Protein AF-A0A9P6F398-F1 (afdb_monomer_lite)

InterPro domains:
  IPR011701 Major facilitator superfamily [PF07690] (10-363)
  IPR036259 MFS transporter superfamily [G3DSA:1.20.1250.20] (8-378)
  IPR036259 MFS transporter superfamily [SSF103473] (12-371)

Radius of gyration: 27.51 Å; chains: 1; bounding box: 80×78×75 Å

Structure (mmCIF, N/CA/C/O backbone):
data_AF-A0A9P6F398-F1
#
_entry.id   AF-A0A9P6F398-F1
#
loop_
_atom_site.group_PDB
_atom_site.id
_atom_site.type_symbol
_atom_site.label_atom_id
_atom_site.label_alt_id
_atom_site.label_comp_id
_atom_site.label_asym_id
_atom_site.label_entity_id
_atom_site.label_seq_id
_atom_site.pdbx_PDB_ins_code
_atom_site.Cartn_x
_atom_site.Cartn_y
_atom_site.Cartn_z
_atom_site.occupancy
_atom_site.B_iso_or_equiv
_atom_site.auth_seq_id
_atom_site.auth_comp_id
_atom_site.auth_asym_id
_atom_site.auth_atom_id
_atom_site.pdbx_PDB_model_num
ATOM 1 N N . MET A 1 1 ? 12.754 -4.203 1.668 1.00 42.59 1 MET A N 1
ATOM 2 C CA . MET A 1 1 ? 11.989 -5.275 1.005 1.00 42.59 1 MET A CA 1
ATOM 3 C C . MET A 1 1 ? 12.105 -5.268 -0.524 1.00 42.59 1 MET A C 1
ATOM 5 O O . MET A 1 1 ? 11.332 -5.987 -1.137 1.00 42.59 1 MET A O 1
ATOM 9 N N . THR A 1 2 ? 13.091 -4.627 -1.174 1.00 41.94 2 THR A N 1
ATOM 10 C CA . THR A 1 2 ? 13.247 -4.799 -2.637 1.00 41.94 2 THR A CA 1
ATOM 11 C C . THR A 1 2 ? 13.521 -6.243 -3.025 1.00 41.94 2 THR A C 1
ATOM 13 O O . THR A 1 2 ? 12.937 -6.697 -3.987 1.00 41.94 2 THR A O 1
ATOM 16 N N . GLY A 1 3 ? 14.260 -7.034 -2.242 1.00 49.25 3 GLY A N 1
ATOM 17 C CA . GLY A 1 3 ? 14.390 -8.478 -2.503 1.00 49.25 3 GLY A CA 1
ATOM 18 C C . GLY A 1 3 ? 13.070 -9.264 -2.421 1.00 49.25 3 GLY A C 1
ATOM 19 O O . GLY A 1 3 ? 12.841 -10.154 -3.228 1.00 49.25 3 GLY A O 1
ATOM 20 N N . ILE A 1 4 ? 12.176 -8.924 -1.485 1.00 53.38 4 ILE A N 1
ATOM 21 C CA . ILE A 1 4 ? 10.880 -9.610 -1.334 1.00 53.38 4 ILE A CA 1
ATOM 22 C C . ILE A 1 4 ? 9.900 -9.121 -2.406 1.00 53.38 4 ILE A C 1
ATOM 24 O O . ILE A 1 4 ? 9.307 -9.943 -3.090 1.00 53.38 4 ILE A O 1
ATOM 28 N N . GLY A 1 5 ? 9.782 -7.807 -2.610 1.00 58.91 5 GLY A N 1
ATOM 29 C CA . GLY A 1 5 ? 8.950 -7.202 -3.653 1.00 58.91 5 GLY A CA 1
ATOM 30 C C . GLY A 1 5 ? 9.379 -7.617 -5.059 1.00 58.91 5 GLY A C 1
ATOM 31 O O . GLY A 1 5 ? 8.545 -8.078 -5.821 1.00 58.91 5 GLY A O 1
ATOM 32 N N . THR A 1 6 ? 10.677 -7.577 -5.381 1.00 63.66 6 THR A N 1
ATOM 33 C CA . THR A 1 6 ? 11.196 -8.061 -6.677 1.00 63.66 6 THR A CA 1
ATOM 34 C C . THR A 1 6 ? 11.008 -9.561 -6.847 1.00 63.66 6 THR A C 1
ATOM 36 O O . THR A 1 6 ? 10.714 -10.001 -7.955 1.00 63.66 6 THR A O 1
ATOM 39 N N . LYS A 1 7 ? 11.113 -10.356 -5.773 1.00 68.31 7 LYS A N 1
ATOM 40 C CA . LYS A 1 7 ? 10.782 -11.783 -5.828 1.00 68.31 7 LYS A CA 1
ATOM 41 C C . LYS A 1 7 ? 9.289 -11.980 -6.063 1.00 68.31 7 LYS A C 1
ATOM 43 O O . LYS A 1 7 ? 8.956 -12.797 -6.898 1.00 68.31 7 LYS A O 1
ATOM 48 N N . TRP A 1 8 ? 8.394 -11.209 -5.442 1.00 71.38 8 TRP A N 1
ATOM 49 C CA . TRP A 1 8 ? 6.960 -11.246 -5.761 1.00 71.38 8 TRP A CA 1
ATOM 50 C C . TRP A 1 8 ? 6.662 -10.768 -7.186 1.00 71.38 8 TRP A C 1
ATOM 52 O O . TRP A 1 8 ? 5.859 -11.404 -7.861 1.00 71.38 8 TRP A O 1
ATOM 62 N N . CYS A 1 9 ? 7.340 -9.730 -7.686 1.00 72.00 9 CYS A N 1
ATOM 63 C CA . CYS A 1 9 ? 7.271 -9.314 -9.089 1.00 72.00 9 CYS A CA 1
ATOM 64 C C . CYS A 1 9 ? 7.688 -10.463 -10.011 1.00 72.00 9 CYS A C 1
ATOM 66 O O . CYS A 1 9 ? 6.901 -10.866 -10.854 1.00 72.00 9 CYS A O 1
ATOM 68 N N . SER A 1 10 ? 8.853 -11.066 -9.775 1.00 73.94 10 SER A N 1
ATOM 69 C CA . SER A 1 10 ? 9.357 -12.213 -10.540 1.00 73.94 10 SER A CA 1
ATOM 70 C C . SER A 1 10 ? 8.418 -13.424 -10.456 1.00 73.94 10 SER A C 1
ATOM 72 O O . SER A 1 10 ? 8.043 -14.007 -11.467 1.00 73.94 10 SER A O 1
ATOM 74 N N . THR A 1 11 ? 7.932 -13.759 -9.260 1.00 73.94 11 THR A N 1
ATOM 75 C CA . THR A 1 11 ? 6.932 -14.812 -9.037 1.00 73.94 11 THR A CA 1
ATOM 76 C C . THR A 1 11 ? 5.647 -14.510 -9.802 1.00 73.94 11 THR A C 1
ATOM 78 O O . THR A 1 11 ? 5.075 -15.400 -10.420 1.00 73.94 11 THR A O 1
ATOM 81 N N . SER A 1 12 ? 5.194 -13.260 -9.818 1.00 81.31 12 SER A N 1
ATOM 82 C CA . SER A 1 12 ? 4.009 -12.877 -10.586 1.00 81.31 12 SER A CA 1
ATOM 83 C C . SER A 1 12 ? 4.247 -12.791 -12.093 1.00 81.31 12 SER A C 1
ATOM 85 O O . SER A 1 12 ? 3.281 -12.949 -12.827 1.00 81.31 12 SER A O 1
ATOM 87 N N . ASP A 1 13 ? 5.492 -12.651 -12.567 1.00 80.31 13 ASP A N 1
ATOM 88 C CA . ASP A 1 13 ? 5.827 -12.854 -13.985 1.00 80.31 13 ASP A CA 1
ATOM 89 C C . ASP A 1 13 ? 5.611 -14.323 -14.395 1.00 80.31 13 ASP A C 1
ATOM 91 O O . ASP A 1 13 ? 5.229 -14.597 -15.530 1.00 80.31 13 ASP A O 1
ATOM 95 N N . VAL A 1 14 ? 5.824 -15.271 -13.471 1.00 81.44 14 VAL A N 1
ATOM 96 C CA . VAL A 1 14 ? 5.658 -16.717 -13.712 1.00 81.44 14 VAL A CA 1
ATOM 97 C C . VAL A 1 14 ? 4.204 -17.168 -13.548 1.00 81.44 14 VAL A C 1
ATOM 99 O O . VAL A 1 14 ? 3.672 -17.871 -14.407 1.00 81.44 14 VAL A O 1
ATOM 102 N N . TYR A 1 15 ? 3.566 -16.786 -12.439 1.00 79.19 15 TYR A N 1
ATOM 103 C CA . TYR A 1 15 ? 2.255 -17.306 -12.029 1.00 79.19 15 TYR A CA 1
ATOM 104 C C . TYR A 1 15 ? 1.067 -16.397 -12.373 1.00 79.19 15 TYR A C 1
ATOM 106 O O . TYR A 1 15 ? -0.079 -16.779 -12.133 1.00 79.19 15 TYR A O 1
ATOM 114 N N . GLY A 1 16 ? 1.315 -15.204 -12.911 1.00 86.25 16 GLY A N 1
ATOM 115 C CA . GLY A 1 16 ? 0.285 -14.205 -13.186 1.00 86.25 16 GLY A CA 1
ATOM 116 C C . GLY A 1 16 ? 0.181 -13.131 -12.101 1.00 86.25 16 GLY A C 1
ATOM 117 O O . GLY A 1 16 ? 0.308 -13.393 -10.898 1.00 86.25 16 GLY A O 1
ATOM 118 N N . ARG A 1 17 ? -0.108 -11.895 -12.522 1.00 89.94 17 ARG A N 1
ATOM 119 C CA . ARG A 1 17 ? -0.392 -10.759 -11.632 1.00 89.94 17 ARG A CA 1
ATOM 120 C C . ARG A 1 17 ? -1.728 -10.946 -10.927 1.00 89.94 17 ARG A C 1
ATOM 122 O O . ARG A 1 17 ? -1.854 -10.597 -9.754 1.00 89.94 17 ARG A O 1
ATOM 129 N N . LYS A 1 18 ? -2.716 -11.539 -11.607 1.00 91.62 18 LYS A N 1
ATOM 130 C CA . LYS A 1 18 ? -4.046 -11.784 -11.034 1.00 91.62 18 LYS A CA 1
ATOM 131 C C . LYS A 1 18 ? -3.984 -12.700 -9.821 1.00 91.62 18 LYS A C 1
ATOM 133 O O . LYS A 1 18 ? -4.623 -12.404 -8.812 1.00 91.62 18 LYS A O 1
ATOM 138 N N . LEU A 1 19 ? -3.206 -13.782 -9.885 1.00 88.62 19 LEU A N 1
ATOM 139 C CA . LEU A 1 19 ? -3.024 -14.679 -8.742 1.00 88.62 19 LEU A CA 1
ATOM 140 C C . LEU A 1 19 ? -2.428 -13.920 -7.553 1.00 88.62 19 LEU A C 1
ATOM 142 O O . LEU A 1 19 ? -2.931 -14.034 -6.436 1.00 88.62 19 LEU A O 1
ATOM 146 N N . LEU A 1 20 ? -1.404 -13.101 -7.804 1.00 89.56 20 LEU A N 1
ATOM 147 C CA . LEU A 1 20 ? -0.744 -12.317 -6.766 1.00 89.56 20 LEU A CA 1
ATOM 148 C C . LEU A 1 20 ? -1.710 -11.326 -6.091 1.00 89.56 20 LEU A C 1
ATOM 150 O O . LEU A 1 20 ? -1.705 -11.206 -4.865 1.00 89.56 20 LEU A O 1
ATOM 154 N N . LEU A 1 21 ? -2.594 -10.687 -6.866 1.00 91.94 21 LEU A N 1
ATOM 155 C CA . LEU A 1 21 ? -3.657 -9.827 -6.339 1.00 91.94 21 LEU A CA 1
ATOM 156 C C . LEU A 1 21 ? -4.617 -10.593 -5.416 1.00 91.94 21 LEU A C 1
ATOM 158 O O . LEU A 1 21 ? -4.936 -10.103 -4.335 1.00 91.94 21 LEU A O 1
ATOM 162 N N . HIS A 1 22 ? -5.039 -11.804 -5.796 1.00 92.25 22 HIS A N 1
ATOM 163 C CA . HIS A 1 22 ? -5.925 -12.629 -4.963 1.00 92.25 22 HIS A CA 1
ATOM 164 C C . HIS A 1 22 ? -5.239 -13.094 -3.675 1.00 92.25 22 HIS A C 1
ATOM 166 O O . HIS A 1 22 ? -5.850 -13.044 -2.610 1.00 92.25 22 HIS A O 1
ATOM 172 N N . VAL A 1 23 ? -3.970 -13.507 -3.748 1.00 89.50 23 VAL A N 1
ATOM 173 C CA . VAL A 1 23 ? -3.185 -13.913 -2.571 1.00 89.50 23 VAL A CA 1
ATOM 174 C C . VAL A 1 23 ? -3.011 -12.741 -1.609 1.00 89.50 23 VAL A C 1
ATOM 176 O O . VAL A 1 23 ? -3.245 -12.884 -0.408 1.00 89.50 23 VAL A O 1
ATOM 179 N N . GLY A 1 24 ? -2.657 -11.566 -2.130 1.00 90.00 24 GLY A N 1
ATOM 180 C CA . GLY A 1 24 ? -2.555 -10.355 -1.329 1.00 90.00 24 GLY A CA 1
ATOM 181 C C . GLY A 1 24 ? -3.888 -9.997 -0.662 1.00 90.00 24 GLY A C 1
ATOM 182 O O . GLY A 1 24 ? -3.930 -9.735 0.543 1.00 90.00 24 GLY A O 1
ATOM 183 N N . LEU A 1 25 ? -4.991 -10.062 -1.417 1.00 92.81 25 LEU A N 1
ATOM 184 C CA . LEU A 1 25 ? -6.337 -9.768 -0.923 1.00 92.81 25 LEU A CA 1
ATOM 185 C C . LEU A 1 25 ? -6.805 -10.767 0.143 1.00 92.81 25 LEU A C 1
ATOM 187 O O . LEU A 1 25 ? -7.398 -10.358 1.139 1.00 92.81 25 LEU A O 1
ATOM 191 N N . ALA A 1 26 ? -6.478 -12.052 -0.011 1.00 91.19 26 ALA A N 1
ATOM 192 C CA . ALA A 1 26 ? -6.717 -13.074 1.005 1.00 91.19 26 ALA A CA 1
ATOM 193 C C . ALA A 1 26 ? -5.929 -12.793 2.296 1.00 91.19 26 ALA A C 1
ATOM 195 O O . ALA A 1 26 ? -6.458 -12.964 3.397 1.00 91.19 26 ALA A O 1
ATOM 196 N N . GLY A 1 27 ? -4.695 -12.295 2.179 1.00 89.69 27 GLY A N 1
ATOM 197 C CA . GLY A 1 27 ? -3.918 -11.821 3.323 1.00 89.69 27 GLY A CA 1
ATOM 198 C C . GLY A 1 27 ? -4.605 -10.660 4.051 1.00 89.69 27 GLY A C 1
ATOM 199 O O . GLY A 1 27 ? -4.729 -10.691 5.276 1.00 89.69 27 GLY A O 1
ATOM 200 N N . VAL A 1 28 ? -5.120 -9.665 3.314 1.00 90.94 28 VAL A N 1
ATOM 201 C CA . VAL A 1 28 ? -5.835 -8.519 3.911 1.00 90.94 28 VAL A CA 1
ATOM 202 C C . VAL A 1 28 ? -7.126 -8.991 4.575 1.00 90.94 28 VAL A C 1
ATOM 204 O O . VAL A 1 28 ? -7.393 -8.620 5.716 1.00 90.94 28 VAL A O 1
ATOM 207 N N . ALA A 1 29 ? -7.888 -9.864 3.910 1.00 94.19 29 ALA A N 1
ATOM 208 C CA . ALA A 1 29 ? -9.088 -10.474 4.475 1.00 94.19 29 ALA A CA 1
ATOM 209 C C . ALA A 1 29 ? -8.780 -11.198 5.792 1.00 94.19 29 ALA A C 1
ATOM 211 O O . ALA A 1 29 ? -9.502 -11.027 6.769 1.00 94.19 29 ALA A O 1
ATOM 212 N N . THR A 1 30 ? -7.680 -11.953 5.843 1.00 91.75 30 THR A N 1
ATOM 213 C CA . THR A 1 30 ? -7.240 -12.669 7.048 1.00 91.75 30 THR A CA 1
ATOM 214 C C . THR A 1 30 ? -6.924 -11.700 8.188 1.00 91.75 30 THR A C 1
ATOM 216 O O . THR A 1 30 ? -7.384 -11.914 9.308 1.00 91.75 30 THR A O 1
ATOM 219 N N . CYS A 1 31 ? -6.221 -10.597 7.914 1.00 90.69 31 CYS A N 1
ATOM 220 C CA . CYS A 1 31 ? -5.931 -9.573 8.924 1.00 90.69 31 CYS A CA 1
ATOM 221 C C . CYS A 1 31 ? -7.220 -8.936 9.468 1.00 90.69 31 CYS A C 1
ATOM 223 O O . CYS A 1 31 ? -7.405 -8.845 10.681 1.00 90.69 31 CYS A O 1
ATOM 225 N N . VAL A 1 32 ? -8.160 -8.577 8.586 1.00 92.38 32 VAL A N 1
ATOM 226 C CA . VAL A 1 32 ? -9.454 -7.999 8.989 1.00 92.38 32 VAL A CA 1
ATOM 227 C C . VAL A 1 32 ? -10.302 -9.012 9.767 1.00 92.38 32 VAL A C 1
ATOM 229 O O . VAL A 1 32 ? -10.940 -8.644 10.751 1.00 92.38 32 VAL A O 1
ATOM 232 N N . MET A 1 33 ? -10.277 -10.294 9.390 1.00 94.62 33 MET A N 1
ATOM 233 C CA . MET A 1 33 ? -10.939 -11.375 10.130 1.00 94.62 33 MET A CA 1
ATOM 234 C C . MET A 1 33 ? -10.366 -11.535 11.542 1.00 94.62 33 MET A C 1
ATOM 236 O O . MET A 1 33 ? -11.137 -11.677 12.490 1.00 94.62 33 MET A O 1
ATOM 240 N N . ILE A 1 34 ? -9.037 -11.481 11.705 1.00 91.44 34 ILE A N 1
ATOM 241 C CA . ILE A 1 34 ? -8.384 -11.524 13.023 1.00 91.44 34 ILE A CA 1
ATOM 242 C C . ILE A 1 34 ? -8.790 -10.303 13.850 1.00 91.44 34 ILE A C 1
ATOM 244 O O . ILE A 1 34 ? -9.181 -10.465 15.004 1.00 91.44 34 ILE A O 1
ATOM 248 N N . GLY A 1 35 ? -8.777 -9.104 13.260 1.00 90.56 35 GLY A N 1
ATOM 249 C CA . GLY A 1 35 ? -9.223 -7.879 13.927 1.00 90.56 35 GLY A CA 1
ATOM 250 C C . GLY A 1 35 ? -10.691 -7.945 14.357 1.00 90.56 35 GLY A C 1
ATOM 251 O O . GLY A 1 35 ? -11.035 -7.581 15.481 1.00 90.56 35 GLY A O 1
ATOM 252 N N . TRP A 1 36 ? -11.565 -8.489 13.507 1.00 93.81 36 TRP A N 1
ATOM 253 C CA . TRP A 1 36 ? -12.975 -8.697 13.837 1.00 93.81 36 TRP A CA 1
ATOM 254 C C . TRP A 1 36 ? -13.160 -9.729 14.956 1.00 93.81 36 TRP A C 1
ATOM 256 O O . TRP A 1 36 ? -13.941 -9.511 15.890 1.00 93.81 36 TRP A O 1
ATOM 266 N N . PHE A 1 37 ? -12.418 -10.835 14.911 1.00 93.12 37 PHE A N 1
ATOM 267 C CA . PHE A 1 37 ? -12.419 -11.841 15.969 1.00 93.12 37 PHE A CA 1
ATOM 268 C C . PHE A 1 37 ? -11.925 -11.255 17.300 1.00 93.12 37 PHE A C 1
ATOM 270 O O . PHE A 1 37 ? -12.581 -11.429 18.329 1.00 93.12 37 PHE A O 1
ATOM 277 N N . ALA A 1 38 ? -10.832 -10.487 17.276 1.00 90.44 38 ALA A N 1
ATOM 278 C CA . ALA A 1 38 ? -10.288 -9.797 18.442 1.00 90.44 38 ALA A CA 1
ATOM 279 C C . ALA A 1 38 ? -11.310 -8.825 19.048 1.00 90.44 38 ALA A C 1
ATOM 281 O O . ALA A 1 38 ? -11.552 -8.864 20.253 1.00 90.44 38 ALA A O 1
ATOM 282 N N . ALA A 1 39 ? -11.964 -8.012 18.214 1.00 88.56 39 ALA A N 1
ATOM 283 C CA . ALA A 1 39 ? -12.970 -7.053 18.660 1.00 88.56 39 ALA A CA 1
ATOM 284 C C . ALA A 1 39 ? -14.222 -7.738 19.238 1.00 88.56 39 ALA A C 1
ATOM 286 O O . ALA A 1 39 ? -14.750 -7.309 20.261 1.00 88.56 39 ALA A O 1
ATOM 287 N N . SER A 1 40 ? -14.686 -8.833 18.627 1.00 90.94 40 SER A N 1
ATOM 288 C CA . SER A 1 40 ? -15.895 -9.544 19.072 1.00 90.94 40 SER A CA 1
ATOM 289 C C . SER A 1 40 ? -15.691 -10.408 20.322 1.00 90.94 40 SER A C 1
ATOM 291 O O . SER A 1 40 ? -16.641 -10.635 21.073 1.00 90.94 40 SER A O 1
ATOM 293 N N . ARG A 1 41 ? -14.471 -10.905 20.566 1.00 90.88 41 ARG A N 1
ATOM 294 C CA . ARG A 1 41 ? -14.146 -11.819 21.678 1.00 90.88 41 ARG A CA 1
ATOM 295 C C . ARG A 1 41 ? -13.092 -11.266 22.634 1.00 90.88 41 ARG A C 1
ATOM 297 O O . ARG A 1 41 ? -12.457 -12.038 23.357 1.00 90.88 41 ARG A O 1
ATOM 304 N N . TYR A 1 42 ? -12.955 -9.943 22.700 1.00 86.81 42 TYR A N 1
ATOM 305 C CA . TYR A 1 42 ? -11.956 -9.273 23.535 1.00 86.81 42 TYR A CA 1
ATOM 306 C C . TYR A 1 42 ? -11.997 -9.734 25.003 1.00 86.81 42 TYR A C 1
ATOM 308 O O . TYR A 1 42 ? -10.959 -10.026 25.589 1.00 86.81 42 TYR A O 1
ATOM 316 N N . ASN A 1 43 ? -13.194 -9.915 25.575 1.00 89.75 43 ASN A N 1
ATOM 317 C CA . ASN A 1 43 ? -13.362 -10.357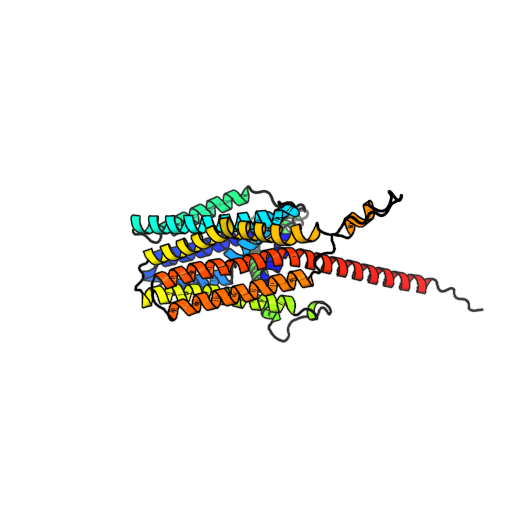 26.967 1.00 89.75 43 ASN A CA 1
ATOM 318 C C . ASN A 1 43 ? -12.848 -11.783 27.246 1.00 89.75 43 ASN A C 1
ATOM 320 O O . ASN A 1 43 ? -12.585 -12.110 28.397 1.00 89.75 43 ASN A O 1
ATOM 324 N N . GLN A 1 44 ? -12.733 -12.640 26.225 1.00 92.50 44 GLN A N 1
ATOM 325 C CA . GLN A 1 44 ? -12.342 -14.047 26.391 1.00 92.50 44 GLN A CA 1
ATOM 326 C C . GLN A 1 44 ? -10.842 -14.261 26.187 1.00 92.50 44 GLN A C 1
ATOM 328 O O . GLN A 1 44 ? -10.214 -14.980 26.957 1.00 92.50 44 GLN A O 1
ATOM 333 N N . PHE A 1 45 ? -10.266 -13.640 25.156 1.00 88.38 45 PHE A N 1
ATOM 334 C CA . PHE A 1 45 ? -8.869 -13.868 24.769 1.00 88.38 45 PHE A CA 1
ATOM 335 C C . PHE A 1 45 ? -7.937 -12.705 25.131 1.00 88.38 45 PHE A C 1
ATOM 337 O O . PHE A 1 45 ? -6.712 -12.831 25.040 1.00 88.38 45 PHE A O 1
ATOM 344 N N . GLY A 1 46 ? -8.503 -11.572 25.553 1.00 87.69 46 GLY A N 1
ATOM 345 C CA . GLY A 1 46 ? -7.759 -10.369 25.888 1.00 87.69 46 GLY A CA 1
ATOM 346 C C . GLY A 1 46 ? -6.928 -9.850 24.716 1.00 87.69 46 GLY A C 1
ATOM 347 O O . GLY A 1 46 ? -7.269 -10.004 23.544 1.00 87.69 46 GLY A O 1
ATOM 348 N N . ARG A 1 47 ? -5.788 -9.238 25.046 1.00 83.88 47 ARG A N 1
ATOM 349 C CA . ARG A 1 47 ? -4.884 -8.605 24.073 1.00 83.88 47 ARG A CA 1
ATOM 350 C C . ARG A 1 47 ? -4.063 -9.606 23.253 1.00 83.88 47 ARG A C 1
ATOM 352 O O . ARG A 1 47 ? -3.458 -9.216 22.262 1.00 83.88 47 ARG A O 1
ATOM 359 N N . ASN A 1 48 ? -4.053 -10.886 23.630 1.00 84.75 48 ASN A N 1
ATOM 360 C CA . ASN A 1 48 ? -3.175 -11.883 23.015 1.00 84.75 48 ASN A CA 1
ATOM 361 C C . ASN A 1 48 ? -3.525 -12.175 21.548 1.00 84.75 48 ASN A C 1
ATOM 363 O O . ASN A 1 48 ? -2.652 -12.566 20.779 1.00 84.75 48 ASN A O 1
ATOM 367 N N . VAL A 1 49 ? -4.779 -11.949 21.141 1.00 85.31 49 VAL A N 1
ATOM 368 C CA . VAL A 1 49 ? -5.225 -12.147 19.751 1.00 85.31 49 VAL A CA 1
ATOM 369 C C . VAL A 1 49 ? -4.472 -11.233 18.782 1.00 85.31 49 VAL A C 1
ATOM 371 O O . VAL A 1 49 ? -4.179 -11.646 17.665 1.00 85.31 49 VAL A O 1
ATOM 374 N N . TYR A 1 50 ? -4.069 -10.035 19.215 1.00 80.25 50 TYR A N 1
ATOM 375 C CA . TYR A 1 50 ? -3.308 -9.110 18.372 1.00 80.25 50 TYR A CA 1
ATOM 376 C C . TYR A 1 50 ? -1.898 -9.627 18.035 1.00 80.25 50 TYR A C 1
ATOM 378 O O . TYR A 1 50 ? -1.337 -9.251 17.011 1.00 80.25 50 TYR A O 1
ATOM 386 N N . TYR A 1 51 ? -1.330 -10.559 18.814 1.00 81.75 51 TYR A N 1
ATOM 387 C CA . TYR A 1 51 ? -0.082 -11.220 18.411 1.00 81.75 51 TYR A CA 1
ATOM 388 C C . TYR A 1 51 ? -0.275 -12.118 17.184 1.00 81.75 51 TYR A C 1
ATOM 390 O O . TYR A 1 51 ? 0.638 -12.226 16.366 1.00 81.75 51 TYR A O 1
ATOM 398 N N . LEU A 1 52 ? -1.461 -12.718 17.009 1.00 81.50 52 LEU A N 1
ATOM 399 C CA . LEU A 1 52 ? -1.779 -13.483 15.800 1.00 81.50 52 LEU A CA 1
ATOM 400 C C . LEU A 1 52 ? -1.859 -12.582 14.571 1.00 81.50 52 LEU A C 1
ATOM 402 O O . LEU A 1 52 ? -1.482 -13.019 13.491 1.00 81.50 52 LEU A O 1
ATOM 406 N N . GLU A 1 53 ? -2.300 -11.333 14.727 1.00 80.12 53 GLU A N 1
ATOM 407 C CA . GLU A 1 53 ? -2.303 -10.352 13.639 1.00 80.12 53 GLU A CA 1
ATOM 408 C C . GLU A 1 53 ? -0.878 -10.047 13.166 1.00 80.12 53 GLU A C 1
ATOM 410 O O . GLU A 1 53 ? -0.605 -10.097 11.971 1.00 80.12 53 GLU A O 1
ATOM 415 N N . VAL A 1 54 ? 0.061 -9.826 14.093 1.00 77.50 54 VAL A N 1
ATOM 416 C CA . VAL A 1 54 ? 1.480 -9.608 13.756 1.00 77.50 54 VAL A CA 1
ATOM 417 C C . VAL A 1 54 ? 2.073 -10.835 13.053 1.00 77.50 54 VAL A C 1
ATOM 419 O O . VAL A 1 54 ? 2.764 -10.709 12.040 1.00 77.50 54 VAL A O 1
ATOM 422 N N . VAL A 1 55 ? 1.775 -12.042 13.543 1.00 77.50 55 VAL A N 1
ATOM 423 C CA . VAL A 1 55 ? 2.213 -13.291 12.897 1.00 77.50 55 VAL A CA 1
ATOM 424 C C . VAL A 1 55 ? 1.590 -13.444 11.503 1.00 77.50 55 VAL A C 1
ATOM 426 O O . VAL A 1 55 ? 2.287 -13.784 10.553 1.00 77.50 55 VAL A O 1
ATOM 429 N N . ALA A 1 56 ? 0.305 -13.133 11.335 1.00 79.50 56 ALA A N 1
ATOM 430 C CA . ALA A 1 56 ? -0.356 -13.176 10.035 1.00 79.50 56 ALA A CA 1
ATOM 431 C C . ALA A 1 56 ? 0.239 -12.153 9.054 1.00 79.50 56 ALA A C 1
ATOM 433 O O . ALA A 1 56 ? 0.535 -12.516 7.922 1.00 79.50 56 ALA A O 1
ATOM 434 N N . LEU A 1 57 ? 0.496 -10.916 9.491 1.00 70.94 57 LEU A N 1
ATOM 435 C CA . LEU A 1 57 ? 1.113 -9.864 8.673 1.00 70.94 57 LEU A CA 1
ATOM 436 C C . LEU A 1 57 ? 2.554 -10.192 8.259 1.00 70.94 57 LEU A C 1
ATOM 438 O O . LEU A 1 57 ? 2.999 -9.789 7.185 1.00 70.94 57 LEU A O 1
ATOM 442 N N . THR A 1 58 ? 3.291 -10.918 9.104 1.00 69.12 58 THR A N 1
ATOM 443 C CA . THR A 1 58 ? 4.661 -11.363 8.794 1.00 69.12 58 THR A CA 1
ATOM 444 C C . THR A 1 58 ? 4.692 -12.565 7.855 1.00 69.12 58 THR A C 1
ATOM 446 O O . THR A 1 58 ? 5.563 -12.630 6.988 1.00 69.12 58 THR A O 1
ATOM 449 N N . LEU A 1 59 ? 3.744 -13.496 7.985 1.00 70.06 59 LEU A N 1
ATOM 450 C CA . LEU A 1 59 ? 3.636 -14.672 7.114 1.00 70.06 59 LEU A CA 1
ATOM 451 C C . LEU A 1 59 ? 2.987 -14.353 5.762 1.00 70.06 59 LEU A C 1
ATOM 453 O O . LEU A 1 59 ? 3.348 -14.945 4.747 1.00 70.06 59 LEU A O 1
ATOM 457 N N . MET A 1 60 ? 2.037 -13.422 5.741 1.00 75.94 60 MET A N 1
ATOM 458 C CA . MET A 1 60 ? 1.319 -12.978 4.554 1.00 75.94 60 MET A CA 1
ATOM 459 C C . MET A 1 60 ? 1.544 -11.475 4.387 1.00 75.94 60 MET A C 1
ATOM 461 O O . MET A 1 60 ? 0.851 -10.692 5.039 1.00 75.94 60 MET A O 1
ATOM 465 N N . PRO A 1 61 ? 2.477 -11.043 3.516 1.00 66.75 61 PRO A N 1
ATOM 466 C CA . PRO A 1 61 ? 2.738 -9.627 3.257 1.00 66.75 61 PRO A CA 1
ATOM 467 C C . PRO A 1 61 ? 1.586 -8.984 2.465 1.00 66.75 61 PRO A C 1
ATOM 469 O O . PRO A 1 61 ? 1.736 -8.576 1.321 1.00 66.75 61 PRO A O 1
ATOM 472 N N . ALA A 1 62 ? 0.412 -8.905 3.085 1.00 74.88 62 ALA A N 1
ATOM 473 C CA . ALA A 1 62 ? -0.877 -8.654 2.466 1.00 74.88 62 ALA A CA 1
ATOM 474 C C . ALA A 1 62 ? -0.918 -7.331 1.688 1.00 74.88 62 ALA A C 1
ATOM 476 O O . ALA A 1 62 ? -1.004 -7.327 0.462 1.00 74.88 62 ALA A O 1
ATOM 477 N N . GLY A 1 63 ? -0.786 -6.200 2.389 1.00 74.44 63 GLY A N 1
ATOM 478 C CA . GLY A 1 63 ? -0.869 -4.875 1.765 1.00 74.44 63 GLY A CA 1
ATOM 479 C C . GLY A 1 63 ? 0.273 -4.592 0.786 1.00 74.44 63 GLY A C 1
ATOM 480 O O . GLY A 1 63 ? 0.054 -3.992 -0.263 1.00 74.44 63 GLY A O 1
ATOM 481 N N . GLN A 1 64 ? 1.481 -5.070 1.096 1.00 76.56 64 GLN A N 1
ATOM 482 C CA . GLN A 1 64 ? 2.660 -4.841 0.258 1.00 76.56 64 GLN A CA 1
ATOM 483 C C . GLN A 1 64 ? 2.576 -5.627 -1.054 1.00 76.56 64 GLN A C 1
ATOM 485 O O . GLN A 1 64 ? 2.786 -5.057 -2.119 1.00 76.56 64 GLN A O 1
ATOM 490 N N . VAL A 1 65 ? 2.184 -6.905 -0.995 1.00 82.88 65 VAL A N 1
ATOM 491 C CA . VAL A 1 65 ? 2.005 -7.744 -2.188 1.00 82.88 65 VAL A CA 1
ATOM 492 C C . VAL A 1 65 ? 0.919 -7.187 -3.098 1.00 82.88 65 VAL A C 1
ATOM 494 O O . VAL A 1 65 ? 1.141 -7.109 -4.304 1.00 82.88 65 VAL A O 1
ATOM 497 N N . ILE A 1 66 ? -0.221 -6.757 -2.541 1.00 87.62 66 ILE A N 1
ATOM 498 C CA . ILE A 1 66 ? -1.279 -6.112 -3.333 1.00 87.62 66 ILE A CA 1
ATOM 499 C C . ILE A 1 66 ? -0.731 -4.869 -4.028 1.00 87.62 66 ILE A C 1
ATOM 501 O O . ILE A 1 66 ? -0.906 -4.734 -5.233 1.00 87.62 66 ILE A O 1
ATOM 505 N N . SER A 1 67 ? -0.069 -3.975 -3.289 1.00 84.50 67 SER A N 1
ATOM 506 C CA . SER A 1 67 ? 0.453 -2.721 -3.837 1.00 84.50 67 SER A CA 1
ATOM 507 C C . SER A 1 67 ? 1.402 -2.984 -5.010 1.00 84.50 67 SER A C 1
ATOM 509 O O . SER A 1 67 ? 1.176 -2.499 -6.119 1.00 84.50 67 SER A O 1
ATOM 511 N N . THR A 1 68 ? 2.394 -3.856 -4.813 1.00 84.19 68 THR A N 1
ATOM 512 C CA . THR A 1 68 ? 3.343 -4.250 -5.861 1.00 84.19 68 THR A CA 1
ATOM 513 C C . THR A 1 68 ? 2.645 -4.891 -7.064 1.00 84.19 68 T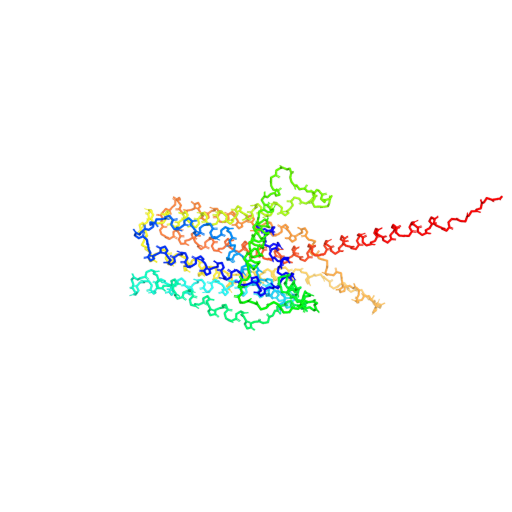HR A C 1
ATOM 515 O O . THR A 1 68 ? 2.942 -4.539 -8.205 1.00 84.19 68 THR A O 1
ATOM 518 N N . ALA A 1 69 ? 1.682 -5.790 -6.833 1.00 88.69 69 ALA A N 1
ATOM 519 C CA . ALA A 1 69 ? 0.925 -6.439 -7.901 1.00 88.69 69 ALA A CA 1
ATOM 520 C C . ALA A 1 69 ? 0.083 -5.438 -8.706 1.00 88.69 69 ALA A C 1
ATOM 522 O O . ALA A 1 69 ? 0.037 -5.526 -9.931 1.00 88.69 69 ALA A O 1
ATOM 523 N N . ILE A 1 70 ? -0.545 -4.469 -8.036 1.00 91.00 70 ILE A N 1
ATOM 524 C CA . ILE A 1 70 ? -1.336 -3.408 -8.664 1.00 91.00 70 ILE A CA 1
ATOM 525 C C . ILE A 1 70 ? -0.442 -2.513 -9.534 1.00 91.00 70 ILE A C 1
ATOM 527 O O . ILE A 1 70 ? -0.806 -2.217 -10.675 1.00 91.00 70 ILE A O 1
ATOM 531 N N . PHE A 1 71 ? 0.728 -2.096 -9.040 1.00 88.81 71 PHE A N 1
ATOM 532 C CA . PHE A 1 71 ? 1.661 -1.282 -9.826 1.00 88.81 71 PHE A CA 1
ATOM 533 C C . PHE A 1 71 ? 2.192 -2.038 -11.042 1.00 88.81 71 PHE A C 1
ATOM 535 O O . PHE A 1 71 ? 2.205 -1.488 -12.144 1.00 88.81 71 PHE A O 1
ATOM 542 N N . ALA A 1 72 ? 2.569 -3.305 -10.867 1.00 88.50 72 ALA A N 1
ATOM 543 C CA . ALA A 1 72 ? 3.029 -4.145 -11.964 1.00 88.50 72 ALA A CA 1
ATOM 544 C C . ALA A 1 72 ? 1.926 -4.341 -13.018 1.00 88.50 72 ALA A C 1
ATOM 546 O O . ALA A 1 72 ? 2.153 -4.088 -14.199 1.00 88.50 72 ALA A O 1
ATOM 547 N N . TYR A 1 73 ? 0.704 -4.668 -12.584 1.00 91.88 73 TYR A N 1
ATOM 548 C CA . TYR A 1 73 ? -0.462 -4.781 -13.460 1.00 91.88 73 TYR A CA 1
ATOM 549 C C . TYR A 1 73 ? -0.716 -3.478 -14.232 1.00 91.88 73 TYR A C 1
ATOM 551 O O . TYR A 1 73 ? -0.894 -3.492 -15.449 1.00 91.88 73 TYR A O 1
ATOM 559 N N . THR A 1 74 ? -0.682 -2.334 -13.544 1.00 91.62 74 THR A N 1
ATOM 560 C CA . THR A 1 74 ? -0.905 -1.011 -14.150 1.00 91.62 74 THR A CA 1
ATOM 561 C C . THR A 1 74 ? 0.153 -0.695 -15.201 1.00 91.62 74 THR A C 1
ATOM 563 O O . THR A 1 74 ? -0.169 -0.180 -16.270 1.00 91.62 74 THR A O 1
ATOM 566 N N . ALA A 1 75 ? 1.414 -1.034 -14.947 1.00 90.19 75 ALA A N 1
ATOM 567 C CA . ALA A 1 75 ? 2.484 -0.830 -15.912 1.00 90.19 75 ALA A CA 1
ATOM 568 C C . ALA A 1 75 ? 2.409 -1.765 -17.121 1.00 90.19 75 ALA A C 1
ATOM 570 O O . ALA A 1 75 ? 2.798 -1.359 -18.219 1.00 90.19 75 ALA A O 1
ATOM 571 N N . ASP A 1 76 ? 1.906 -2.984 -16.937 1.00 90.44 76 ASP A N 1
ATOM 572 C CA . ASP A 1 76 ? 1.698 -3.943 -18.022 1.00 90.44 76 ASP A CA 1
ATOM 573 C C . ASP A 1 76 ? 0.607 -3.455 -18.994 1.00 90.44 76 ASP A C 1
ATOM 575 O O . ASP A 1 76 ? 0.767 -3.571 -20.212 1.00 90.44 76 ASP A O 1
ATOM 579 N N . VAL A 1 77 ? -0.469 -2.845 -18.474 1.00 91.88 77 VAL A N 1
ATOM 580 C CA . VAL A 1 77 ? -1.590 -2.332 -19.289 1.00 91.88 77 VAL A CA 1
ATOM 581 C C . VAL A 1 77 ? -1.399 -0.895 -19.789 1.00 91.88 77 VAL A C 1
ATOM 583 O O . VAL A 1 77 ? -2.103 -0.472 -20.703 1.00 91.88 77 VAL A O 1
ATOM 586 N N . THR A 1 78 ? -0.450 -0.140 -19.226 1.00 90.81 78 THR A N 1
ATOM 587 C CA . THR A 1 78 ? -0.203 1.267 -19.583 1.00 90.81 78 THR A CA 1
ATOM 588 C C . THR A 1 78 ? 1.014 1.417 -20.496 1.00 90.81 78 THR A C 1
ATOM 590 O O . THR A 1 78 ? 2.093 0.871 -20.243 1.00 90.81 78 THR A O 1
ATOM 593 N N . GLU A 1 79 ? 0.876 2.237 -21.539 1.00 88.25 79 GLU A N 1
ATOM 594 C CA . GLU A 1 79 ? 1.983 2.632 -22.414 1.00 88.25 79 GLU A CA 1
ATOM 595 C C . GLU A 1 79 ? 3.133 3.286 -21.640 1.00 88.25 79 GLU A C 1
ATOM 597 O O . GLU A 1 79 ? 2.905 4.083 -20.729 1.00 88.25 79 GLU A O 1
ATOM 602 N N . LYS A 1 80 ? 4.384 3.018 -22.047 1.00 83.38 80 LYS A N 1
ATOM 603 C CA . LYS A 1 80 ? 5.600 3.478 -21.346 1.00 83.38 80 LYS A CA 1
ATOM 604 C C . LYS A 1 80 ? 5.582 4.974 -21.000 1.00 83.38 80 LYS A C 1
ATOM 606 O O . LYS A 1 80 ? 5.920 5.328 -19.876 1.00 83.38 80 LYS A O 1
ATOM 611 N N . ARG A 1 81 ? 5.120 5.826 -21.925 1.00 79.44 81 ARG A N 1
ATOM 612 C CA . ARG A 1 81 ? 5.028 7.287 -21.751 1.00 79.44 81 ARG A CA 1
ATOM 613 C C . ARG A 1 81 ? 4.089 7.707 -20.612 1.00 79.44 81 ARG A C 1
ATOM 615 O O . ARG A 1 81 ? 4.337 8.714 -19.959 1.00 79.44 81 ARG A O 1
ATOM 622 N N . ASN A 1 82 ? 3.036 6.931 -20.359 1.00 81.88 82 ASN A N 1
ATOM 623 C CA . ASN A 1 82 ? 1.962 7.286 -19.430 1.00 81.88 82 ASN A CA 1
ATOM 624 C C . ASN A 1 82 ? 2.054 6.552 -18.082 1.00 81.88 82 ASN A C 1
ATOM 626 O O . ASN A 1 82 ? 1.250 6.817 -17.191 1.00 81.88 82 ASN A O 1
ATOM 630 N N . ARG A 1 83 ? 3.033 5.652 -17.898 1.00 82.56 83 ARG A N 1
ATOM 631 C CA . ARG A 1 83 ? 3.169 4.832 -16.678 1.00 82.56 83 ARG A CA 1
ATOM 632 C C . ARG A 1 83 ? 3.324 5.661 -15.410 1.00 82.56 83 ARG A C 1
ATOM 634 O O . ARG A 1 83 ? 2.623 5.406 -14.440 1.00 82.56 83 ARG A O 1
ATOM 641 N N . SER A 1 84 ? 4.202 6.665 -15.425 1.00 78.12 84 SER A N 1
ATOM 642 C CA . SER A 1 84 ? 4.425 7.537 -14.260 1.00 78.12 84 SER A CA 1
ATOM 643 C C . SER A 1 84 ? 3.137 8.260 -13.845 1.00 78.12 84 SER A C 1
ATOM 645 O O . SER A 1 84 ? 2.778 8.278 -12.669 1.00 78.12 84 SER A O 1
ATOM 647 N N . LEU A 1 85 ? 2.389 8.768 -14.827 1.00 80.31 85 LEU A N 1
ATOM 648 C CA . LEU A 1 85 ? 1.125 9.464 -14.605 1.00 80.31 85 LEU A CA 1
ATOM 649 C C . LEU A 1 85 ? 0.031 8.519 -14.080 1.00 80.31 85 LEU A C 1
ATOM 651 O O . LEU A 1 85 ? -0.654 8.865 -13.119 1.00 80.31 85 LEU A O 1
ATOM 655 N N . MET A 1 86 ? -0.086 7.304 -14.629 1.00 86.81 86 MET A N 1
ATOM 656 C CA . MET A 1 86 ? -1.039 6.307 -14.121 1.00 86.81 86 MET A CA 1
ATOM 657 C C . MET A 1 86 ? -0.703 5.835 -12.708 1.00 86.81 86 MET A C 1
ATOM 659 O O . MET A 1 86 ? -1.606 5.735 -11.880 1.00 86.81 86 MET A O 1
ATOM 663 N N . SER A 1 87 ? 0.576 5.625 -12.387 1.00 84.38 87 SER A N 1
ATOM 664 C CA . SER A 1 87 ? 1.005 5.338 -11.013 1.00 84.38 87 SER A CA 1
ATOM 665 C C . SER A 1 87 ? 0.643 6.479 -10.055 1.00 84.38 87 SER A C 1
ATOM 667 O O . SER A 1 87 ? 0.194 6.219 -8.941 1.00 84.38 87 SER A O 1
ATOM 669 N N . GLY A 1 88 ? 0.761 7.738 -10.490 1.00 82.75 88 GLY A N 1
ATOM 670 C CA . GLY A 1 88 ? 0.333 8.902 -9.709 1.00 82.75 88 GLY A CA 1
ATOM 671 C C . GLY A 1 88 ? -1.174 8.915 -9.422 1.00 82.75 88 GLY A C 1
ATOM 672 O O . GLY A 1 88 ? -1.585 9.095 -8.272 1.00 82.75 88 GLY A O 1
ATOM 673 N N . TYR A 1 89 ? -2.012 8.658 -10.433 1.00 86.75 89 TYR A N 1
ATOM 674 C CA . TYR A 1 89 ? -3.462 8.533 -10.232 1.00 86.75 89 TYR A CA 1
ATOM 675 C C . TYR A 1 89 ? -3.828 7.367 -9.326 1.00 86.75 89 TYR A C 1
ATOM 677 O O . TYR A 1 89 ? -4.735 7.487 -8.504 1.00 86.75 89 TYR A O 1
ATOM 685 N N . LEU A 1 90 ? -3.096 6.265 -9.428 1.00 90.56 90 LEU A N 1
ATOM 686 C CA . LEU A 1 90 ? -3.307 5.095 -8.598 1.00 90.56 90 LEU A CA 1
ATOM 687 C C . LEU A 1 90 ? -3.048 5.400 -7.121 1.00 90.56 90 LEU A C 1
ATOM 689 O O . LEU A 1 90 ? -3.927 5.166 -6.292 1.00 90.56 90 LEU A O 1
ATOM 693 N N . VAL A 1 91 ? -1.906 6.010 -6.795 1.00 85.50 91 VAL A N 1
ATOM 694 C CA . VAL A 1 91 ? -1.592 6.445 -5.422 1.00 85.50 91 VAL A CA 1
ATOM 695 C C . VAL A 1 91 ? -2.627 7.454 -4.921 1.00 85.50 91 VAL A C 1
ATOM 697 O O . VAL A 1 91 ? -3.118 7.336 -3.799 1.00 85.50 91 VAL A O 1
ATOM 700 N N . THR A 1 92 ? -3.033 8.399 -5.771 1.00 88.00 92 THR A N 1
ATOM 701 C CA . THR A 1 92 ? -4.076 9.380 -5.434 1.00 88.00 92 THR A CA 1
ATOM 702 C C . THR A 1 92 ? -5.414 8.701 -5.126 1.00 88.00 92 THR A C 1
ATOM 704 O O . THR A 1 92 ? -6.089 9.064 -4.164 1.00 88.00 92 THR A O 1
ATOM 707 N N . SER A 1 93 ? -5.789 7.679 -5.902 1.00 92.25 93 SER A N 1
ATOM 708 C CA . SER A 1 93 ? -7.016 6.907 -5.686 1.00 92.25 93 SER A CA 1
ATOM 709 C C . SER A 1 93 ? -6.967 6.085 -4.396 1.00 92.25 93 SER A C 1
ATOM 711 O O . SER A 1 93 ? -7.966 6.017 -3.683 1.00 92.25 93 SER A O 1
ATOM 713 N N . MET A 1 94 ? -5.800 5.534 -4.042 1.00 89.38 94 MET A N 1
ATOM 714 C CA . MET A 1 94 ? -5.591 4.850 -2.764 1.00 89.38 94 MET A CA 1
ATOM 715 C C . MET A 1 94 ? -5.716 5.824 -1.590 1.00 89.38 94 MET A C 1
ATOM 717 O O . MET A 1 94 ? -6.393 5.502 -0.615 1.00 89.38 94 MET A O 1
ATOM 721 N N . ALA A 1 95 ? -5.135 7.023 -1.698 1.00 88.19 95 ALA A N 1
ATOM 722 C CA . ALA A 1 95 ? -5.248 8.057 -0.671 1.00 88.19 95 ALA A CA 1
ATOM 723 C C . ALA A 1 95 ? -6.702 8.519 -0.488 1.00 88.19 95 ALA A C 1
ATOM 725 O O . ALA A 1 95 ? -7.206 8.603 0.632 1.00 88.19 95 ALA A O 1
ATOM 726 N N . LEU A 1 96 ? -7.420 8.733 -1.595 1.00 92.94 96 LEU A N 1
ATOM 727 C CA . LEU A 1 96 ? -8.844 9.061 -1.572 1.00 92.94 96 LEU A CA 1
ATOM 728 C C . LEU A 1 96 ? -9.679 7.931 -0.950 1.00 92.94 96 LEU A C 1
ATOM 730 O O . LEU A 1 96 ? -10.552 8.189 -0.124 1.00 92.94 96 LEU A O 1
ATOM 734 N N . GLY A 1 97 ? -9.389 6.676 -1.301 1.00 92.56 97 GLY A N 1
ATOM 735 C CA . GLY A 1 97 ? -10.021 5.505 -0.696 1.00 92.56 97 GLY A CA 1
ATOM 736 C C . GLY A 1 97 ? -9.758 5.415 0.808 1.00 92.56 97 GLY A C 1
ATOM 737 O O . GLY A 1 97 ? -10.680 5.139 1.569 1.00 92.56 97 GLY A O 1
ATOM 738 N N . GLY A 1 98 ? -8.537 5.720 1.253 1.00 90.06 98 GLY A N 1
ATOM 739 C CA . GLY A 1 98 ? -8.176 5.801 2.668 1.00 90.06 98 GLY A CA 1
ATOM 740 C C . GLY A 1 98 ? -8.924 6.912 3.410 1.00 90.06 98 GLY A C 1
ATOM 741 O O . GLY A 1 98 ? -9.419 6.691 4.517 1.00 90.06 98 GLY A O 1
ATOM 742 N N . LEU A 1 99 ? -9.073 8.086 2.792 1.00 92.69 99 LEU A N 1
ATOM 743 C CA . LEU A 1 99 ? -9.852 9.206 3.324 1.00 92.69 99 LEU A CA 1
ATOM 744 C C . LEU A 1 99 ? -11.341 8.847 3.463 1.00 92.69 99 LEU A C 1
ATOM 746 O O . LEU A 1 99 ? -11.932 9.015 4.530 1.00 92.69 99 LEU A O 1
ATOM 750 N N . ILE A 1 100 ? -11.951 8.317 2.403 1.00 94.44 100 ILE A N 1
ATOM 751 C CA . ILE A 1 100 ? -13.368 7.926 2.405 1.00 94.44 100 ILE A CA 1
ATOM 752 C C . ILE A 1 100 ? -13.595 6.762 3.379 1.00 94.44 100 ILE A C 1
ATOM 754 O O . ILE A 1 100 ? -14.528 6.783 4.175 1.00 94.44 100 ILE A O 1
ATOM 758 N N . GLY A 1 101 ? -12.717 5.759 3.365 1.00 92.31 101 GLY A N 1
ATOM 759 C CA . GLY A 1 101 ? -12.817 4.589 4.231 1.00 92.31 101 GLY A CA 1
ATOM 760 C C . GLY A 1 101 ? -12.716 4.942 5.713 1.00 92.31 101 GLY A C 1
ATOM 761 O O . GLY A 1 101 ? -13.551 4.502 6.500 1.00 92.31 101 GLY A O 1
ATOM 762 N N . SER A 1 102 ? -11.745 5.775 6.098 1.00 91.69 102 SER A N 1
ATOM 763 C CA . SER A 1 102 ? -11.597 6.228 7.489 1.00 91.69 102 SER A CA 1
ATOM 764 C C . SER A 1 102 ? -12.790 7.068 7.949 1.00 91.69 102 SER A C 1
ATOM 766 O O . SER A 1 102 ? -13.370 6.770 8.990 1.00 91.69 102 SER A O 1
ATOM 768 N N . THR A 1 103 ? -13.231 8.045 7.150 1.00 92.69 103 THR A N 1
ATOM 769 C CA . THR A 1 103 ? -14.390 8.893 7.489 1.00 92.69 103 THR A CA 1
ATOM 770 C C . THR A 1 103 ? -15.690 8.097 7.623 1.00 92.69 103 THR A C 1
ATOM 772 O O . THR A 1 103 ? -16.397 8.254 8.621 1.00 92.69 103 THR A O 1
ATOM 775 N N . ILE A 1 104 ? -15.983 7.194 6.679 1.00 94.19 104 ILE A N 1
ATOM 776 C CA . ILE A 1 104 ? -17.151 6.305 6.748 1.00 94.19 104 ILE A CA 1
ATOM 777 C C . ILE A 1 104 ? -17.039 5.360 7.949 1.00 94.19 104 ILE A C 1
ATOM 779 O O . ILE A 1 104 ? -18.008 5.197 8.686 1.00 94.19 104 ILE A O 1
ATOM 783 N N . SER A 1 105 ? -15.870 4.759 8.187 1.00 91.88 105 SER A N 1
ATOM 784 C CA . SER A 1 105 ? -15.660 3.841 9.313 1.00 91.88 105 SER A CA 1
ATOM 785 C C . SER A 1 105 ? -15.882 4.527 10.662 1.00 91.88 105 SER A C 1
ATOM 787 O O . SER A 1 105 ? -16.571 3.980 11.529 1.00 91.88 105 SER A O 1
ATOM 789 N N . THR A 1 106 ? -15.352 5.741 10.842 1.00 90.94 106 THR A N 1
ATOM 790 C CA . THR A 1 106 ? -15.571 6.542 12.052 1.00 90.94 106 THR A CA 1
ATOM 791 C C . THR A 1 106 ? -17.044 6.898 12.211 1.00 90.94 106 THR A C 1
ATOM 793 O O . THR A 1 106 ? -17.589 6.703 13.293 1.00 90.94 106 THR A O 1
ATOM 796 N N . TYR A 1 107 ? -17.712 7.338 11.141 1.00 94.00 107 TYR A N 1
ATOM 797 C CA . TYR A 1 107 ? -19.138 7.669 11.169 1.00 94.00 107 TYR A CA 1
ATOM 798 C C . TYR A 1 107 ? -20.027 6.462 11.511 1.00 94.00 107 TYR A C 1
ATOM 800 O O . TYR A 1 107 ? -20.946 6.560 12.318 1.00 94.00 107 TYR A O 1
ATOM 808 N N . ILE A 1 108 ? -19.747 5.288 10.946 1.00 94.62 108 ILE A N 1
ATOM 809 C CA . ILE A 1 108 ? -20.500 4.070 11.267 1.00 94.62 108 ILE A CA 1
ATOM 810 C C . ILE A 1 108 ? -20.278 3.682 12.728 1.00 94.62 108 ILE A C 1
ATOM 812 O O . ILE A 1 108 ? -21.232 3.327 13.420 1.00 94.62 108 ILE A O 1
ATOM 816 N N . SER A 1 109 ? -19.041 3.786 13.215 1.00 92.19 109 SER A N 1
ATOM 817 C CA . SER A 1 109 ? -18.705 3.459 14.603 1.00 92.19 109 SER A CA 1
ATOM 818 C C . SER A 1 109 ? -19.385 4.403 15.600 1.00 92.19 109 SER A C 1
ATOM 820 O O . SER A 1 109 ? -19.874 3.936 16.625 1.00 92.19 109 SER A O 1
ATOM 822 N N . THR A 1 110 ? -19.473 5.707 15.301 1.00 92.12 110 THR A N 1
ATOM 823 C CA . THR A 1 110 ? -20.168 6.686 16.162 1.00 92.12 110 THR A CA 1
ATOM 824 C C . THR A 1 110 ? -21.673 6.449 16.202 1.00 92.12 110 THR A C 1
ATOM 826 O O . THR A 1 110 ? -22.271 6.529 17.271 1.00 92.12 110 THR A O 1
ATOM 829 N N . VAL A 1 111 ? -22.293 6.149 15.056 1.00 95.69 111 VAL A N 1
ATOM 830 C CA . VAL A 1 111 ? -23.749 5.970 14.956 1.00 95.69 111 VAL A CA 1
ATOM 831 C C . VAL A 1 111 ? -24.202 4.638 15.552 1.00 95.69 111 VAL A C 1
ATOM 833 O O . VAL A 1 111 ? -25.232 4.584 16.219 1.00 95.69 111 VAL A O 1
ATOM 836 N N . THR A 1 112 ? -23.457 3.557 15.315 1.00 94.94 112 THR A N 1
ATOM 837 C CA . THR A 1 112 ? -23.845 2.214 15.782 1.00 94.94 112 THR A CA 1
ATOM 838 C C . THR A 1 112 ? -23.398 1.918 17.211 1.00 94.94 112 THR A C 1
ATOM 840 O O . THR A 1 112 ? -24.002 1.072 17.867 1.00 94.94 112 THR A O 1
ATOM 843 N N . GLY A 1 113 ? -22.333 2.570 17.689 1.00 92.56 113 GLY A N 1
ATOM 844 C CA . GLY A 1 113 ? -21.665 2.204 18.939 1.00 92.56 113 GLY A CA 1
ATOM 845 C C . GLY A 1 113 ? -20.967 0.836 18.891 1.00 92.56 113 GLY A C 1
ATOM 846 O O . GLY A 1 113 ? -20.527 0.348 19.930 1.00 92.56 113 GLY A O 1
ATOM 847 N N . ASP A 1 114 ? -20.859 0.209 17.712 1.00 91.25 114 ASP A N 1
ATOM 848 C CA . ASP A 1 114 ? -20.241 -1.105 17.511 1.00 91.25 114 ASP A CA 1
ATOM 849 C C . ASP A 1 114 ? -18.988 -0.985 16.631 1.00 91.25 114 ASP A C 1
ATOM 851 O O . ASP A 1 114 ? -19.060 -0.772 15.419 1.00 91.25 114 ASP A O 1
ATOM 855 N N . LEU A 1 115 ? -17.818 -1.198 17.239 1.00 88.00 115 LEU A N 1
ATOM 856 C CA . LEU A 1 115 ? -16.519 -1.181 16.552 1.00 88.00 115 LEU A CA 1
ATOM 857 C C . LEU A 1 115 ? -16.354 -2.334 15.548 1.00 88.00 115 LEU A C 1
ATOM 859 O O . LEU A 1 115 ? -15.469 -2.295 14.696 1.00 88.00 115 LEU A O 1
ATOM 863 N N . THR A 1 116 ? -17.188 -3.375 15.624 1.00 93.62 116 THR A N 1
ATOM 864 C CA . THR A 1 116 ? -17.115 -4.524 14.714 1.00 93.62 116 THR A CA 1
ATOM 865 C C . THR A 1 116 ? -17.875 -4.303 13.407 1.00 93.62 116 THR A C 1
ATOM 867 O O . THR A 1 116 ? -17.565 -4.959 12.411 1.00 93.62 116 THR A O 1
ATOM 870 N N . ALA A 1 117 ? -18.840 -3.379 13.375 1.00 95.19 117 ALA A N 1
ATOM 871 C CA . ALA A 1 117 ? -19.616 -3.051 12.181 1.00 95.19 117 ALA A CA 1
ATOM 872 C C . ALA A 1 117 ? -18.745 -2.643 10.968 1.00 95.19 117 ALA A C 1
ATOM 874 O O . ALA A 1 117 ? -18.894 -3.267 9.911 1.00 95.19 117 ALA A O 1
ATOM 875 N N . PRO A 1 118 ? -17.791 -1.690 11.076 1.00 94.38 118 PRO A N 1
ATOM 876 C CA . PRO A 1 118 ? -16.933 -1.315 9.946 1.00 94.38 118 PRO A CA 1
ATOM 877 C C . PRO A 1 118 ? -16.030 -2.456 9.456 1.00 94.38 118 PRO A C 1
ATOM 879 O O . PRO A 1 118 ? -15.771 -2.561 8.255 1.00 94.38 118 PRO A O 1
ATOM 882 N N . LEU A 1 119 ? -15.600 -3.360 10.345 1.00 94.38 119 LEU A N 1
ATOM 883 C CA . LEU A 1 119 ? -14.783 -4.521 9.971 1.00 94.38 119 LEU A CA 1
ATOM 884 C C . LEU A 1 119 ? -15.582 -5.510 9.110 1.00 94.38 119 LEU A C 1
ATOM 886 O O . LEU A 1 119 ? -15.080 -5.991 8.096 1.00 94.38 119 LEU A O 1
ATOM 890 N N . ARG A 1 120 ? -16.853 -5.760 9.454 1.00 96.06 120 ARG A N 1
ATOM 891 C CA . ARG A 1 120 ? -17.745 -6.617 8.651 1.00 96.06 120 ARG A CA 1
ATOM 892 C C . ARG A 1 120 ? -18.015 -6.020 7.273 1.00 96.06 120 ARG A C 1
ATOM 894 O O . ARG A 1 120 ? -17.957 -6.736 6.278 1.00 96.06 120 ARG A O 1
ATOM 901 N N . ILE A 1 121 ? -18.267 -4.712 7.206 1.00 96.06 121 ILE A N 1
ATOM 902 C CA . ILE A 1 121 ? -18.462 -4.004 5.932 1.00 96.06 121 ILE A CA 1
ATOM 903 C C . ILE A 1 121 ? -17.196 -4.102 5.078 1.00 96.06 121 ILE A C 1
ATOM 905 O O . ILE A 1 121 ? -17.278 -4.421 3.895 1.00 96.06 121 ILE A O 1
ATOM 909 N N . THR A 1 122 ? -16.023 -3.921 5.685 1.00 95.44 122 THR A N 1
ATOM 910 C CA . THR A 1 122 ? -14.736 -4.070 4.995 1.00 95.44 122 THR A CA 1
ATOM 911 C C . THR A 1 122 ? -14.553 -5.475 4.418 1.00 95.44 122 THR A C 1
ATOM 913 O O . THR A 1 122 ? -14.140 -5.602 3.270 1.00 95.44 122 THR A O 1
ATOM 916 N N . LEU A 1 123 ? -14.923 -6.535 5.146 1.00 96.31 123 LEU A N 1
ATOM 917 C CA . LEU A 1 123 ? -14.874 -7.910 4.624 1.00 96.31 123 LEU A CA 1
ATOM 918 C C . LEU A 1 123 ? -15.797 -8.121 3.419 1.00 96.31 123 LEU A C 1
ATOM 920 O O . LEU A 1 123 ? -15.404 -8.782 2.460 1.00 96.31 123 LEU A O 1
ATOM 924 N N . ILE A 1 124 ? -16.997 -7.533 3.438 1.00 97.06 124 ILE A N 1
ATOM 925 C CA . ILE A 1 124 ? -17.924 -7.581 2.298 1.00 97.06 124 ILE A CA 1
ATOM 926 C C . ILE A 1 124 ? -17.312 -6.860 1.091 1.00 97.06 124 ILE A C 1
ATOM 928 O O . ILE A 1 124 ? -17.315 -7.403 -0.012 1.00 97.06 124 ILE A O 1
ATOM 932 N N . LEU A 1 125 ? -16.734 -5.671 1.290 1.00 96.44 125 LEU A N 1
ATOM 933 C CA . LEU A 1 125 ? -16.064 -4.919 0.224 1.00 96.44 125 LEU A CA 1
ATOM 934 C C . LEU A 1 125 ? -14.853 -5.672 -0.340 1.00 96.44 125 LEU A C 1
ATOM 936 O O . LEU A 1 125 ? -14.661 -5.691 -1.552 1.00 96.44 125 LEU A O 1
ATOM 940 N N . ILE A 1 126 ? -14.076 -6.343 0.514 1.00 95.69 126 ILE A N 1
ATOM 941 C CA . ILE A 1 126 ? -12.966 -7.205 0.096 1.00 95.69 126 ILE A CA 1
ATOM 942 C C . ILE A 1 126 ? -13.476 -8.375 -0.754 1.00 95.69 126 ILE A C 1
ATOM 944 O O . ILE A 1 126 ? -12.897 -8.662 -1.798 1.00 95.69 126 ILE A O 1
ATOM 948 N N . ALA A 1 127 ? -14.575 -9.025 -0.361 1.00 96.69 127 ALA A N 1
ATOM 949 C CA . ALA A 1 127 ? -15.168 -10.109 -1.142 1.00 96.69 127 ALA A CA 1
ATOM 950 C C . ALA A 1 127 ? -15.687 -9.626 -2.510 1.00 96.69 127 ALA A C 1
ATOM 952 O O . ALA A 1 127 ? -15.460 -10.286 -3.525 1.00 96.69 127 ALA A O 1
ATOM 953 N N . LEU A 1 128 ? -16.325 -8.452 -2.561 1.00 97.19 128 LEU A N 1
ATOM 954 C CA . LEU A 1 128 ? -16.761 -7.827 -3.814 1.00 97.19 128 LEU A CA 1
ATOM 955 C C . LEU A 1 128 ? -15.572 -7.462 -4.711 1.00 97.19 128 LEU A C 1
ATOM 957 O O . LEU A 1 128 ? -15.612 -7.710 -5.915 1.00 97.19 128 LEU A O 1
ATOM 961 N N . LEU A 1 129 ? -14.491 -6.934 -4.130 1.00 95.25 129 LEU A N 1
ATOM 962 C CA . LEU A 1 129 ? -13.258 -6.650 -4.857 1.00 95.25 129 LEU A CA 1
ATOM 963 C C . LEU A 1 129 ? -12.617 -7.937 -5.394 1.00 95.25 129 LEU A C 1
ATOM 965 O O . LEU A 1 129 ? -12.174 -7.955 -6.538 1.00 95.25 129 LEU A O 1
ATOM 969 N N . ALA A 1 130 ? -12.615 -9.028 -4.624 1.00 95.56 130 ALA A N 1
ATOM 970 C CA . ALA A 1 130 ? -12.118 -10.328 -5.078 1.00 95.56 130 ALA A CA 1
ATOM 971 C C . ALA A 1 130 ? -12.917 -10.848 -6.284 1.00 95.56 130 ALA A C 1
ATOM 973 O O . ALA A 1 130 ? -12.337 -11.310 -7.268 1.00 95.56 130 ALA A O 1
ATOM 974 N N . ALA A 1 131 ? -14.247 -10.720 -6.237 1.00 96.81 131 ALA A N 1
ATOM 975 C CA . ALA A 1 131 ? -15.121 -11.082 -7.348 1.00 96.81 131 ALA A CA 1
ATOM 976 C C . ALA A 1 131 ? -14.855 -10.209 -8.586 1.00 96.81 131 ALA A C 1
ATOM 978 O O . ALA A 1 131 ? -14.747 -10.729 -9.695 1.00 96.81 131 ALA A O 1
ATOM 979 N N . TYR A 1 132 ? -14.667 -8.900 -8.404 1.00 96.12 132 TYR A N 1
ATOM 980 C CA . TYR A 1 132 ? -14.291 -7.991 -9.488 1.00 96.12 132 TYR A CA 1
ATOM 981 C C . TYR A 1 132 ? -12.937 -8.367 -10.113 1.00 96.12 132 TYR A C 1
ATOM 983 O O . TYR A 1 132 ? -12.826 -8.495 -11.332 1.00 96.12 132 TYR A O 1
ATOM 991 N N . LEU A 1 133 ? -11.917 -8.636 -9.291 1.00 94.38 133 LEU A N 1
ATOM 992 C CA . LEU A 1 133 ? -10.597 -9.073 -9.755 1.00 94.38 133 LEU A CA 1
ATOM 993 C C . LEU A 1 133 ? -10.643 -10.430 -10.464 1.00 94.38 133 LEU A C 1
ATOM 995 O O . LEU A 1 133 ? -9.842 -10.676 -11.363 1.00 94.38 133 LEU A O 1
ATOM 999 N N . SER A 1 134 ? -11.594 -11.297 -10.112 1.00 93.69 134 SER A N 1
ATOM 1000 C CA . SER A 1 134 ? -11.823 -12.569 -10.804 1.00 93.69 134 SER A CA 1
ATOM 1001 C C . SER A 1 134 ? -12.343 -12.380 -12.233 1.00 93.69 134 SER A C 1
ATOM 1003 O O . SER A 1 134 ? -12.081 -13.230 -13.083 1.00 93.69 134 SER A O 1
ATOM 1005 N N . ILE A 1 135 ? -13.018 -11.266 -12.527 1.00 96.19 135 ILE A N 1
ATOM 1006 C CA . ILE A 1 135 ? -13.514 -10.926 -13.872 1.00 96.19 135 ILE A CA 1
ATOM 1007 C C . ILE A 1 135 ? -12.432 -10.211 -14.696 1.00 96.19 135 ILE A C 1
ATOM 1009 O O . ILE A 1 135 ? -12.415 -10.313 -15.921 1.00 96.19 135 ILE A O 1
ATOM 1013 N N . LEU A 1 136 ? -11.500 -9.525 -14.031 1.00 93.19 136 LEU A N 1
ATOM 1014 C CA . LEU A 1 136 ? -10.414 -8.794 -14.679 1.00 93.19 136 LEU A CA 1
ATOM 1015 C C . LEU A 1 136 ? -9.533 -9.737 -15.535 1.00 93.19 136 LEU A C 1
ATOM 1017 O O . LEU A 1 136 ? -9.197 -10.840 -15.069 1.00 93.19 136 LEU A O 1
ATOM 1021 N N . PRO A 1 137 ? -9.158 -9.345 -16.771 1.00 93.06 137 PRO A N 1
ATOM 1022 C CA . PRO A 1 137 ? -8.228 -10.121 -17.585 1.00 93.06 137 PRO A CA 1
ATOM 1023 C C . PRO A 1 137 ? -6.828 -10.160 -16.958 1.00 93.06 137 PRO A C 1
ATOM 1025 O O . PRO A 1 137 ? -6.460 -9.305 -16.156 1.00 93.06 137 PRO A O 1
ATOM 1028 N N . GLU A 1 138 ? -6.040 -11.166 -17.329 1.00 90.81 138 GLU A N 1
ATOM 1029 C CA . GLU A 1 138 ? -4.621 -11.220 -16.969 1.00 90.81 138 GLU A CA 1
ATOM 1030 C C . GLU A 1 138 ? -3.851 -10.130 -17.737 1.00 90.81 138 GLU A C 1
ATOM 1032 O O . GLU A 1 138 ? -4.082 -9.948 -18.933 1.00 90.81 138 GLU A O 1
ATOM 1037 N N . SER A 1 139 ? -2.948 -9.396 -17.074 1.00 87.56 139 SER A N 1
ATOM 1038 C CA . SER A 1 139 ? -2.177 -8.323 -17.733 1.00 87.56 139 SER A CA 1
ATOM 1039 C C . SER A 1 139 ? -1.006 -8.841 -18.564 1.00 87.56 139 SER A C 1
ATOM 1041 O O . SER A 1 139 ? -0.545 -8.160 -19.484 1.00 87.56 139 SER A O 1
ATOM 1043 N N . LEU A 1 140 ? -0.496 -10.030 -18.237 1.00 78.25 140 LEU A N 1
ATOM 1044 C CA . LEU A 1 140 ? 0.631 -10.631 -18.937 1.00 78.25 140 LEU A CA 1
ATOM 1045 C C . LEU A 1 140 ? 0.222 -11.031 -20.356 1.00 78.25 140 LEU A C 1
ATOM 1047 O O . LEU A 1 140 ? -0.710 -11.800 -20.573 1.00 78.25 140 LEU A O 1
ATOM 1051 N N . ARG A 1 141 ? 0.979 -10.526 -21.337 1.00 71.56 141 ARG A N 1
ATOM 1052 C CA . ARG A 1 141 ? 0.822 -10.887 -22.757 1.00 71.56 141 ARG A CA 1
ATOM 1053 C C . ARG A 1 141 ? 1.229 -12.332 -23.051 1.00 71.56 141 ARG A C 1
ATOM 1055 O O . ARG A 1 141 ? 0.866 -12.862 -24.096 1.00 71.56 141 ARG A O 1
ATOM 1062 N N . TYR A 1 142 ? 2.007 -12.939 -22.159 1.00 68.00 142 TYR A N 1
ATOM 1063 C CA . TYR A 1 142 ? 2.428 -14.330 -22.255 1.00 68.00 142 TYR A CA 1
ATOM 1064 C C . TYR A 1 142 ? 1.481 -15.214 -21.456 1.00 68.00 142 TYR A C 1
ATOM 1066 O O . TYR A 1 142 ? 1.102 -14.868 -20.338 1.00 68.00 142 TYR A O 1
ATOM 1074 N N . THR A 1 143 ? 1.128 -16.364 -22.026 1.00 69.06 143 THR A N 1
ATOM 1075 C CA . THR A 1 143 ? 0.352 -17.386 -21.327 1.00 69.06 143 THR A CA 1
ATOM 1076 C C . THR A 1 143 ? 1.129 -17.809 -20.074 1.00 69.06 143 THR A C 1
ATOM 1078 O O . THR A 1 143 ? 2.274 -18.251 -20.216 1.00 69.06 143 THR A O 1
ATOM 1081 N N . PRO A 1 144 ? 0.569 -17.648 -18.860 1.00 65.06 144 PRO A N 1
ATOM 1082 C CA . PRO A 1 144 ? 1.266 -18.006 -17.631 1.00 65.06 144 PRO A CA 1
ATOM 1083 C C . PRO A 1 144 ? 1.612 -19.496 -17.636 1.00 65.06 144 PRO A C 1
ATOM 1085 O O . PRO A 1 144 ? 0.889 -20.309 -18.223 1.00 65.06 144 PRO A O 1
ATOM 1088 N N . ALA A 1 145 ? 2.718 -19.858 -16.984 1.00 67.56 145 ALA A N 1
ATOM 1089 C CA . ALA A 1 145 ? 3.087 -21.260 -16.854 1.00 67.56 145 ALA A CA 1
ATOM 1090 C C . ALA A 1 145 ? 1.950 -22.009 -16.130 1.00 67.56 145 ALA A C 1
ATOM 1092 O O . ALA A 1 145 ? 1.452 -21.510 -15.113 1.00 67.56 145 ALA A O 1
ATOM 1093 N N . PRO A 1 146 ? 1.505 -23.179 -16.630 1.00 66.50 146 PRO A N 1
ATOM 1094 C CA . PRO A 1 146 ? 0.486 -23.956 -15.942 1.00 66.50 146 PRO A CA 1
ATOM 1095 C C . PRO A 1 146 ? 0.979 -24.270 -14.530 1.00 66.50 146 PRO A C 1
ATOM 1097 O O . PRO A 1 146 ? 2.121 -24.687 -14.329 1.00 66.50 146 PRO A O 1
ATOM 1100 N N . LEU A 1 147 ? 0.120 -24.025 -13.541 1.00 68.75 147 LEU A N 1
ATOM 1101 C CA . LEU A 1 147 ? 0.458 -24.251 -12.144 1.00 68.75 147 LEU A CA 1
ATOM 1102 C C . LEU A 1 147 ? 0.885 -25.722 -11.948 1.00 68.75 147 LEU A C 1
ATOM 1104 O O . LEU A 1 147 ? 0.142 -26.610 -12.375 1.00 68.75 147 LEU A O 1
ATOM 1108 N N . PRO A 1 148 ? 2.016 -26.005 -11.266 1.00 60.06 148 PRO A N 1
ATOM 1109 C CA . PRO A 1 148 ? 2.578 -27.359 -11.164 1.00 60.06 148 PRO A CA 1
ATOM 1110 C C . PRO A 1 148 ? 1.603 -28.412 -10.618 1.00 60.06 148 PRO A C 1
ATOM 1112 O O . PRO A 1 148 ? 1.701 -29.594 -10.931 1.00 60.06 148 PRO A O 1
ATOM 1115 N N . TRP A 1 149 ? 0.641 -27.987 -9.794 1.00 62.25 149 TRP A N 1
ATOM 1116 C CA . TRP A 1 149 ? -0.356 -28.861 -9.175 1.00 62.25 149 TRP A CA 1
ATOM 1117 C C . TRP A 1 149 ? -1.540 -29.204 -10.090 1.00 62.25 149 TRP A C 1
ATOM 1119 O O . TRP A 1 149 ? -2.244 -30.171 -9.812 1.00 62.25 149 TRP A O 1
ATOM 1129 N N . ILE A 1 150 ? -1.758 -28.443 -11.169 1.00 60.50 150 ILE A N 1
ATOM 1130 C CA . ILE A 1 150 ? -2.771 -28.752 -12.190 1.00 60.50 150 ILE A CA 1
ATOM 1131 C C . ILE A 1 150 ? -2.166 -29.653 -13.271 1.00 60.50 150 ILE A C 1
ATOM 1133 O O . ILE A 1 150 ? -2.835 -30.565 -13.739 1.00 60.50 150 ILE A O 1
ATOM 1137 N N . SER A 1 151 ? -0.899 -29.453 -13.647 1.00 57.78 151 SER A N 1
ATOM 1138 C CA . SER A 1 151 ? -0.248 -30.299 -14.658 1.00 57.78 151 SER A CA 1
ATOM 1139 C C . SER A 1 151 ? 0.062 -31.706 -14.143 1.00 57.78 151 SER A C 1
ATOM 1141 O O . SER A 1 151 ? -0.122 -32.674 -14.877 1.00 57.78 151 SER A O 1
ATOM 1143 N N . ALA A 1 152 ? 0.435 -31.848 -12.865 1.00 57.62 152 ALA A N 1
ATOM 1144 C CA . ALA A 1 152 ? 0.745 -33.151 -12.272 1.00 57.62 152 ALA A CA 1
ATOM 1145 C C . ALA A 1 152 ? -0.447 -34.129 -12.236 1.00 57.62 152 ALA A C 1
ATOM 1147 O O . ALA A 1 152 ? -0.237 -35.328 -12.087 1.00 57.62 152 ALA A O 1
ATOM 1148 N N . SER A 1 153 ? -1.691 -33.651 -12.366 1.00 56.34 153 SER A N 1
ATOM 1149 C CA . SER A 1 153 ? -2.876 -34.519 -12.410 1.00 56.34 153 SER A CA 1
ATOM 1150 C C . SER A 1 153 ? -3.321 -34.895 -13.825 1.00 56.34 153 SER A C 1
ATOM 1152 O O . SER A 1 153 ? -4.126 -35.812 -13.971 1.00 56.34 153 SER A O 1
ATOM 1154 N N . ILE A 1 154 ? -2.817 -34.212 -14.858 1.00 59.38 154 ILE A N 1
ATOM 1155 C CA . ILE A 1 154 ? -3.281 -34.393 -16.240 1.00 59.38 154 ILE A CA 1
ATOM 1156 C C . ILE A 1 154 ? -2.410 -35.407 -16.992 1.00 59.38 154 ILE A C 1
ATOM 1158 O O . ILE A 1 154 ? -2.955 -36.225 -17.732 1.00 59.38 154 ILE A O 1
ATOM 1162 N N . ASP A 1 155 ? -1.097 -35.438 -16.752 1.00 57.31 155 ASP A N 1
ATOM 1163 C CA . ASP A 1 155 ? -0.208 -36.346 -17.495 1.00 57.31 155 ASP A CA 1
ATOM 1164 C C . ASP A 1 155 ? -0.287 -37.811 -17.022 1.00 57.31 155 ASP A C 1
ATOM 1166 O O . ASP A 1 155 ? -0.079 -38.727 -17.817 1.00 57.31 155 ASP A O 1
ATOM 1170 N N . ASP A 1 156 ? -0.698 -38.065 -15.774 1.00 56.62 156 ASP A N 1
ATOM 1171 C CA . ASP A 1 156 ? -0.819 -39.428 -15.221 1.00 56.62 156 ASP A CA 1
ATOM 1172 C C . ASP A 1 156 ? -2.191 -40.088 -15.497 1.00 56.62 156 ASP A C 1
ATOM 1174 O O . ASP A 1 156 ? -2.407 -41.265 -15.193 1.00 56.62 156 ASP A O 1
ATOM 1178 N N . ALA A 1 157 ? -3.134 -39.349 -16.094 1.00 56.00 157 ALA A N 1
ATOM 1179 C CA . ALA A 1 157 ? -4.485 -39.834 -16.389 1.00 56.00 157 ALA A CA 1
ATOM 1180 C C . ALA A 1 157 ? -4.593 -40.604 -17.720 1.00 56.00 157 ALA A C 1
ATOM 1182 O O . ALA A 1 157 ? -5.637 -41.198 -17.993 1.00 56.00 157 ALA A O 1
ATOM 1183 N N . SER A 1 158 ? -3.539 -40.625 -18.544 1.00 56.66 158 SER A N 1
ATOM 1184 C CA . SER A 1 158 ? -3.570 -41.317 -19.841 1.00 56.66 158 SER A CA 1
ATOM 1185 C C . SER A 1 158 ? -3.283 -42.823 -19.766 1.00 56.66 158 SER A C 1
ATOM 1187 O O . SER A 1 158 ? -3.577 -43.518 -20.734 1.00 56.66 158 SER A O 1
ATOM 1189 N N . ASP A 1 159 ? -2.814 -43.354 -18.624 1.00 58.78 159 ASP A N 1
ATOM 1190 C CA . ASP A 1 159 ? -2.328 -44.747 -18.569 1.00 58.78 159 ASP A CA 1
ATOM 1191 C C . ASP A 1 159 ? -2.792 -45.607 -17.373 1.00 58.78 159 ASP A C 1
ATOM 1193 O O . ASP A 1 159 ? -2.341 -46.746 -17.213 1.00 58.78 159 ASP A O 1
ATOM 1197 N N . ARG A 1 160 ? -3.725 -45.149 -16.517 1.00 51.16 160 ARG A N 1
ATOM 1198 C CA . ARG A 1 160 ? -4.162 -45.948 -15.349 1.00 51.16 160 ARG A CA 1
ATOM 1199 C C . ARG A 1 160 ? -5.673 -46.098 -15.182 1.00 51.16 160 ARG A C 1
ATOM 1201 O O . ARG A 1 160 ? -6.405 -45.163 -14.884 1.00 51.16 160 ARG A O 1
ATOM 1208 N N . ARG A 1 161 ? -6.084 -47.366 -15.323 1.00 54.84 161 ARG A N 1
ATOM 1209 C CA . ARG A 1 161 ? -7.356 -47.997 -14.934 1.00 54.84 161 ARG A CA 1
ATOM 1210 C C . ARG A 1 161 ? -8.009 -47.332 -13.719 1.00 54.84 161 ARG A C 1
ATOM 1212 O O . ARG A 1 161 ? -7.354 -47.204 -12.688 1.00 54.84 161 ARG A O 1
ATOM 1219 N N . LEU A 1 162 ? -9.307 -47.036 -13.851 1.00 55.94 162 LEU A N 1
ATOM 1220 C CA . LEU A 1 162 ? -10.223 -46.609 -12.788 1.00 55.94 162 LEU A CA 1
ATOM 1221 C C . LEU A 1 162 ? -9.974 -47.373 -11.475 1.00 55.94 162 LEU A C 1
ATOM 1223 O O . LEU A 1 162 ? -10.247 -48.575 -11.414 1.00 55.94 162 LEU A O 1
ATOM 1227 N N . PRO A 1 163 ? -9.559 -46.690 -10.400 1.00 52.19 163 PRO A N 1
ATOM 1228 C CA . PRO A 1 163 ? -9.887 -47.093 -9.053 1.00 52.19 163 PRO A CA 1
ATOM 1229 C C . PRO A 1 163 ? -11.108 -46.284 -8.607 1.00 52.19 163 PRO A C 1
ATOM 1231 O O . PRO A 1 163 ? -11.033 -45.073 -8.390 1.00 52.19 163 PRO A O 1
ATOM 1234 N N . ASP A 1 164 ? -12.238 -46.966 -8.448 1.00 59.25 164 ASP A N 1
ATOM 1235 C CA . ASP A 1 164 ? -13.361 -46.452 -7.674 1.00 59.25 164 ASP A CA 1
ATOM 1236 C C . ASP A 1 164 ? -12.884 -46.174 -6.241 1.00 59.25 164 ASP A C 1
ATOM 1238 O O . ASP A 1 164 ? -12.560 -47.098 -5.500 1.00 59.25 164 ASP A O 1
ATOM 1242 N N . SER A 1 165 ? -12.816 -44.909 -5.829 1.00 55.28 165 SER A N 1
ATOM 1243 C CA . SER A 1 165 ? -13.253 -44.502 -4.486 1.00 55.28 165 SER A CA 1
ATOM 1244 C C . SER A 1 165 ? -13.145 -42.995 -4.281 1.00 55.28 165 SER A C 1
ATOM 1246 O O . SER A 1 165 ? -12.145 -42.342 -4.565 1.00 55.28 165 SER A O 1
ATOM 1248 N N . THR A 1 166 ? -14.206 -42.464 -3.691 1.00 54.47 166 THR A N 1
ATOM 1249 C CA . THR A 1 166 ? -14.444 -41.108 -3.187 1.00 54.47 166 THR A CA 1
ATOM 1250 C C . THR A 1 166 ? -13.541 -40.707 -2.007 1.00 54.47 166 THR A C 1
ATOM 1252 O O . THR A 1 166 ? -13.972 -39.995 -1.102 1.00 54.47 166 THR A O 1
ATOM 1255 N N . ALA A 1 167 ? -12.290 -41.165 -1.974 1.00 56.94 167 ALA A N 1
ATOM 1256 C CA . ALA A 1 167 ? -11.333 -40.779 -0.948 1.00 56.94 167 ALA A CA 1
ATOM 1257 C C . ALA A 1 167 ? -10.675 -39.452 -1.348 1.00 56.94 167 ALA A C 1
ATOM 1259 O O . ALA A 1 167 ? -9.821 -39.406 -2.232 1.00 56.94 167 ALA A O 1
ATOM 1260 N N . THR A 1 168 ? -11.066 -38.359 -0.690 1.00 54.00 168 THR A N 1
ATOM 1261 C CA . THR A 1 168 ? -10.337 -37.083 -0.725 1.00 54.00 168 THR A CA 1
ATOM 1262 C C . THR A 1 168 ? -8.869 -37.356 -0.412 1.00 54.00 168 THR A C 1
ATOM 1264 O O . THR A 1 168 ? -8.529 -37.696 0.724 1.00 54.00 168 THR A O 1
ATOM 1267 N N . SER A 1 169 ? -8.014 -37.309 -1.437 1.00 55.25 169 SER A N 1
ATOM 1268 C CA . SER A 1 169 ? -6.670 -37.859 -1.313 1.00 55.25 169 SER A CA 1
ATOM 1269 C C . SER A 1 169 ? -5.830 -37.021 -0.332 1.00 55.25 169 SER A C 1
ATOM 1271 O O . SER A 1 169 ? -5.775 -35.792 -0.450 1.00 55.25 169 SER A O 1
ATOM 1273 N N . PRO A 1 170 ? -5.129 -37.657 0.625 1.00 65.19 170 PRO A N 1
ATOM 1274 C CA . PRO A 1 170 ? -4.215 -36.970 1.545 1.00 65.19 170 PRO A CA 1
ATOM 1275 C C . PRO A 1 170 ? -3.064 -36.238 0.825 1.00 65.19 170 PRO A C 1
ATOM 1277 O O . PRO A 1 170 ? -2.397 -35.387 1.414 1.00 65.19 170 PRO A O 1
ATOM 1280 N N . TRP A 1 171 ? -2.870 -36.510 -0.468 1.00 64.88 171 TRP A N 1
ATOM 1281 C CA . TRP A 1 171 ? -1.893 -35.856 -1.333 1.00 64.88 171 TRP A CA 1
ATOM 1282 C C . TRP A 1 171 ? -2.173 -34.371 -1.575 1.00 64.88 171 TRP A C 1
ATOM 1284 O O . TRP A 1 171 ? -1.228 -33.589 -1.640 1.00 64.88 171 TRP A O 1
ATOM 1294 N N . ALA A 1 172 ? -3.439 -33.943 -1.635 1.00 62.91 172 ALA A N 1
ATOM 1295 C CA . ALA A 1 172 ? -3.766 -32.523 -1.813 1.00 62.91 172 ALA A CA 1
ATOM 1296 C C . ALA A 1 172 ? -3.301 -31.675 -0.614 1.00 62.91 172 ALA A C 1
ATOM 1298 O O . ALA A 1 172 ? -2.765 -30.578 -0.779 1.00 62.91 172 ALA A O 1
ATOM 1299 N N . ILE A 1 173 ? -3.445 -32.221 0.597 1.00 66.12 173 ILE A N 1
ATOM 1300 C CA . ILE A 1 173 ? -3.022 -31.571 1.841 1.00 66.12 173 ILE A CA 1
ATOM 1301 C C . ILE A 1 173 ? -1.489 -31.544 1.927 1.00 66.12 173 ILE A C 1
ATOM 1303 O O . ILE A 1 173 ? -0.910 -30.501 2.223 1.00 66.12 173 ILE A O 1
ATOM 1307 N N . LEU A 1 174 ? -0.817 -32.656 1.609 1.00 69.19 174 LEU A N 1
ATOM 1308 C CA . LEU A 1 174 ? 0.650 -32.726 1.561 1.00 69.19 174 LEU A CA 1
ATOM 1309 C C . LEU A 1 174 ? 1.251 -31.743 0.546 1.00 69.19 174 LEU A C 1
ATOM 1311 O O . LEU A 1 174 ? 2.226 -31.066 0.869 1.00 69.19 174 LEU A O 1
ATOM 1315 N N . ASN A 1 175 ? 0.641 -31.598 -0.633 1.00 66.88 175 ASN A N 1
ATOM 1316 C CA . ASN A 1 175 ? 1.074 -30.625 -1.636 1.00 66.88 175 ASN A CA 1
ATOM 1317 C C . ASN A 1 175 ? 0.874 -29.182 -1.164 1.00 66.88 175 ASN A C 1
ATOM 1319 O O . ASN A 1 175 ? 1.767 -28.360 -1.357 1.00 66.88 175 ASN A O 1
ATOM 1323 N N . PHE A 1 176 ? -0.234 -28.872 -0.483 1.00 64.31 176 PHE A N 1
ATOM 1324 C CA . PHE A 1 176 ? -0.418 -27.556 0.134 1.00 64.31 176 PHE A CA 1
ATOM 1325 C C . PHE A 1 176 ? 0.675 -27.260 1.169 1.00 64.31 176 PHE A C 1
ATOM 1327 O O . PHE A 1 176 ? 1.257 -26.179 1.146 1.00 64.31 176 PHE A O 1
ATOM 1334 N N . PHE A 1 177 ? 1.017 -28.223 2.034 1.00 63.00 177 PHE A N 1
ATOM 1335 C CA . PHE A 1 177 ? 2.115 -28.058 2.991 1.00 63.00 177 PHE A CA 1
ATOM 1336 C C . PHE A 1 177 ? 3.479 -27.938 2.313 1.00 63.00 177 PHE A C 1
ATOM 1338 O O . PHE A 1 177 ? 4.313 -27.176 2.795 1.00 63.00 177 PHE A O 1
ATOM 1345 N N . HIS A 1 178 ? 3.718 -28.634 1.199 1.00 66.75 178 HIS A N 1
ATOM 1346 C CA . HIS A 1 178 ? 4.953 -28.479 0.434 1.00 66.75 178 HIS A CA 1
ATOM 1347 C C . HIS A 1 178 ? 5.056 -27.081 -0.183 1.00 66.75 178 HIS A C 1
ATOM 1349 O O . HIS A 1 178 ? 6.090 -26.440 -0.046 1.00 66.75 178 HIS A O 1
ATOM 1355 N N . VAL A 1 179 ? 3.975 -26.565 -0.773 1.00 59.31 179 VAL A N 1
ATOM 1356 C CA . VAL A 1 179 ? 3.922 -25.203 -1.328 1.00 59.31 179 VAL A CA 1
ATOM 1357 C C . VAL A 1 179 ? 4.029 -24.153 -0.228 1.00 59.31 179 VAL A C 1
ATOM 1359 O O . VAL A 1 179 ? 4.768 -23.189 -0.378 1.00 59.31 179 VAL A O 1
ATOM 1362 N N . ALA A 1 180 ? 3.353 -24.338 0.907 1.00 57.12 180 ALA A N 1
ATOM 1363 C CA . ALA A 1 180 ? 3.474 -23.444 2.054 1.00 57.12 180 ALA A CA 1
ATOM 1364 C C . ALA A 1 180 ? 4.896 -23.474 2.634 1.00 57.12 180 ALA A C 1
ATOM 1366 O O . ALA A 1 180 ? 5.439 -22.430 2.991 1.00 57.12 180 ALA A O 1
ATOM 1367 N N . LYS A 1 181 ? 5.536 -24.649 2.684 1.00 66.81 181 LYS A N 1
ATOM 1368 C CA . LYS A 1 181 ? 6.942 -24.807 3.071 1.00 66.81 181 LYS A CA 1
ATOM 1369 C C . LYS A 1 181 ? 7.866 -24.111 2.076 1.00 66.81 181 LYS A C 1
ATOM 1371 O O . LYS A 1 181 ? 8.765 -23.401 2.491 1.00 66.81 181 LYS A O 1
ATOM 1376 N N . GLU A 1 182 ? 7.647 -24.278 0.781 1.00 62.28 182 GLU A N 1
ATOM 1377 C CA . GLU A 1 182 ? 8.460 -23.652 -0.256 1.00 62.28 182 GLU A CA 1
ATOM 1378 C C . GLU A 1 182 ? 8.276 -22.129 -0.261 1.00 62.28 182 GLU A C 1
ATOM 1380 O O . GLU A 1 182 ? 9.259 -21.397 -0.246 1.00 62.28 182 GLU A O 1
ATOM 1385 N N . ALA A 1 183 ? 7.042 -21.636 -0.133 1.00 51.25 183 ALA A N 1
ATOM 1386 C CA . ALA A 1 183 ? 6.725 -20.218 0.011 1.00 51.25 183 ALA A CA 1
ATOM 1387 C C . ALA A 1 183 ? 7.306 -19.617 1.302 1.00 51.25 183 ALA A C 1
ATOM 1389 O O . ALA A 1 183 ? 7.880 -18.531 1.268 1.00 51.25 183 ALA A O 1
ATOM 1390 N N . THR A 1 184 ? 7.231 -20.322 2.436 1.00 50.03 184 THR A N 1
ATOM 1391 C CA . THR A 1 184 ? 7.868 -19.872 3.688 1.00 50.03 184 THR A CA 1
ATOM 1392 C C . THR A 1 184 ? 9.389 -19.902 3.582 1.00 50.03 184 THR A C 1
ATOM 1394 O O . THR A 1 184 ? 10.030 -18.916 3.934 1.00 50.03 184 THR A O 1
ATOM 1397 N N . CYS A 1 185 ? 9.989 -20.947 3.007 1.00 52.09 185 CYS A N 1
ATOM 1398 C CA . CYS A 1 185 ? 11.415 -20.968 2.678 1.00 52.09 185 CYS A CA 1
ATOM 1399 C C . CYS A 1 185 ? 11.796 -19.800 1.758 1.00 52.09 185 CYS A C 1
ATOM 1401 O O . CYS A 1 185 ? 12.810 -19.157 2.000 1.00 52.09 185 CYS A O 1
ATOM 1403 N N . MET A 1 186 ? 10.956 -19.438 0.785 1.00 48.03 186 MET A N 1
ATOM 1404 C CA . MET A 1 186 ? 11.179 -18.282 -0.084 1.00 48.03 186 MET A CA 1
ATOM 1405 C C . MET A 1 186 ? 11.091 -16.935 0.647 1.00 48.03 186 MET A C 1
ATOM 1407 O O . MET A 1 186 ? 11.804 -16.012 0.243 1.00 48.03 186 MET A O 1
ATOM 1411 N N . ILE A 1 187 ? 10.247 -16.820 1.680 1.00 48.12 187 ILE A N 1
ATOM 1412 C CA . ILE A 1 187 ? 10.153 -15.652 2.575 1.00 48.12 187 ILE A CA 1
ATOM 1413 C C . ILE A 1 187 ? 11.407 -15.553 3.452 1.00 48.12 187 ILE A C 1
ATOM 1415 O O . ILE A 1 187 ? 11.923 -14.455 3.670 1.00 48.12 187 ILE A O 1
ATOM 1419 N N . PHE A 1 188 ? 11.929 -16.691 3.918 1.00 51.50 188 PHE A N 1
ATOM 1420 C CA . PHE A 1 188 ? 13.126 -16.740 4.753 1.00 51.50 188 PHE A CA 1
ATOM 1421 C C . PHE A 1 188 ? 14.435 -16.687 3.961 1.00 51.50 188 PHE A C 1
ATOM 1423 O O . PHE A 1 188 ? 15.419 -16.236 4.525 1.00 51.50 188 PHE A O 1
ATOM 1430 N N . ASP A 1 189 ? 14.484 -17.050 2.679 1.00 52.12 189 ASP A N 1
ATOM 1431 C CA . ASP A 1 189 ? 15.676 -16.948 1.816 1.00 52.12 189 ASP A CA 1
ATOM 1432 C C . ASP A 1 189 ? 16.428 -15.607 1.918 1.00 52.12 189 ASP A C 1
ATOM 1434 O O . ASP A 1 189 ? 17.640 -15.624 2.132 1.00 52.12 189 ASP A O 1
ATOM 1438 N N . PRO A 1 190 ? 15.776 -14.430 1.807 1.00 48.91 190 PRO A N 1
ATOM 1439 C CA . PRO A 1 190 ? 16.469 -13.151 1.969 1.00 48.91 190 PRO A CA 1
ATOM 1440 C C . PRO A 1 190 ? 16.997 -12.926 3.396 1.00 48.91 190 PRO A C 1
ATOM 1442 O O . PRO A 1 190 ? 17.998 -12.236 3.566 1.00 48.91 190 PRO A O 1
ATOM 1445 N N . VAL A 1 191 ? 16.373 -13.529 4.414 1.00 50.09 191 VAL A N 1
ATOM 1446 C CA . VAL A 1 191 ? 16.865 -13.520 5.806 1.00 50.09 191 VAL A CA 1
ATOM 1447 C C . VAL A 1 191 ? 18.038 -14.495 5.972 1.00 50.09 191 VAL A C 1
ATOM 1449 O O . VAL A 1 191 ? 19.022 -14.186 6.637 1.00 50.09 191 VAL A O 1
ATOM 1452 N N . LEU A 1 192 ? 17.979 -15.651 5.309 1.00 52.88 192 LEU A N 1
ATOM 1453 C CA . LEU A 1 192 ? 19.043 -16.653 5.249 1.00 52.88 192 LEU A CA 1
ATOM 1454 C C . LEU A 1 192 ? 20.270 -16.144 4.475 1.00 52.88 192 LEU A C 1
ATOM 1456 O O . LEU A 1 192 ? 21.379 -16.588 4.747 1.00 52.88 192 LEU A O 1
ATOM 1460 N N . LEU A 1 193 ? 20.089 -15.174 3.575 1.00 49.72 193 LEU A N 1
ATOM 1461 C CA . LEU A 1 193 ? 21.156 -14.431 2.893 1.00 49.72 193 LEU A CA 1
ATOM 1462 C C . LEU A 1 193 ? 21.987 -13.562 3.854 1.00 49.72 193 LEU A C 1
ATOM 1464 O O . LEU A 1 193 ? 23.143 -13.266 3.564 1.00 49.72 193 LEU A O 1
ATOM 1468 N N . ILE A 1 194 ? 21.411 -13.178 4.998 1.00 48.50 194 ILE A N 1
ATOM 1469 C CA . ILE A 1 194 ? 22.081 -12.421 6.067 1.00 48.50 194 ILE A CA 1
ATOM 1470 C C . ILE A 1 194 ? 22.777 -13.376 7.057 1.00 48.50 194 ILE A C 1
ATOM 1472 O O . ILE A 1 194 ? 23.703 -12.976 7.762 1.00 48.50 194 ILE A O 1
ATOM 1476 N N . LEU A 1 195 ? 22.381 -14.655 7.095 1.00 47.81 195 LEU A N 1
ATOM 1477 C CA . LEU A 1 195 ? 23.008 -15.665 7.945 1.00 47.81 195 LEU A CA 1
ATOM 1478 C C . LEU A 1 195 ? 24.355 -16.121 7.348 1.00 47.81 195 LEU A C 1
ATOM 1480 O O . LEU A 1 195 ? 24.391 -16.669 6.240 1.00 47.81 195 LEU A O 1
ATOM 1484 N N . PRO A 1 196 ? 25.478 -15.940 8.070 1.00 43.31 196 PRO A N 1
ATOM 1485 C CA . PRO A 1 196 ? 26.783 -16.363 7.583 1.00 43.31 196 PRO A CA 1
ATOM 1486 C C . PRO A 1 196 ? 26.803 -17.888 7.388 1.00 43.31 196 PRO A C 1
ATOM 1488 O O . PRO A 1 196 ? 26.576 -18.643 8.329 1.00 43.31 196 PRO A O 1
ATOM 1491 N N . GLY A 1 197 ? 27.086 -18.343 6.159 1.00 53.38 197 GLY A N 1
ATOM 1492 C CA . GLY A 1 197 ? 27.420 -19.747 5.874 1.00 53.38 197 GLY A CA 1
ATOM 1493 C C . GLY A 1 197 ? 26.533 -20.523 4.890 1.00 53.38 197 GLY A C 1
ATOM 1494 O O . GLY A 1 197 ? 26.804 -21.706 4.698 1.00 53.38 197 GLY A O 1
ATOM 1495 N N . ARG A 1 198 ? 25.509 -19.929 4.248 1.00 47.84 198 ARG A N 1
ATOM 1496 C CA . ARG A 1 198 ? 24.582 -20.695 3.373 1.00 47.84 198 ARG A CA 1
ATOM 1497 C C . ARG A 1 198 ? 24.395 -20.254 1.918 1.00 47.84 198 ARG A C 1
ATOM 1499 O O . ARG A 1 198 ? 23.614 -20.890 1.219 1.00 47.84 198 ARG A O 1
ATOM 1506 N N . VAL A 1 199 ? 25.114 -19.255 1.409 1.00 45.25 199 VAL A N 1
ATOM 1507 C CA . VAL A 1 199 ? 24.937 -18.831 0.005 1.00 45.25 199 VAL A CA 1
ATOM 1508 C C . VAL A 1 199 ? 25.912 -19.577 -0.922 1.00 45.25 199 VAL A C 1
ATOM 1510 O O . VAL A 1 199 ? 27.120 -19.332 -0.830 1.00 45.25 199 VAL A O 1
ATOM 1513 N N . PRO A 1 200 ? 25.451 -20.455 -1.841 1.00 44.91 200 PRO A N 1
ATOM 1514 C CA . PRO A 1 200 ? 26.279 -20.892 -2.957 1.00 44.91 200 PRO A CA 1
ATOM 1515 C C . PRO A 1 200 ? 26.588 -19.672 -3.830 1.00 44.91 200 PRO A C 1
ATOM 1517 O O . PRO A 1 200 ? 25.701 -19.033 -4.396 1.00 44.91 200 PRO A O 1
ATOM 1520 N N . LYS A 1 201 ? 27.872 -19.312 -3.872 1.00 41.47 201 LYS A N 1
ATOM 1521 C CA . LYS A 1 201 ? 28.406 -18.153 -4.587 1.00 41.47 201 LYS A CA 1
ATOM 1522 C C . LYS A 1 201 ? 28.177 -18.318 -6.090 1.00 41.47 201 LYS A C 1
ATOM 1524 O O . LYS A 1 201 ? 28.978 -18.960 -6.763 1.00 41.47 201 LYS A O 1
ATOM 1529 N N . SER A 1 202 ? 27.134 -17.700 -6.642 1.00 46.06 202 SER A N 1
ATOM 1530 C CA . SER A 1 202 ? 27.225 -17.288 -8.041 1.00 46.06 202 SER A CA 1
ATOM 1531 C C . SER A 1 202 ? 28.198 -16.103 -8.072 1.00 46.06 202 SER A C 1
ATOM 1533 O O . SER A 1 202 ? 28.004 -15.108 -7.372 1.00 46.06 202 SER A O 1
ATOM 1535 N N . VAL A 1 203 ? 29.296 -16.249 -8.818 1.00 50.75 203 VAL A N 1
ATOM 1536 C CA . VAL A 1 203 ? 30.431 -15.302 -8.855 1.00 50.75 203 VAL A CA 1
ATOM 1537 C C . VAL A 1 203 ? 29.985 -13.870 -9.204 1.00 50.75 203 VAL A C 1
ATOM 1539 O O . VAL A 1 203 ? 30.630 -12.903 -8.807 1.00 50.75 203 VAL A O 1
ATOM 1542 N N . TYR A 1 204 ? 28.827 -13.726 -9.857 1.00 50.12 204 TYR A N 1
ATOM 1543 C CA . TYR A 1 204 ? 28.273 -12.446 -10.293 1.00 50.12 204 TYR A CA 1
ATOM 1544 C C . TYR A 1 204 ? 27.266 -11.807 -9.317 1.00 50.12 204 TYR A C 1
ATOM 1546 O O . TYR A 1 204 ? 27.146 -10.585 -9.313 1.00 50.12 204 TYR A O 1
ATOM 1554 N N . MET A 1 205 ? 26.582 -12.561 -8.439 1.00 44.25 205 MET A N 1
ATOM 1555 C CA . MET A 1 205 ? 25.695 -11.949 -7.425 1.00 44.25 205 MET A CA 1
ATOM 1556 C C . MET A 1 205 ? 26.471 -11.335 -6.257 1.00 44.25 205 MET A C 1
ATOM 1558 O O . MET A 1 205 ? 26.009 -10.370 -5.654 1.00 44.25 205 MET A O 1
ATOM 1562 N N . THR A 1 206 ? 27.666 -11.847 -5.947 1.00 42.25 206 THR A N 1
ATOM 1563 C CA . THR A 1 206 ? 28.488 -11.359 -4.828 1.00 42.25 206 THR A CA 1
ATOM 1564 C C . THR A 1 206 ? 29.072 -9.957 -5.024 1.00 42.25 206 THR A C 1
ATOM 1566 O O . THR A 1 206 ? 29.543 -9.377 -4.051 1.00 42.25 206 THR A O 1
ATOM 1569 N N . MET A 1 207 ? 29.043 -9.388 -6.236 1.00 47.19 207 MET A N 1
ATOM 1570 C CA . MET A 1 207 ? 29.617 -8.057 -6.490 1.00 47.19 207 MET A CA 1
ATOM 1571 C C . MET A 1 207 ? 28.655 -6.882 -6.279 1.00 47.19 207 MET A C 1
ATOM 1573 O O . MET A 1 207 ? 29.111 -5.745 -6.219 1.00 47.19 207 MET A O 1
ATOM 1577 N N . SER A 1 208 ? 27.353 -7.114 -6.101 1.00 53.69 208 SER A N 1
ATOM 1578 C CA . SER A 1 208 ? 26.408 -6.029 -5.830 1.00 53.69 208 SER A CA 1
ATOM 1579 C C . SER A 1 208 ? 25.780 -6.211 -4.456 1.00 53.69 208 SER A C 1
ATOM 1581 O O . SER A 1 208 ? 24.798 -6.926 -4.293 1.00 53.69 208 SER A O 1
ATOM 1583 N N . ALA A 1 209 ? 26.328 -5.533 -3.445 1.00 59.62 209 ALA A N 1
ATOM 1584 C CA . ALA A 1 209 ? 25.687 -5.403 -2.133 1.00 59.62 209 ALA A CA 1
ATOM 1585 C C . ALA A 1 209 ? 24.368 -4.599 -2.198 1.00 59.62 209 ALA A C 1
ATOM 1587 O O . ALA A 1 209 ? 23.628 -4.534 -1.215 1.00 59.62 209 ALA A O 1
ATOM 1588 N N . ALA A 1 210 ? 24.050 -3.996 -3.350 1.00 55.31 210 ALA A N 1
ATOM 1589 C CA . ALA A 1 210 ? 22.923 -3.089 -3.514 1.00 55.31 210 ALA A CA 1
ATOM 1590 C C . ALA A 1 210 ? 21.560 -3.716 -3.162 1.00 55.31 210 ALA A C 1
ATOM 1592 O O . ALA A 1 210 ? 20.840 -3.099 -2.381 1.00 55.31 210 ALA A O 1
ATOM 1593 N N . PRO A 1 211 ? 21.184 -4.936 -3.605 1.00 56.09 211 PRO A N 1
ATOM 1594 C CA . PRO A 1 211 ? 19.877 -5.505 -3.266 1.00 56.09 211 PRO A CA 1
ATOM 1595 C C . PRO A 1 211 ? 19.709 -5.749 -1.763 1.00 56.09 211 PRO A C 1
ATOM 1597 O O . PRO A 1 211 ? 18.624 -5.539 -1.225 1.00 56.09 211 PRO A O 1
ATOM 1600 N N . ALA A 1 212 ? 20.784 -6.144 -1.070 1.00 56.78 212 ALA A N 1
ATOM 1601 C CA . ALA A 1 212 ? 20.771 -6.349 0.376 1.00 56.78 212 ALA A CA 1
ATOM 1602 C C . ALA A 1 212 ? 20.667 -5.017 1.135 1.00 56.78 212 ALA A C 1
ATOM 1604 O O . ALA A 1 212 ? 19.870 -4.904 2.065 1.00 56.78 212 ALA A O 1
ATOM 1605 N N . ILE A 1 213 ? 21.405 -3.989 0.699 1.00 59.41 213 ILE A N 1
ATOM 1606 C CA . ILE A 1 213 ? 21.334 -2.637 1.272 1.00 59.41 213 ILE A CA 1
ATOM 1607 C C . ILE A 1 213 ? 19.938 -2.043 1.071 1.00 59.41 213 ILE A C 1
ATOM 1609 O O . ILE A 1 213 ? 19.344 -1.556 2.027 1.00 59.41 213 ILE A O 1
ATOM 1613 N N . ILE A 1 214 ? 19.365 -2.138 -0.131 1.00 56.88 214 ILE A N 1
ATOM 1614 C CA . ILE A 1 214 ? 18.017 -1.620 -0.394 1.00 56.88 214 ILE A CA 1
ATOM 1615 C C . ILE A 1 214 ? 16.965 -2.430 0.387 1.00 56.88 214 ILE A C 1
ATOM 1617 O O . ILE A 1 214 ? 16.008 -1.865 0.924 1.00 56.88 214 ILE A O 1
ATOM 1621 N N . LEU A 1 215 ? 17.142 -3.755 0.520 1.00 58.84 215 LEU A N 1
ATOM 1622 C CA . LEU A 1 215 ? 16.281 -4.576 1.371 1.00 58.84 215 LEU A CA 1
ATOM 1623 C C . LEU A 1 215 ? 16.302 -4.053 2.812 1.00 58.84 215 LEU A C 1
ATOM 1625 O O . LEU A 1 215 ? 15.222 -3.836 3.365 1.00 58.84 215 LEU A O 1
ATOM 1629 N N . PHE A 1 216 ? 17.499 -3.846 3.363 1.00 61.84 216 PHE A N 1
ATOM 1630 C CA . PHE A 1 216 ? 17.740 -3.388 4.726 1.00 61.84 216 PHE A CA 1
ATOM 1631 C C . PHE A 1 216 ? 17.183 -1.987 4.979 1.00 61.84 216 PHE A C 1
ATOM 1633 O O . PHE A 1 216 ? 16.373 -1.833 5.890 1.00 61.84 216 PHE A O 1
ATOM 1640 N N . VAL A 1 217 ? 17.528 -1.000 4.141 1.00 61.09 217 VAL A N 1
ATOM 1641 C CA . VAL A 1 217 ? 17.019 0.381 4.240 1.00 61.09 217 VAL A CA 1
ATOM 1642 C C . VAL A 1 217 ? 15.501 0.375 4.277 1.00 61.09 217 VAL A C 1
ATOM 1644 O O . VAL A 1 217 ? 14.907 0.946 5.177 1.00 61.09 217 VAL A O 1
ATOM 1647 N N . HIS A 1 218 ? 14.856 -0.363 3.381 1.00 62.12 218 HIS A N 1
ATOM 1648 C CA . HIS A 1 218 ? 13.402 -0.395 3.357 1.00 62.12 218 HIS A CA 1
ATOM 1649 C C . HIS A 1 218 ? 12.791 -1.174 4.535 1.00 62.12 218 HIS A C 1
ATOM 1651 O O . HIS A 1 218 ? 11.720 -0.805 4.999 1.00 62.12 218 HIS A O 1
ATOM 1657 N N . VAL A 1 219 ? 13.426 -2.240 5.046 1.00 62.62 219 VAL A N 1
ATOM 1658 C CA . VAL A 1 219 ? 12.963 -2.881 6.297 1.00 62.62 219 VAL A CA 1
ATOM 1659 C C . VAL A 1 219 ? 13.031 -1.882 7.448 1.00 62.62 219 VAL A C 1
ATOM 1661 O O . VAL A 1 219 ? 12.076 -1.798 8.217 1.00 62.62 219 VAL A O 1
ATOM 1664 N N . LEU A 1 220 ? 14.106 -1.095 7.538 1.00 61.94 220 LEU A N 1
ATOM 1665 C CA . LEU A 1 220 ? 14.208 -0.015 8.512 1.00 61.94 220 LEU A CA 1
ATOM 1666 C C . LEU A 1 220 ? 13.132 1.047 8.286 1.00 61.94 220 LEU A C 1
ATOM 1668 O O . LEU A 1 220 ? 12.463 1.391 9.249 1.00 61.94 220 LEU A O 1
ATOM 1672 N N . THR A 1 221 ? 12.893 1.506 7.054 1.00 64.38 221 THR A N 1
ATOM 1673 C CA . THR A 1 221 ? 11.858 2.509 6.747 1.00 64.38 221 THR A CA 1
ATOM 1674 C C . THR A 1 221 ? 10.460 2.004 7.094 1.00 64.38 221 THR A C 1
ATOM 1676 O O . THR A 1 221 ? 9.703 2.711 7.747 1.00 64.38 221 THR A O 1
ATOM 1679 N N . VAL A 1 222 ? 10.107 0.768 6.725 1.00 66.31 222 VAL A N 1
ATOM 1680 C CA . VAL A 1 222 ? 8.800 0.172 7.050 1.00 66.31 222 VAL A CA 1
ATOM 1681 C C . VAL A 1 222 ? 8.658 -0.018 8.556 1.00 66.31 222 VAL A C 1
ATOM 1683 O O . VAL A 1 222 ? 7.644 0.378 9.120 1.00 66.31 222 VAL A O 1
ATOM 1686 N N . THR A 1 223 ? 9.674 -0.568 9.224 1.00 64.69 223 THR A N 1
ATOM 1687 C CA . THR A 1 223 ? 9.651 -0.766 10.682 1.00 64.69 223 THR A CA 1
ATOM 1688 C C . THR A 1 223 ? 9.579 0.570 11.414 1.00 64.69 223 THR A C 1
ATOM 1690 O O . THR A 1 223 ? 8.818 0.698 12.368 1.00 64.69 223 THR A O 1
ATOM 1693 N N . ALA A 1 224 ? 10.314 1.580 10.947 1.00 66.06 224 ALA A N 1
ATOM 1694 C CA . ALA A 1 224 ? 10.266 2.932 11.478 1.00 66.06 224 ALA A CA 1
ATOM 1695 C C . ALA A 1 224 ? 8.889 3.553 11.251 1.00 66.06 224 ALA A C 1
ATOM 1697 O O . ALA A 1 224 ? 8.326 4.077 12.196 1.00 66.06 224 ALA A O 1
ATOM 1698 N N . ASN A 1 225 ? 8.300 3.438 10.060 1.00 69.38 225 ASN A N 1
ATOM 1699 C CA . ASN A 1 225 ? 6.994 4.022 9.760 1.00 69.38 225 ASN A CA 1
ATOM 1700 C C . ASN A 1 225 ? 5.867 3.340 10.559 1.00 69.38 225 ASN A C 1
ATOM 1702 O O . ASN A 1 225 ? 5.087 4.010 11.230 1.00 69.38 225 ASN A O 1
ATOM 1706 N N . TYR A 1 226 ? 5.806 2.004 10.574 1.00 70.62 226 TYR A N 1
ATOM 1707 C CA . TYR A 1 226 ? 4.828 1.271 11.391 1.00 70.62 226 TYR A CA 1
ATOM 1708 C C . TYR A 1 226 ? 5.044 1.497 12.887 1.00 70.62 226 TYR A C 1
ATOM 1710 O O . TYR A 1 226 ? 4.089 1.769 13.615 1.00 70.62 226 TYR A O 1
ATOM 1718 N N . GLY A 1 227 ? 6.293 1.409 13.345 1.00 68.62 227 GLY A N 1
ATOM 1719 C CA . GLY A 1 227 ? 6.659 1.635 14.737 1.00 68.62 227 GLY A CA 1
ATOM 1720 C C . GLY A 1 227 ? 6.321 3.052 15.182 1.00 68.62 227 GLY A C 1
ATOM 1721 O O . GLY A 1 227 ? 5.736 3.233 16.244 1.00 68.62 227 GLY A O 1
ATOM 1722 N N . ALA A 1 228 ? 6.606 4.049 14.349 1.00 68.69 228 ALA A N 1
ATOM 1723 C CA . ALA A 1 228 ? 6.342 5.443 14.651 1.00 68.69 228 ALA A CA 1
ATOM 1724 C C . ALA A 1 228 ? 4.846 5.771 14.600 1.00 68.69 228 ALA A C 1
ATOM 1726 O O . ALA A 1 228 ? 4.370 6.434 15.511 1.00 68.69 228 ALA A O 1
ATOM 1727 N N . ASN A 1 229 ? 4.070 5.237 13.650 1.00 72.56 229 ASN A N 1
ATOM 1728 C CA . ASN A 1 229 ? 2.607 5.383 13.657 1.00 72.56 229 ASN A CA 1
ATOM 1729 C C . ASN A 1 229 ? 1.971 4.719 14.889 1.00 72.56 229 ASN A C 1
ATOM 1731 O O . ASN A 1 229 ? 1.106 5.307 15.540 1.00 72.56 229 ASN A O 1
ATOM 1735 N N . SER A 1 230 ? 2.431 3.519 15.260 1.00 71.69 230 SER A N 1
ATOM 1736 C CA . SER A 1 230 ? 1.962 2.824 16.465 1.00 71.69 230 SER A CA 1
ATOM 1737 C C . SER A 1 230 ? 2.334 3.583 17.740 1.00 71.69 230 SER A C 1
ATOM 1739 O O . SER A 1 230 ? 1.518 3.699 18.658 1.00 71.69 230 SER A O 1
ATOM 1741 N N . LEU A 1 231 ? 3.561 4.103 17.816 1.00 71.56 231 LEU A N 1
ATOM 1742 C CA . LEU A 1 231 ? 4.041 4.881 18.953 1.00 71.56 231 LEU A CA 1
ATOM 1743 C C . LEU A 1 231 ? 3.295 6.209 19.047 1.00 71.56 231 LEU A C 1
ATOM 1745 O O . LEU A 1 231 ? 2.864 6.568 20.133 1.00 71.56 231 LEU A O 1
ATOM 1749 N N . LEU A 1 232 ? 3.073 6.894 17.927 1.00 72.44 232 LEU A N 1
ATOM 1750 C CA . LEU A 1 232 ? 2.370 8.171 17.873 1.00 72.44 232 LEU A CA 1
ATOM 1751 C C . LEU A 1 232 ? 0.896 8.011 18.260 1.00 72.44 232 LEU A C 1
ATOM 1753 O O . LEU A 1 232 ? 0.433 8.779 19.092 1.00 72.44 232 LEU A O 1
ATOM 1757 N N . SER A 1 233 ? 0.191 6.970 17.793 1.00 75.75 233 SER A N 1
ATOM 1758 C CA . SER A 1 233 ? -1.168 6.657 18.283 1.00 75.75 233 SER A CA 1
ATOM 1759 C C . SER A 1 233 ? -1.169 6.344 19.788 1.00 75.75 233 SER A C 1
ATOM 1761 O O . SER A 1 233 ? -2.028 6.820 20.529 1.00 75.75 233 SER A O 1
ATOM 1763 N N . THR A 1 234 ? -0.173 5.600 20.284 1.00 75.12 234 THR A N 1
ATOM 1764 C CA . THR A 1 234 ? -0.068 5.265 21.717 1.00 75.12 234 THR A CA 1
ATOM 1765 C C . THR A 1 234 ? 0.214 6.498 22.577 1.00 75.12 234 THR A C 1
ATOM 1767 O O . THR A 1 234 ? -0.451 6.707 23.591 1.00 75.12 234 THR A O 1
ATOM 1770 N N . VAL A 1 235 ? 1.168 7.338 22.169 1.00 72.44 235 VAL A N 1
ATOM 1771 C CA . VAL A 1 235 ? 1.481 8.616 22.819 1.00 72.44 235 VAL A CA 1
ATOM 1772 C C . VAL A 1 235 ? 0.272 9.531 22.757 1.00 72.44 235 VAL A C 1
ATOM 1774 O O . VAL A 1 235 ? -0.042 10.169 23.755 1.00 72.44 235 VAL A O 1
ATOM 1777 N N . ALA A 1 236 ? -0.451 9.553 21.637 1.00 75.25 236 ALA A N 1
ATOM 1778 C CA . ALA A 1 236 ? -1.617 10.400 21.503 1.00 75.25 236 ALA A CA 1
ATOM 1779 C C . ALA A 1 236 ? -2.727 10.008 22.498 1.00 75.25 236 ALA A C 1
ATOM 1781 O O . ALA A 1 236 ? -3.274 10.856 23.204 1.00 75.25 236 ALA A O 1
ATOM 1782 N N . LYS A 1 237 ? -2.968 8.701 22.655 1.00 81.12 237 LYS A N 1
ATOM 1783 C CA . LYS A 1 237 ? -3.881 8.143 23.667 1.00 81.12 237 LYS A CA 1
ATOM 1784 C C . LYS A 1 237 ? -3.435 8.440 25.097 1.00 81.12 237 LYS A C 1
ATOM 1786 O O . LYS A 1 237 ? -4.271 8.759 25.936 1.00 81.12 237 LYS A O 1
ATOM 1791 N N . LEU A 1 238 ? -2.138 8.335 25.384 1.00 75.69 238 LEU A N 1
ATOM 1792 C CA . LEU A 1 238 ? -1.613 8.521 26.738 1.00 75.69 238 LEU A CA 1
ATOM 1793 C C . LEU A 1 238 ? -1.552 10.001 27.149 1.00 75.69 238 LEU A C 1
ATOM 1795 O O . LEU A 1 238 ? -1.937 10.334 28.263 1.00 75.69 238 LEU A O 1
ATOM 1799 N N . ALA A 1 239 ? -1.059 10.872 26.264 1.00 76.56 239 ALA A N 1
ATOM 1800 C CA . ALA A 1 239 ? -0.769 12.274 26.561 1.00 76.56 239 ALA A CA 1
ATOM 1801 C C . ALA A 1 239 ? -1.971 13.204 26.347 1.00 76.56 239 ALA A C 1
ATOM 1803 O O . ALA A 1 239 ? -2.122 14.172 27.087 1.00 76.56 239 ALA A O 1
ATOM 1804 N N . PHE A 1 240 ? -2.830 12.918 25.362 1.00 79.94 240 PHE A N 1
ATOM 1805 C CA . PHE A 1 240 ? -3.993 13.756 25.036 1.00 79.94 240 PHE A CA 1
ATOM 1806 C C . PHE A 1 240 ? -5.326 13.110 25.409 1.00 79.94 240 PHE A C 1
ATOM 1808 O O . PHE A 1 240 ? -6.372 13.688 25.132 1.00 79.94 240 PHE A O 1
ATOM 1815 N N . HIS A 1 241 ? -5.296 11.925 26.029 1.00 83.06 241 HIS A N 1
ATOM 1816 C CA . HIS A 1 241 ? -6.493 11.157 26.378 1.00 83.06 241 HIS A CA 1
ATOM 1817 C C . HIS A 1 241 ? -7.424 10.926 25.186 1.00 83.06 241 HIS A C 1
ATOM 1819 O O . HIS A 1 241 ? -8.646 10.977 25.329 1.00 83.06 241 HIS A O 1
ATOM 1825 N N . TRP A 1 242 ? -6.833 10.672 24.014 1.00 84.00 242 TRP A N 1
ATOM 1826 C CA . TRP A 1 242 ? -7.599 10.528 22.789 1.00 84.00 242 TRP A CA 1
ATOM 1827 C C . TRP A 1 242 ? -8.677 9.467 22.886 1.00 84.00 242 TRP A C 1
ATOM 1829 O O . TRP A 1 242 ? -8.429 8.322 23.279 1.00 84.00 242 TRP A O 1
ATOM 1839 N N . ASN A 1 243 ? -9.874 9.853 22.464 1.00 81.81 243 ASN A N 1
ATOM 1840 C CA . ASN A 1 243 ? -10.976 8.923 22.354 1.00 81.81 243 ASN A CA 1
ATOM 1841 C C . ASN A 1 243 ? -10.861 8.114 21.052 1.00 81.81 243 ASN A C 1
ATOM 1843 O O . ASN A 1 243 ? -10.200 8.520 20.095 1.00 81.81 243 ASN A O 1
ATOM 1847 N N . VAL A 1 244 ? -11.555 6.977 20.980 1.00 73.88 244 VAL A N 1
ATOM 1848 C CA . VAL A 1 244 ? -11.532 6.086 19.801 1.00 73.88 244 VAL A CA 1
ATOM 1849 C C . VAL A 1 244 ? -11.932 6.822 18.513 1.00 73.88 244 VAL A C 1
ATOM 1851 O O . VAL A 1 244 ? -11.451 6.505 17.430 1.00 73.88 244 VAL A O 1
ATOM 1854 N N . TYR A 1 245 ? -12.775 7.849 18.628 1.00 75.06 245 TYR A N 1
ATOM 1855 C CA . TYR A 1 245 ? -13.202 8.679 17.503 1.00 75.06 245 TYR A CA 1
ATOM 1856 C C . TYR A 1 245 ? -12.088 9.573 16.946 1.00 75.06 245 TYR A C 1
ATOM 1858 O O . TYR A 1 245 ? -11.960 9.716 15.731 1.00 75.06 245 TYR A O 1
ATOM 1866 N N . GLU A 1 246 ? -11.250 10.136 17.816 1.00 80.50 246 GLU A N 1
ATOM 1867 C CA . GLU A 1 246 ? -10.124 10.992 17.421 1.00 80.50 246 GLU A CA 1
ATOM 1868 C C . GLU A 1 246 ? -9.033 10.177 16.715 1.00 80.50 246 GLU A C 1
ATOM 1870 O O . GLU A 1 246 ? -8.449 10.643 15.736 1.00 80.50 246 GLU A O 1
ATOM 1875 N N . ASP A 1 247 ? -8.867 8.912 17.119 1.00 79.75 247 ASP A N 1
ATOM 1876 C CA . ASP A 1 247 ? -7.991 7.931 16.463 1.00 79.75 247 ASP A CA 1
ATOM 1877 C C . ASP A 1 247 ? -8.427 7.641 15.012 1.00 79.75 247 ASP A C 1
ATOM 1879 O O . ASP A 1 247 ? -7.616 7.202 14.205 1.00 79.75 247 ASP A O 1
ATOM 1883 N N . GLY A 1 248 ? -9.689 7.915 14.651 1.00 81.44 248 GLY A N 1
ATOM 1884 C CA . GLY A 1 248 ? -10.190 7.830 13.275 1.00 81.44 248 GLY A CA 1
ATOM 1885 C C . GLY A 1 248 ? -10.023 9.120 12.461 1.00 81.44 248 GLY A C 1
ATOM 1886 O O . GLY A 1 248 ? -9.765 9.069 11.257 1.00 81.44 248 GLY A O 1
ATOM 1887 N N . HIS A 1 249 ? -10.103 10.287 13.105 1.00 86.12 249 HIS A N 1
ATOM 1888 C CA . HIS A 1 249 ? -9.899 11.578 12.438 1.00 86.12 249 HIS A CA 1
ATOM 1889 C C . HIS A 1 249 ? -8.445 11.813 12.030 1.00 86.12 249 HIS A C 1
ATOM 1891 O O . HIS A 1 249 ? -8.191 12.378 10.966 1.00 86.12 249 HIS A O 1
ATOM 1897 N N . TYR A 1 250 ? -7.493 11.351 12.839 1.00 85.75 250 TYR A N 1
ATOM 1898 C CA . TYR A 1 250 ? -6.070 11.459 12.534 1.00 85.75 250 TYR A CA 1
ATOM 1899 C C . TYR A 1 250 ? -5.662 10.782 11.208 1.00 85.75 250 TYR A C 1
ATOM 1901 O O . TYR A 1 250 ? -5.119 11.471 10.339 1.00 85.75 250 TYR A O 1
ATOM 1909 N N . PRO A 1 251 ? -5.947 9.483 10.972 1.00 84.31 251 PRO A N 1
ATOM 1910 C CA . PRO A 1 251 ? -5.641 8.845 9.699 1.00 84.31 251 PRO A CA 1
ATOM 1911 C C . PRO A 1 251 ? -6.445 9.460 8.551 1.00 84.31 251 PRO A C 1
ATOM 1913 O O . PRO A 1 251 ? -5.888 9.618 7.470 1.00 84.31 251 PRO A O 1
ATOM 1916 N N . ALA A 1 252 ? -7.697 9.882 8.764 1.00 88.44 252 ALA A N 1
ATOM 1917 C CA . ALA A 1 252 ? -8.457 10.600 7.738 1.00 88.44 252 ALA A CA 1
ATOM 1918 C C . ALA A 1 252 ? -7.743 11.890 7.304 1.00 88.44 252 ALA A C 1
ATOM 1920 O O . ALA A 1 252 ? -7.571 12.136 6.112 1.00 88.44 252 ALA A O 1
ATOM 1921 N N . PHE A 1 253 ? -7.258 12.683 8.259 1.00 89.19 253 PHE A N 1
ATOM 1922 C CA . PHE A 1 253 ? -6.489 13.888 7.971 1.00 89.19 253 PHE A CA 1
ATOM 1923 C C . PHE A 1 253 ? -5.167 13.577 7.258 1.00 89.19 253 PHE A C 1
ATOM 1925 O O . PHE A 1 253 ? -4.836 14.229 6.271 1.00 89.19 253 PHE A O 1
ATOM 1932 N N . MET A 1 254 ? -4.432 12.552 7.695 1.00 86.62 254 MET A N 1
ATOM 1933 C CA . MET A 1 254 ? -3.198 12.128 7.025 1.00 86.62 254 MET A CA 1
ATOM 1934 C C . MET A 1 254 ? -3.458 11.739 5.559 1.00 86.62 254 MET A C 1
ATOM 1936 O O . MET A 1 254 ? -2.713 12.143 4.665 1.00 86.62 254 MET A O 1
ATOM 1940 N N . GLN A 1 255 ? -4.544 11.006 5.296 1.00 87.56 255 GLN A N 1
ATOM 1941 C CA . GLN A 1 255 ? -4.970 10.623 3.946 1.00 87.56 255 GLN A CA 1
ATOM 1942 C C . GLN A 1 255 ? -5.423 11.832 3.116 1.00 87.56 255 GLN A C 1
ATOM 1944 O O . GLN A 1 255 ? -5.111 11.904 1.929 1.00 87.56 255 GLN A O 1
ATOM 1949 N N . LEU A 1 256 ? -6.083 12.818 3.734 1.00 91.62 256 LEU A N 1
ATOM 1950 C CA . LEU A 1 256 ? -6.408 14.096 3.095 1.00 91.62 256 LEU A CA 1
ATOM 1951 C C . LEU A 1 256 ? -5.140 14.847 2.676 1.00 91.62 256 LEU A C 1
ATOM 1953 O O . LEU A 1 256 ? -5.058 15.318 1.545 1.00 91.62 256 LEU A O 1
ATOM 1957 N N . CYS A 1 257 ? -4.139 14.935 3.554 1.00 90.06 257 CYS A N 1
ATOM 1958 C CA . CYS A 1 257 ? -2.861 15.557 3.223 1.00 90.06 257 CYS A CA 1
ATOM 1959 C C . CYS A 1 257 ? -2.165 14.822 2.076 1.00 90.06 257 CYS A C 1
ATOM 1961 O O . CYS A 1 257 ? -1.735 15.472 1.130 1.00 90.06 257 CYS A O 1
ATOM 1963 N N . MET A 1 258 ? -2.118 13.485 2.100 1.00 86.06 258 MET A N 1
ATOM 1964 C CA . MET A 1 258 ? -1.566 12.707 0.984 1.00 86.06 258 MET A CA 1
ATOM 1965 C C . MET A 1 258 ? -2.327 12.968 -0.318 1.00 86.06 258 MET A C 1
ATOM 1967 O O . MET A 1 258 ? -1.704 13.205 -1.350 1.00 86.06 258 MET A O 1
ATOM 1971 N N . PHE A 1 259 ? -3.660 12.993 -0.277 1.00 91.12 259 PHE A N 1
ATOM 1972 C CA . PHE A 1 259 ? -4.487 13.309 -1.438 1.00 91.12 259 PHE A CA 1
ATOM 1973 C C . PHE A 1 259 ? -4.175 14.703 -2.002 1.00 91.12 259 PHE A C 1
ATOM 1975 O O . PHE A 1 259 ? -3.923 14.828 -3.197 1.00 91.12 259 PHE A O 1
ATOM 1982 N N . ILE A 1 260 ? -4.119 15.739 -1.157 1.00 91.25 260 ILE A N 1
ATOM 1983 C CA . ILE A 1 260 ? -3.774 17.111 -1.570 1.00 91.25 260 ILE A CA 1
ATOM 1984 C C . ILE A 1 260 ? -2.362 17.161 -2.168 1.00 91.25 260 ILE A C 1
ATOM 1986 O O . ILE A 1 260 ? -2.148 17.804 -3.199 1.00 91.25 260 ILE A O 1
ATOM 1990 N N . THR A 1 261 ? -1.405 16.462 -1.560 1.00 86.06 261 THR A N 1
ATOM 1991 C CA . THR A 1 261 ? -0.023 16.414 -2.040 1.00 86.06 261 THR A CA 1
ATOM 1992 C C . THR A 1 261 ? 0.067 15.768 -3.419 1.00 86.06 261 THR A C 1
ATOM 1994 O O . THR A 1 261 ? 0.660 16.358 -4.320 1.00 86.06 261 THR A O 1
ATOM 1997 N N . PHE A 1 262 ? -0.545 14.600 -3.626 1.00 84.06 262 PHE A N 1
ATOM 1998 C CA . PHE A 1 262 ? -0.452 13.886 -4.903 1.00 84.06 262 PHE A CA 1
ATOM 1999 C C . PHE A 1 262 ? -1.330 14.482 -6.004 1.00 84.06 262 PHE A C 1
ATOM 2001 O O . PHE A 1 262 ? -0.918 14.491 -7.161 1.00 84.06 262 PHE A O 1
ATOM 2008 N N . PHE A 1 263 ? -2.511 15.004 -5.668 1.00 88.81 263 PHE A N 1
ATOM 2009 C CA . PHE A 1 263 ? -3.432 15.571 -6.652 1.00 88.81 263 PHE A CA 1
ATOM 2010 C C . PHE A 1 263 ? -3.126 17.037 -6.984 1.00 88.81 263 PHE A C 1
ATOM 2012 O O . PHE A 1 263 ? -3.265 17.448 -8.131 1.00 88.81 263 PHE A O 1
ATOM 2019 N N . GLY A 1 264 ? -2.720 17.836 -5.993 1.00 88.12 264 GLY A N 1
ATOM 2020 C CA . GLY A 1 264 ? -2.497 19.274 -6.155 1.00 88.12 264 GLY A CA 1
ATOM 2021 C C . GLY A 1 264 ? -1.025 19.641 -6.298 1.00 88.12 264 GLY A C 1
ATOM 2022 O O . GLY A 1 264 ? -0.612 20.226 -7.298 1.00 88.12 264 GLY A O 1
ATOM 2023 N N . ILE A 1 265 ? -0.220 19.300 -5.292 1.00 85.56 265 ILE A N 1
ATOM 2024 C CA . ILE A 1 265 ? 1.146 19.830 -5.160 1.00 85.56 265 ILE A CA 1
ATOM 2025 C C . ILE A 1 265 ? 2.098 19.167 -6.153 1.00 85.56 265 ILE A C 1
ATOM 2027 O O . ILE A 1 265 ? 2.875 19.855 -6.809 1.00 85.56 265 ILE A O 1
ATOM 2031 N N . PHE A 1 266 ? 2.029 17.846 -6.302 1.00 80.06 266 PHE A N 1
ATOM 2032 C CA . PHE A 1 266 ? 2.950 17.107 -7.160 1.00 80.06 266 PHE A CA 1
ATOM 2033 C C . PHE A 1 266 ? 2.816 17.481 -8.650 1.00 80.06 266 PHE A C 1
ATOM 2035 O O . PHE A 1 266 ? 3.841 17.775 -9.268 1.00 80.06 266 PHE A O 1
ATOM 2042 N N . PRO A 1 267 ? 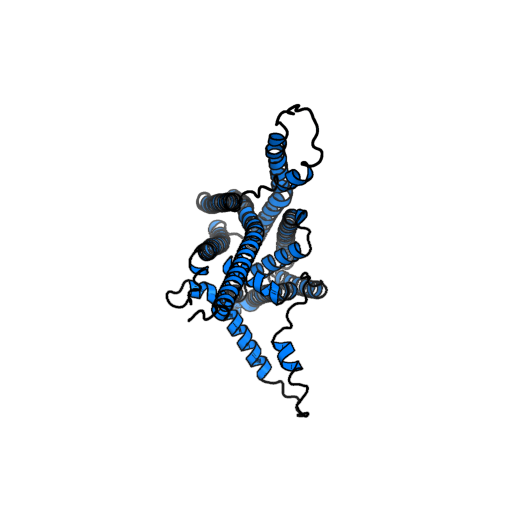1.606 17.587 -9.241 1.00 79.50 267 PRO A N 1
ATOM 2043 C CA . PRO A 1 267 ? 1.458 18.077 -10.612 1.00 79.50 267 PRO A CA 1
ATOM 2044 C C . PRO A 1 267 ? 1.932 19.524 -10.784 1.00 79.50 267 PRO A C 1
ATOM 2046 O O . PRO A 1 267 ? 2.545 19.840 -11.802 1.00 79.50 267 PRO A O 1
ATOM 2049 N N . ALA A 1 268 ? 1.707 20.390 -9.787 1.00 81.38 268 ALA A N 1
ATOM 2050 C CA . ALA A 1 268 ? 2.195 21.767 -9.812 1.00 81.38 268 ALA A CA 1
ATOM 2051 C C . ALA A 1 268 ? 3.733 21.827 -9.797 1.00 81.38 268 ALA A C 1
ATOM 2053 O O . ALA A 1 268 ? 4.325 22.513 -10.627 1.00 81.38 268 ALA A O 1
ATOM 2054 N N . LEU A 1 269 ? 4.387 21.052 -8.923 1.00 77.81 269 LEU A N 1
ATOM 2055 C CA . LEU A 1 269 ? 5.848 20.932 -8.879 1.00 77.81 269 LEU A CA 1
ATOM 2056 C C . LEU A 1 269 ? 6.414 20.376 -10.188 1.00 77.81 269 LEU A C 1
ATOM 2058 O O . LEU A 1 269 ? 7.407 20.897 -10.688 1.00 77.81 269 LEU A O 1
ATOM 2062 N N . LEU A 1 270 ? 5.767 19.367 -10.778 1.00 74.38 270 LEU A N 1
ATOM 2063 C CA . LEU A 1 270 ? 6.172 18.819 -12.071 1.00 74.38 270 LEU A CA 1
ATOM 2064 C C . LEU A 1 270 ? 6.025 19.853 -13.198 1.00 74.38 270 LEU A C 1
ATOM 2066 O O . LEU A 1 270 ? 6.873 19.914 -14.087 1.00 74.38 270 LEU A O 1
ATOM 2070 N N . SER A 1 271 ? 4.972 20.675 -13.164 1.00 77.06 271 SER A N 1
ATOM 2071 C CA . SER A 1 271 ? 4.774 21.765 -14.124 1.00 77.06 271 SER A CA 1
ATOM 2072 C C . SER A 1 271 ? 5.859 22.834 -13.995 1.00 77.06 271 SER A C 1
ATOM 2074 O O . SER A 1 271 ? 6.391 23.277 -15.009 1.00 77.06 271 SER A O 1
ATOM 2076 N N . ILE A 1 272 ? 6.221 23.213 -12.764 1.00 76.75 272 ILE A N 1
ATOM 2077 C CA . ILE A 1 272 ? 7.311 24.161 -12.492 1.00 76.75 272 ILE A CA 1
ATOM 2078 C C . ILE A 1 272 ? 8.648 23.579 -12.957 1.00 76.75 272 ILE A C 1
ATOM 2080 O O . ILE A 1 272 ? 9.414 24.268 -13.620 1.00 76.75 272 ILE A O 1
ATOM 2084 N N . TYR A 1 273 ? 8.917 22.307 -12.658 1.00 74.56 273 TYR A N 1
ATOM 2085 C CA . TYR A 1 273 ? 10.139 21.632 -13.089 1.00 74.56 273 TYR A CA 1
ATOM 2086 C C . TYR A 1 273 ? 10.278 21.632 -14.614 1.00 74.56 273 TYR A C 1
ATOM 2088 O O . TYR A 1 273 ? 11.329 21.995 -15.130 1.00 74.56 273 TYR A O 1
ATOM 2096 N N . LYS A 1 274 ? 9.207 21.282 -15.339 1.00 72.31 274 LYS A N 1
ATOM 2097 C CA . LYS A 1 274 ? 9.206 21.320 -16.806 1.00 72.31 274 LYS A CA 1
ATOM 2098 C C . LYS A 1 274 ? 9.452 22.726 -17.338 1.00 72.31 274 LYS A C 1
ATOM 2100 O O . LYS A 1 274 ? 10.272 22.873 -18.228 1.00 72.31 274 LYS A O 1
ATOM 2105 N N . PHE A 1 275 ? 8.788 23.730 -16.772 1.00 79.12 275 PHE A N 1
ATOM 2106 C CA . PHE A 1 275 ? 8.980 25.125 -17.162 1.00 79.12 275 PHE A CA 1
ATOM 2107 C C . PHE A 1 275 ? 10.433 25.582 -16.959 1.00 79.12 275 PHE A C 1
ATOM 2109 O O . PHE A 1 275 ? 11.027 26.152 -17.857 1.00 79.12 275 PHE A O 1
ATOM 2116 N N . VAL A 1 276 ? 11.044 25.271 -15.812 1.00 79.44 276 VAL A N 1
ATOM 2117 C CA . VAL A 1 276 ? 12.420 25.701 -15.508 1.00 79.44 276 VAL A CA 1
ATOM 2118 C C . VAL A 1 276 ? 13.46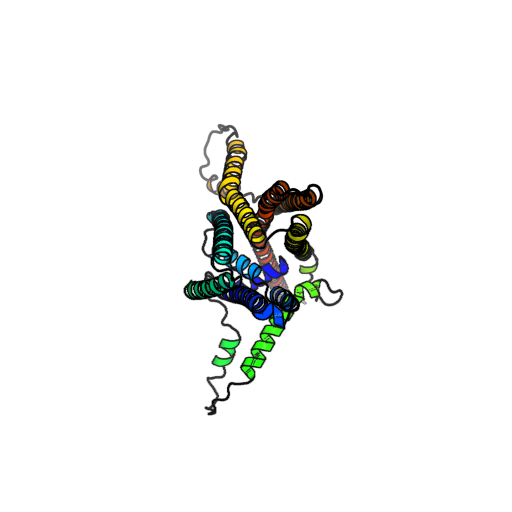4 24.954 -16.344 1.00 79.44 276 VAL A C 1
ATOM 2120 O O . VAL A 1 276 ? 14.434 25.558 -16.794 1.00 79.44 276 VAL A O 1
ATOM 2123 N N . VAL A 1 277 ? 13.302 23.642 -16.531 1.00 77.44 277 VAL A N 1
ATOM 2124 C CA . VAL A 1 277 ? 14.326 22.809 -17.180 1.00 77.44 277 VAL A CA 1
ATOM 2125 C C . VAL A 1 277 ? 14.211 22.835 -18.703 1.00 77.44 277 VAL A C 1
ATOM 2127 O O . VAL A 1 277 ? 15.233 22.946 -19.364 1.00 77.44 277 VAL A O 1
ATOM 2130 N N . VAL A 1 278 ? 13.001 22.766 -19.268 1.00 74.44 278 VAL A N 1
ATOM 2131 C CA . VAL A 1 278 ? 12.817 22.665 -20.728 1.00 74.44 278 VAL A CA 1
ATOM 2132 C C . VAL A 1 278 ? 13.055 24.006 -21.425 1.00 74.44 278 VAL A C 1
ATOM 2134 O O . VAL A 1 278 ? 13.705 24.023 -22.465 1.00 74.44 278 VAL A O 1
ATOM 2137 N N . ASP A 1 279 ? 12.643 25.131 -20.829 1.00 67.62 279 ASP A N 1
ATOM 2138 C CA . ASP A 1 279 ? 12.896 26.458 -21.422 1.00 67.62 279 ASP A CA 1
ATOM 2139 C C . ASP A 1 279 ? 14.394 26.816 -21.456 1.00 67.62 279 ASP A C 1
ATOM 2141 O O . ASP A 1 279 ? 14.808 27.706 -22.196 1.00 67.62 279 ASP A O 1
ATOM 2145 N N . SER A 1 280 ? 15.231 26.123 -20.675 1.00 64.69 280 SER A N 1
ATOM 2146 C CA . SER A 1 280 ? 16.674 26.379 -20.645 1.00 64.69 280 SER A CA 1
ATOM 2147 C C . SER A 1 280 ? 17.403 25.831 -21.881 1.00 64.69 280 SER A C 1
ATOM 2149 O O . SER A 1 280 ? 18.408 26.415 -22.285 1.00 64.69 280 SER A O 1
ATOM 2151 N N . ASP A 1 281 ? 16.889 24.767 -22.508 1.00 60.94 281 ASP A N 1
ATOM 2152 C CA . ASP A 1 281 ? 17.559 24.089 -23.630 1.00 60.94 281 ASP A CA 1
ATOM 2153 C C . ASP A 1 281 ? 17.211 24.696 -25.004 1.00 60.94 281 ASP A C 1
ATOM 2155 O O . ASP A 1 281 ? 17.991 24.578 -25.947 1.00 60.94 281 ASP A O 1
ATOM 2159 N N . GLU A 1 282 ? 16.094 25.419 -25.145 1.00 63.59 282 GLU A N 1
ATOM 2160 C CA . GLU A 1 282 ? 15.697 26.026 -26.432 1.00 63.59 282 GLU A CA 1
ATOM 2161 C C . GLU A 1 282 ? 16.423 27.349 -26.756 1.00 63.59 282 GLU A C 1
ATOM 2163 O O . GLU A 1 282 ? 16.185 27.953 -27.803 1.00 63.59 282 GLU A O 1
ATOM 2168 N N . THR A 1 283 ? 17.348 27.801 -25.899 1.00 62.50 283 THR A N 1
ATOM 2169 C CA . THR A 1 283 ? 18.099 29.054 -26.121 1.00 62.50 283 THR A CA 1
ATOM 2170 C C . THR A 1 283 ? 19.469 28.848 -26.785 1.00 62.50 283 THR A C 1
ATOM 2172 O O . THR A 1 283 ? 20.264 29.791 -26.859 1.00 62.50 283 THR A O 1
ATOM 2175 N N . GLU A 1 284 ? 19.775 27.651 -27.298 1.00 57.12 284 GLU A N 1
ATOM 2176 C CA . GLU A 1 284 ? 20.952 27.460 -28.150 1.00 57.12 284 GLU A CA 1
ATOM 2177 C C . GLU A 1 284 ? 20.717 28.070 -29.542 1.00 57.12 284 GLU A C 1
ATOM 2179 O O . GLU A 1 284 ? 20.020 27.547 -30.407 1.00 57.12 284 GLU A O 1
ATOM 2184 N N . VAL A 1 285 ? 21.307 29.257 -29.688 1.00 61.28 285 VAL A N 1
ATOM 2185 C CA . VAL A 1 285 ? 21.473 30.106 -30.871 1.00 61.28 285 VAL A CA 1
ATOM 2186 C C . VAL A 1 285 ? 21.394 29.336 -32.203 1.00 61.28 285 VAL A C 1
ATOM 2188 O O . VAL A 1 285 ? 22.189 28.418 -32.416 1.00 61.28 285 VAL A O 1
ATOM 2191 N N . PRO A 1 286 ? 20.533 29.752 -33.156 1.00 58.78 286 PRO A N 1
ATOM 2192 C CA . PRO A 1 286 ? 20.521 29.183 -34.496 1.00 58.78 286 PRO A CA 1
ATOM 2193 C C . PRO A 1 286 ? 21.860 29.487 -35.174 1.00 58.78 286 PRO A C 1
ATOM 2195 O O . PRO A 1 286 ? 22.101 30.594 -35.657 1.00 58.78 286 PRO A O 1
ATOM 2198 N N . HIS A 1 287 ? 22.755 28.504 -35.199 1.00 59.28 287 HIS A N 1
ATOM 2199 C CA . HIS A 1 287 ? 23.949 28.571 -36.023 1.00 59.28 287 HIS A CA 1
ATOM 2200 C C . HIS A 1 287 ? 23.513 28.424 -37.485 1.00 59.28 287 HIS A C 1
ATOM 2202 O O . HIS A 1 287 ? 23.310 27.319 -37.988 1.00 59.28 287 HIS A O 1
ATOM 2208 N N . GLU A 1 288 ? 23.368 29.563 -38.168 1.00 64.06 288 GLU A N 1
ATOM 2209 C CA . GLU A 1 288 ? 23.367 29.652 -39.628 1.00 64.06 288 GLU A CA 1
ATOM 2210 C C . GLU A 1 288 ? 24.626 28.953 -40.160 1.00 64.06 288 GLU A C 1
ATOM 2212 O O . GLU A 1 288 ? 25.711 29.531 -40.221 1.00 64.06 288 GLU A O 1
ATOM 2217 N N . SER A 1 289 ? 24.500 27.687 -40.549 1.00 55.50 289 SER A N 1
ATOM 2218 C CA . SER A 1 289 ? 25.479 27.043 -41.414 1.00 55.50 289 SER A CA 1
ATOM 2219 C C . SER A 1 289 ? 24.768 26.551 -42.663 1.00 55.50 289 SER A C 1
ATOM 2221 O O . SER A 1 289 ? 23.988 25.602 -42.679 1.00 55.50 289 SER A O 1
ATOM 2223 N N . ASN A 1 290 ? 25.003 27.320 -43.720 1.00 61.25 290 ASN A N 1
ATOM 2224 C CA . ASN A 1 290 ? 24.605 27.027 -45.077 1.00 61.25 290 ASN A CA 1
ATOM 2225 C C . ASN A 1 290 ? 25.074 25.631 -45.518 1.00 61.25 290 ASN A C 1
ATOM 2227 O O . ASN A 1 290 ? 26.202 25.221 -45.253 1.00 61.25 290 ASN A O 1
ATOM 2231 N N . SER A 1 291 ? 24.240 25.036 -46.371 1.00 56.34 291 SER A N 1
ATOM 2232 C CA . SER A 1 291 ? 24.538 24.024 -47.395 1.00 56.34 291 SER A CA 1
ATOM 2233 C C . SER A 1 291 ? 24.559 22.532 -47.008 1.00 56.34 291 SER A C 1
ATOM 2235 O O . SER A 1 291 ? 25.549 21.958 -46.577 1.00 56.34 291 SER A O 1
ATOM 2237 N N . SER A 1 292 ? 23.434 21.896 -47.361 1.00 58.62 292 SER A N 1
ATOM 2238 C CA . SER A 1 292 ? 23.335 20.619 -48.087 1.00 58.62 292 SER A CA 1
ATOM 2239 C C . SER A 1 292 ? 23.963 19.355 -47.482 1.00 58.62 292 SER A C 1
ATOM 2241 O O . SER A 1 292 ? 25.006 18.897 -47.943 1.00 58.62 292 SER A O 1
ATOM 2243 N N . SER A 1 293 ? 23.223 18.671 -46.605 1.00 50.97 293 SER A N 1
ATOM 2244 C CA . SER A 1 293 ? 23.279 17.201 -46.481 1.00 50.97 293 SER A CA 1
ATOM 2245 C C . SER A 1 293 ? 22.022 16.642 -45.789 1.00 50.97 293 SER A C 1
ATOM 2247 O O . SER A 1 293 ? 22.002 16.311 -44.609 1.00 50.97 293 SER A O 1
ATOM 2249 N N . TRP A 1 294 ? 20.947 16.481 -46.564 1.00 53.16 294 TRP A N 1
ATOM 2250 C CA . TRP A 1 294 ? 19.636 15.920 -46.170 1.00 53.16 294 TRP A CA 1
ATOM 2251 C C . TRP A 1 294 ? 19.644 14.436 -45.720 1.00 53.16 294 TRP A C 1
ATOM 2253 O O . TRP A 1 294 ? 18.615 13.769 -45.715 1.00 53.16 294 TRP A O 1
ATOM 2263 N N . SER A 1 295 ? 20.794 13.880 -45.344 1.00 54.44 295 SER A N 1
ATOM 2264 C CA . SER A 1 295 ? 20.962 12.461 -45.001 1.00 54.44 295 SER A CA 1
ATOM 2265 C C . SER A 1 295 ? 21.473 12.213 -43.578 1.00 54.44 295 SER A C 1
ATOM 2267 O O . SER A 1 295 ? 21.770 11.070 -43.240 1.00 54.44 295 SER A O 1
ATOM 2269 N N . GLN A 1 296 ? 21.576 13.249 -42.736 1.00 50.72 296 GLN A N 1
ATOM 2270 C CA . GLN A 1 296 ? 22.132 13.133 -41.379 1.00 50.72 296 GLN A CA 1
ATOM 2271 C C . GLN A 1 296 ? 21.125 13.426 -40.245 1.00 50.72 296 GLN A C 1
ATOM 2273 O O . GLN A 1 296 ? 21.383 13.063 -39.099 1.00 50.72 296 GLN A O 1
ATOM 2278 N N . GLU A 1 297 ? 19.943 13.977 -40.551 1.00 49.88 297 GLU A N 1
ATOM 2279 C CA . GLU A 1 297 ? 18.902 14.284 -39.550 1.00 49.88 297 GLU A CA 1
ATOM 2280 C C . GLU A 1 297 ? 18.223 13.037 -38.957 1.00 49.88 297 GLU A C 1
ATOM 2282 O O . GLU A 1 297 ? 17.802 13.052 -37.802 1.00 49.88 297 GLU A O 1
ATOM 2287 N N . THR A 1 298 ? 18.196 11.906 -39.670 1.00 53.16 298 THR A N 1
ATOM 2288 C CA . THR A 1 298 ? 17.616 10.655 -39.145 1.00 53.16 298 THR A CA 1
ATOM 2289 C C . THR A 1 298 ? 18.494 9.959 -38.099 1.00 53.16 298 THR A C 1
ATOM 2291 O O . THR A 1 298 ? 18.018 9.059 -37.412 1.00 53.16 298 THR A O 1
ATOM 2294 N N . LEU A 1 299 ? 19.767 10.349 -37.963 1.00 52.00 299 LEU A N 1
ATOM 2295 C CA . LEU A 1 299 ? 20.715 9.738 -37.018 1.00 52.00 299 LEU A CA 1
ATOM 2296 C C . LEU A 1 299 ? 20.870 10.552 -35.722 1.00 52.00 299 LEU A C 1
ATOM 2298 O O . LEU A 1 299 ? 21.289 10.007 -34.704 1.00 52.00 299 LEU A O 1
ATOM 2302 N N . LEU A 1 300 ? 20.477 11.829 -35.734 1.00 46.94 300 LEU A N 1
ATOM 2303 C CA . LEU A 1 300 ? 20.558 12.728 -34.577 1.00 46.94 300 LEU A CA 1
ATOM 2304 C C . LEU A 1 300 ? 19.327 12.656 -33.661 1.00 46.94 300 LEU A C 1
ATOM 2306 O O . LEU A 1 300 ? 19.458 12.864 -32.459 1.00 46.94 300 LEU A O 1
ATOM 2310 N N . TYR A 1 301 ? 18.174 12.209 -34.171 1.00 47.66 301 TYR A N 1
ATOM 2311 C CA . TYR A 1 301 ? 17.003 11.895 -33.335 1.00 47.66 301 TYR A CA 1
ATOM 2312 C C . TYR A 1 301 ? 17.196 10.673 -32.418 1.00 47.66 301 TYR A C 1
ATOM 2314 O O . TYR A 1 301 ? 16.368 10.424 -31.547 1.00 47.66 301 TYR A O 1
ATOM 2322 N N . HIS A 1 302 ? 18.289 9.920 -32.586 1.00 48.88 302 HIS A N 1
ATOM 2323 C CA . HIS A 1 302 ? 18.641 8.800 -31.711 1.00 48.88 302 HIS A CA 1
ATOM 2324 C C . HIS A 1 302 ? 19.702 9.138 -30.653 1.00 48.88 302 HIS A C 1
ATOM 2326 O O . HIS A 1 302 ? 19.992 8.278 -29.823 1.00 48.88 302 HIS A O 1
ATOM 2332 N N . SER A 1 303 ? 20.278 10.351 -30.647 1.00 45.88 303 SER A N 1
ATOM 2333 C CA . SER A 1 303 ? 21.359 10.710 -29.710 1.00 45.88 303 SER A CA 1
ATOM 2334 C C . SER A 1 303 ? 20.952 11.662 -28.581 1.00 45.88 303 SER A C 1
ATOM 2336 O O . SER A 1 303 ? 21.735 11.825 -27.647 1.00 45.88 303 SER A O 1
ATOM 2338 N N . SER A 1 304 ? 19.761 12.271 -28.629 1.00 44.75 304 SER A N 1
ATOM 2339 C CA . SER A 1 304 ? 19.207 13.071 -27.521 1.00 44.75 304 SER A CA 1
ATOM 2340 C C . SER A 1 304 ? 18.480 12.223 -26.469 1.00 44.75 304 SER A C 1
ATOM 2342 O O . SER A 1 304 ? 18.253 12.691 -25.360 1.00 44.75 304 SER A O 1
ATOM 2344 N N . ASP A 1 305 ? 18.245 10.937 -26.749 1.00 46.62 305 ASP A N 1
ATOM 2345 C CA . ASP A 1 305 ? 18.062 9.888 -25.735 1.00 46.62 305 ASP A CA 1
ATOM 2346 C C . ASP A 1 305 ? 19.427 9.503 -25.125 1.00 46.62 305 ASP A C 1
ATOM 2348 O O . ASP A 1 305 ? 19.719 8.328 -24.883 1.00 46.62 305 ASP A O 1
ATOM 2352 N N . GLN A 1 306 ? 20.306 10.487 -24.874 1.00 47.62 306 GLN A N 1
ATOM 2353 C CA . GLN A 1 306 ? 21.418 10.311 -23.947 1.00 47.62 306 GLN A CA 1
ATOM 2354 C C . GLN A 1 306 ? 20.783 10.104 -22.581 1.00 47.62 306 GLN A C 1
ATOM 2356 O O . GLN A 1 306 ? 20.550 11.039 -21.816 1.00 47.62 306 GLN A O 1
ATOM 2361 N N . ALA A 1 307 ? 20.428 8.838 -22.354 1.00 49.03 307 ALA A N 1
ATOM 2362 C CA . ALA A 1 307 ? 19.871 8.292 -21.148 1.00 49.03 307 ALA A CA 1
ATOM 2363 C C . ALA A 1 307 ? 20.566 9.002 -20.007 1.00 49.03 307 ALA A C 1
ATOM 2365 O O . ALA A 1 307 ? 21.788 8.878 -19.874 1.00 49.03 307 ALA A O 1
ATOM 2366 N N . LEU A 1 308 ? 19.792 9.785 -19.249 1.00 49.56 308 LEU A N 1
ATOM 2367 C CA . LEU A 1 308 ? 20.166 10.257 -17.930 1.00 49.56 308 LEU A CA 1
ATOM 2368 C C . LEU A 1 308 ? 20.882 9.071 -17.295 1.00 49.56 308 LEU A C 1
ATOM 2370 O O . LEU A 1 308 ? 20.233 8.055 -17.036 1.00 49.56 308 LEU A O 1
ATOM 2374 N N . THR A 1 309 ? 22.223 9.119 -17.260 1.00 53.59 309 THR A N 1
ATOM 2375 C CA . THR A 1 309 ? 23.012 7.896 -17.045 1.00 53.59 309 THR A CA 1
ATOM 2376 C C . THR A 1 309 ? 22.431 7.218 -15.822 1.00 53.59 309 THR A C 1
ATOM 2378 O O . THR A 1 309 ? 22.105 7.935 -14.880 1.00 53.59 309 THR A O 1
ATOM 2381 N N . GLY A 1 310 ? 22.210 5.898 -15.828 1.00 60.47 310 GLY A N 1
ATOM 2382 C CA . GLY A 1 310 ? 21.456 5.239 -14.749 1.00 60.47 310 GLY A CA 1
ATOM 2383 C C . GLY A 1 310 ? 21.861 5.729 -13.351 1.00 60.47 310 GLY A C 1
ATOM 2384 O O . GLY A 1 310 ? 21.021 5.981 -12.503 1.00 60.47 310 GLY A O 1
ATOM 2385 N N . ILE A 1 311 ? 23.147 6.035 -13.168 1.00 64.12 311 ILE A N 1
ATOM 2386 C CA . ILE A 1 311 ? 23.744 6.663 -11.983 1.00 64.12 311 ILE A CA 1
ATOM 2387 C C . ILE A 1 311 ? 23.106 8.012 -11.574 1.00 64.12 311 ILE A C 1
ATOM 2389 O O . ILE A 1 311 ? 22.910 8.244 -10.385 1.00 64.12 311 ILE A O 1
ATOM 2393 N N . GLY A 1 312 ? 22.814 8.919 -12.506 1.00 64.31 312 GLY A N 1
ATOM 2394 C CA . GLY A 1 312 ? 22.155 10.203 -12.248 1.00 64.31 312 GLY A CA 1
ATOM 2395 C C . GLY A 1 312 ? 20.734 10.042 -11.707 1.00 64.31 312 GLY A C 1
ATOM 2396 O O . GLY A 1 312 ? 20.404 10.659 -10.695 1.00 64.31 312 GLY A O 1
ATOM 2397 N N . ALA A 1 313 ? 19.936 9.151 -12.304 1.00 61.41 313 ALA A N 1
ATOM 2398 C CA . ALA A 1 313 ? 18.604 8.817 -11.793 1.00 61.41 313 ALA A CA 1
ATOM 2399 C C . ALA A 1 313 ? 18.689 8.211 -10.381 1.00 61.41 313 ALA A C 1
ATOM 2401 O O . ALA A 1 313 ? 18.019 8.674 -9.463 1.00 61.41 313 ALA A O 1
ATOM 2402 N N . VAL A 1 314 ? 19.625 7.278 -10.169 1.00 61.78 314 VAL A N 1
ATOM 2403 C CA . VAL A 1 314 ? 19.881 6.665 -8.853 1.00 61.78 314 VAL A CA 1
ATOM 2404 C C . VAL A 1 314 ? 20.263 7.696 -7.791 1.00 61.78 314 VAL A C 1
ATOM 2406 O O . VAL A 1 314 ? 19.816 7.600 -6.648 1.00 61.78 314 VAL A O 1
ATOM 2409 N N . LYS A 1 315 ? 21.097 8.683 -8.138 1.00 67.25 315 LYS A N 1
ATOM 2410 C CA . LYS A 1 315 ? 21.484 9.759 -7.214 1.00 67.25 315 LYS A CA 1
ATOM 2411 C C . LYS A 1 315 ? 20.291 10.630 -6.828 1.00 67.25 315 LYS A C 1
ATOM 2413 O O . LYS A 1 315 ? 20.175 10.976 -5.655 1.00 67.25 315 LYS A O 1
ATOM 2418 N N . MET A 1 316 ? 19.422 10.960 -7.783 1.00 63.78 316 MET A N 1
ATOM 2419 C CA . MET A 1 316 ? 18.208 11.732 -7.508 1.00 63.78 316 MET A CA 1
ATOM 2420 C C . MET A 1 316 ? 17.245 10.944 -6.615 1.00 63.78 316 MET A C 1
ATOM 2422 O O . MET A 1 316 ? 16.782 11.486 -5.615 1.00 63.78 316 MET A O 1
ATOM 2426 N N . ASP A 1 317 ? 17.033 9.654 -6.883 1.00 64.12 317 ASP A N 1
ATOM 2427 C CA . ASP A 1 317 ? 16.193 8.793 -6.040 1.00 64.12 317 ASP A CA 1
ATOM 2428 C C . ASP A 1 317 ? 16.739 8.697 -4.608 1.00 64.12 317 ASP A C 1
ATOM 2430 O O . ASP A 1 317 ? 16.006 8.895 -3.641 1.00 64.12 317 ASP A O 1
ATOM 2434 N N . MET A 1 318 ? 18.048 8.466 -4.453 1.00 65.81 318 MET A N 1
ATOM 2435 C CA . MET A 1 318 ? 18.717 8.455 -3.145 1.00 65.81 318 MET A CA 1
ATOM 2436 C C . MET A 1 318 ? 18.569 9.790 -2.409 1.00 65.81 318 MET A C 1
ATOM 2438 O O . MET A 1 318 ? 18.334 9.798 -1.201 1.00 65.81 318 MET A O 1
ATOM 2442 N N . PHE A 1 319 ? 18.680 10.915 -3.119 1.00 72.12 319 PHE A N 1
ATOM 2443 C CA . PHE A 1 319 ? 18.472 12.239 -2.542 1.00 72.12 319 PHE A CA 1
ATOM 2444 C C . PHE A 1 319 ? 17.041 12.402 -2.016 1.00 72.12 319 PHE A C 1
ATOM 2446 O O . PHE A 1 319 ? 16.870 12.778 -0.857 1.00 72.12 319 PHE A O 1
ATOM 2453 N N . PHE A 1 320 ? 16.023 12.059 -2.811 1.00 68.62 320 PHE A N 1
ATOM 2454 C CA . PHE A 1 320 ? 14.626 12.129 -2.371 1.00 68.62 320 PHE A CA 1
ATOM 2455 C C . PHE A 1 320 ? 14.337 11.198 -1.192 1.00 68.62 320 PHE A C 1
ATOM 2457 O O . PHE A 1 320 ? 13.624 11.601 -0.275 1.00 68.62 320 PHE A O 1
ATOM 2464 N N . ILE A 1 321 ? 14.933 10.001 -1.168 1.00 68.38 321 ILE A N 1
ATOM 2465 C CA . ILE A 1 321 ? 14.812 9.067 -0.042 1.00 68.38 321 ILE A CA 1
ATOM 2466 C C . ILE A 1 321 ? 15.411 9.667 1.233 1.00 68.38 321 ILE A C 1
ATOM 2468 O O . ILE A 1 321 ? 14.750 9.703 2.266 1.00 68.38 321 ILE A O 1
ATOM 2472 N N . ILE A 1 322 ? 16.641 10.184 1.174 1.00 71.94 322 ILE A N 1
ATOM 2473 C CA . ILE A 1 322 ? 17.311 10.764 2.348 1.00 71.94 322 ILE A CA 1
ATOM 2474 C C . ILE A 1 322 ? 16.557 12.001 2.848 1.00 71.94 322 ILE A C 1
ATOM 2476 O O . ILE A 1 322 ? 16.327 12.135 4.049 1.00 71.94 322 ILE A O 1
ATOM 2480 N N . VAL A 1 323 ? 16.150 12.898 1.945 1.00 74.69 323 VAL A N 1
ATOM 2481 C CA . VAL A 1 323 ? 15.383 14.099 2.302 1.00 74.69 323 VAL A CA 1
ATOM 2482 C C . VAL A 1 323 ? 14.027 13.719 2.897 1.00 74.69 323 VAL A C 1
ATOM 2484 O O . VAL A 1 323 ? 13.667 14.249 3.947 1.00 74.69 323 VAL A O 1
ATOM 2487 N N . GLY A 1 324 ? 13.308 12.770 2.290 1.00 72.88 324 GLY A N 1
ATOM 2488 C CA . GLY A 1 324 ? 12.040 12.245 2.802 1.00 72.88 324 GLY A CA 1
ATOM 2489 C C . GLY A 1 324 ? 12.180 11.649 4.202 1.00 72.88 324 GLY A C 1
ATOM 2490 O O . GLY A 1 324 ? 11.424 12.009 5.105 1.00 72.88 324 GLY A O 1
ATOM 2491 N N . LEU A 1 325 ? 13.218 10.845 4.430 1.00 74.50 325 LEU A N 1
ATOM 2492 C CA . LEU A 1 325 ? 13.515 10.255 5.731 1.00 74.50 325 LEU A CA 1
ATOM 2493 C C . LEU A 1 325 ? 13.871 11.322 6.780 1.00 74.50 325 LEU A C 1
ATOM 2495 O O . LEU A 1 325 ? 13.404 11.243 7.915 1.00 74.50 325 LEU A O 1
ATOM 2499 N N . CYS A 1 326 ? 14.629 12.361 6.415 1.00 80.50 326 CYS A N 1
ATOM 2500 C CA . CYS A 1 326 ? 14.899 13.503 7.296 1.00 80.50 326 CYS A CA 1
ATOM 2501 C C . CYS A 1 326 ? 13.613 14.259 7.667 1.00 80.50 326 CYS A C 1
ATOM 2503 O O . CYS A 1 326 ? 13.398 14.565 8.840 1.00 80.50 326 CYS A O 1
ATOM 2505 N N . ILE A 1 327 ? 12.739 14.525 6.690 1.00 81.44 327 ILE A N 1
ATOM 2506 C CA . ILE A 1 327 ? 11.419 15.146 6.894 1.00 81.44 327 ILE A CA 1
ATOM 2507 C C . ILE A 1 327 ? 10.583 14.292 7.855 1.00 81.44 327 ILE A C 1
ATOM 2509 O O . ILE A 1 327 ? 10.031 14.811 8.825 1.00 81.44 327 ILE A O 1
ATOM 2513 N N . MET A 1 328 ? 10.556 12.977 7.641 1.00 77.81 328 MET A N 1
ATOM 2514 C CA . MET A 1 328 ? 9.856 12.021 8.494 1.00 77.81 328 MET A CA 1
ATOM 2515 C C . MET A 1 328 ? 10.399 12.037 9.932 1.00 77.81 328 MET A C 1
ATOM 2517 O O . MET A 1 328 ? 9.622 12.128 10.880 1.00 77.81 328 MET A O 1
ATOM 2521 N N . ILE A 1 329 ? 11.722 12.007 10.121 1.00 81.25 329 ILE A N 1
ATOM 2522 C CA . ILE A 1 329 ? 12.340 12.078 11.455 1.00 81.25 329 ILE A CA 1
ATOM 2523 C C . ILE A 1 329 ? 11.958 13.382 12.160 1.00 81.25 329 ILE A C 1
ATOM 2525 O O . ILE A 1 329 ? 11.541 13.349 13.317 1.00 81.25 329 ILE A O 1
ATOM 2529 N N . ILE A 1 330 ? 12.051 14.523 11.472 1.00 84.69 330 ILE A N 1
ATOM 2530 C CA . ILE A 1 330 ? 11.676 15.830 12.031 1.00 84.69 330 ILE A CA 1
ATOM 2531 C C . ILE A 1 330 ? 10.193 15.839 12.425 1.00 84.69 330 ILE A C 1
ATOM 2533 O O . ILE A 1 330 ? 9.854 16.288 13.520 1.00 84.69 330 ILE A O 1
ATOM 2537 N N . SER A 1 331 ? 9.325 15.279 11.576 1.00 81.56 331 SER A N 1
ATOM 2538 C CA . SER A 1 331 ? 7.898 15.108 11.859 1.00 81.56 331 SER A CA 1
ATOM 2539 C C . SER A 1 331 ? 7.646 14.348 13.159 1.00 81.56 331 SER A C 1
ATOM 2541 O O . SER A 1 331 ? 6.778 14.714 13.946 1.00 81.56 331 SER A O 1
ATOM 2543 N N . PHE A 1 332 ? 8.401 13.277 13.402 1.00 78.56 332 PHE A N 1
ATOM 2544 C CA . PHE A 1 332 ? 8.235 12.471 14.607 1.00 78.56 332 PHE A CA 1
ATOM 2545 C C . PHE A 1 332 ? 8.864 13.106 15.844 1.00 78.56 332 PHE A C 1
ATOM 2547 O O . PHE A 1 332 ? 8.348 12.901 16.938 1.00 78.56 332 PHE A O 1
ATOM 2554 N N . LEU A 1 333 ? 9.934 13.891 15.697 1.00 82.81 333 LEU A N 1
ATOM 2555 C CA . LEU A 1 333 ? 10.579 14.591 16.811 1.00 82.81 333 LEU A CA 1
ATOM 2556 C C . LEU A 1 333 ? 9.776 15.804 17.296 1.00 82.81 333 LEU A C 1
ATOM 2558 O O . LEU A 1 333 ? 9.794 16.101 18.490 1.00 82.81 333 LEU A O 1
ATOM 2562 N N . ILE A 1 334 ? 9.038 16.485 16.413 1.00 84.12 334 ILE A N 1
ATOM 2563 C CA . ILE A 1 334 ? 8.290 17.695 16.789 1.00 84.12 334 ILE A CA 1
ATOM 2564 C C . ILE A 1 334 ? 7.121 17.391 17.741 1.00 84.12 334 ILE A C 1
ATOM 2566 O O . ILE A 1 334 ? 6.824 18.187 18.630 1.00 84.12 334 ILE A O 1
ATOM 2570 N N . VAL A 1 335 ? 6.498 16.217 17.601 1.00 77.31 335 VAL A N 1
ATOM 2571 C CA . VAL A 1 335 ? 5.337 15.782 18.394 1.00 77.31 335 VAL A CA 1
ATOM 2572 C C . VAL A 1 335 ? 5.644 15.645 19.894 1.00 77.31 335 VAL A C 1
ATOM 2574 O O . VAL A 1 335 ? 4.938 16.264 20.689 1.00 77.31 335 VAL A O 1
ATOM 2577 N N . PRO A 1 336 ? 6.669 14.884 20.332 1.00 75.56 336 PRO A N 1
ATOM 2578 C CA . PRO A 1 336 ? 7.010 14.789 21.748 1.00 75.56 336 PRO A CA 1
ATOM 2579 C C . PRO A 1 336 ? 7.613 16.086 22.303 1.00 75.56 336 PRO A C 1
ATOM 2581 O O . PRO A 1 336 ? 7.497 16.331 23.500 1.00 75.56 336 PRO A O 1
ATOM 2584 N N . MET A 1 337 ? 8.242 16.923 21.466 1.00 83.00 337 MET A N 1
ATOM 2585 C CA . MET A 1 337 ? 8.780 18.220 21.902 1.00 83.00 337 MET A CA 1
ATOM 2586 C C . MET A 1 337 ? 7.677 19.235 22.217 1.00 83.00 337 MET A C 1
ATOM 2588 O O . MET A 1 337 ? 7.828 20.039 23.136 1.00 83.00 337 MET A O 1
ATOM 2592 N N . PHE A 1 338 ? 6.570 19.194 21.475 1.00 85.00 338 PHE A N 1
ATOM 2593 C CA . PHE A 1 338 ? 5.453 20.118 21.630 1.00 85.00 338 PHE A CA 1
ATOM 2594 C C . PHE A 1 338 ? 4.137 19.335 21.660 1.00 85.00 338 PHE A C 1
ATOM 2596 O O . PHE A 1 338 ? 3.494 19.176 20.618 1.00 85.00 338 PHE A O 1
ATOM 2603 N N . PRO A 1 339 ? 3.709 18.853 22.841 1.00 78.62 339 PRO A N 1
ATOM 2604 C CA . PRO A 1 339 ? 2.505 18.048 22.978 1.00 78.62 339 PRO A CA 1
ATOM 2605 C C . PRO A 1 339 ? 1.250 18.932 22.878 1.00 78.62 339 PRO A C 1
ATOM 2607 O O . PRO A 1 339 ? 0.539 19.156 23.852 1.00 78.62 339 PRO A O 1
ATOM 2610 N N . TYR A 1 340 ? 0.971 19.437 21.676 1.00 84.56 340 TYR A N 1
ATOM 2611 C CA . TYR A 1 340 ? -0.237 20.177 21.328 1.00 84.56 340 TYR A CA 1
ATOM 2612 C C . TYR A 1 340 ? -0.940 19.498 20.154 1.00 84.56 340 TYR A C 1
ATOM 2614 O O . TYR A 1 340 ? -0.298 19.070 19.195 1.00 84.56 340 TYR A O 1
ATOM 2622 N N . ILE A 1 341 ? -2.275 19.464 20.187 1.00 81.00 341 ILE A N 1
ATOM 2623 C CA . ILE A 1 341 ? -3.090 18.838 19.135 1.00 81.00 341 ILE A CA 1
ATOM 2624 C C . ILE A 1 341 ? -2.745 19.392 17.735 1.00 81.00 341 ILE A C 1
ATOM 2626 O O . ILE A 1 341 ? -2.485 18.585 16.843 1.00 81.00 341 ILE A O 1
ATOM 2630 N N . PRO A 1 342 ? -2.638 20.720 17.504 1.00 87.50 342 PRO A N 1
ATOM 2631 C CA . PRO A 1 342 ? -2.265 21.245 16.187 1.00 87.50 342 PRO A CA 1
ATOM 2632 C C . PRO A 1 342 ? -0.886 20.784 15.702 1.00 87.50 342 PRO A C 1
ATOM 2634 O O . PRO A 1 342 ? -0.710 20.571 14.507 1.00 87.50 342 PRO A O 1
ATOM 2637 N N . VAL A 1 343 ? 0.079 20.591 16.608 1.00 84.69 343 VAL A N 1
ATOM 2638 C CA . VAL A 1 343 ? 1.423 20.106 16.254 1.00 84.69 343 VAL A CA 1
ATOM 2639 C C . VAL A 1 343 ? 1.368 18.654 15.793 1.00 84.69 343 VAL A C 1
ATOM 2641 O O . VAL A 1 343 ? 2.067 18.281 14.857 1.00 84.69 343 VAL A O 1
ATOM 2644 N N . LEU A 1 344 ? 0.501 17.843 16.394 1.00 82.06 344 LEU A N 1
ATOM 2645 C CA . LEU A 1 344 ? 0.292 16.463 15.976 1.00 82.06 344 LEU A CA 1
ATOM 2646 C C . LEU A 1 344 ? -0.279 16.370 14.553 1.00 82.06 344 LEU A C 1
ATOM 2648 O O . LEU A 1 344 ? 0.211 15.584 13.743 1.00 82.06 344 LEU A O 1
ATOM 2652 N N . TYR A 1 345 ? -1.276 17.202 14.233 1.00 85.44 345 TYR A N 1
ATOM 2653 C CA . TYR A 1 345 ? -1.821 17.314 12.876 1.00 85.44 345 TYR A CA 1
ATOM 2654 C C . TYR A 1 345 ? -0.790 17.893 11.901 1.00 85.44 345 TYR A C 1
ATOM 2656 O O . TYR A 1 345 ? -0.662 17.406 10.783 1.00 85.44 345 TYR A O 1
ATOM 2664 N N . PHE A 1 346 ? 0.006 18.874 12.325 1.00 87.25 346 PHE A N 1
ATOM 2665 C CA . PHE A 1 346 ? 1.102 19.399 11.515 1.00 87.25 346 PHE A CA 1
ATOM 2666 C C . PHE A 1 346 ? 2.154 18.323 11.209 1.00 87.25 346 PHE A C 1
ATOM 2668 O O . PHE A 1 346 ? 2.565 18.181 10.061 1.00 87.25 346 PHE A O 1
ATOM 2675 N N . GLY A 1 347 ? 2.521 17.508 12.201 1.00 83.19 347 GLY A N 1
ATOM 2676 C CA . GLY A 1 347 ? 3.361 16.328 12.011 1.00 83.19 347 GLY A CA 1
ATOM 2677 C C . GLY A 1 347 ? 2.723 15.335 11.037 1.00 83.19 347 GLY A C 1
ATOM 2678 O O . GLY A 1 347 ? 3.361 14.904 10.089 1.00 83.19 347 GLY A O 1
ATOM 2679 N N . ALA A 1 348 ? 1.431 15.030 11.165 1.00 80.56 348 ALA A N 1
ATOM 2680 C CA . ALA A 1 348 ? 0.745 14.161 10.202 1.00 80.56 348 ALA A CA 1
ATOM 2681 C C . ALA A 1 348 ? 0.810 14.697 8.764 1.00 80.56 348 ALA A C 1
ATOM 2683 O O . ALA A 1 348 ? 1.083 13.938 7.835 1.00 80.56 348 ALA A O 1
ATOM 2684 N N . ALA A 1 349 ? 0.595 16.004 8.586 1.00 85.88 349 ALA A N 1
ATOM 2685 C CA . ALA A 1 349 ? 0.715 16.658 7.290 1.00 85.88 349 ALA A CA 1
ATOM 2686 C C . ALA A 1 349 ? 2.147 16.548 6.753 1.00 85.88 349 ALA A C 1
ATOM 2688 O O . ALA A 1 349 ? 2.339 16.157 5.606 1.00 85.88 349 ALA A O 1
ATOM 2689 N N . TYR A 1 350 ? 3.153 16.826 7.586 1.00 83.81 350 TYR A N 1
ATOM 2690 C CA . TYR A 1 350 ? 4.566 16.750 7.215 1.00 83.81 350 TYR A CA 1
ATOM 2691 C C . TYR A 1 350 ? 5.010 15.315 6.880 1.00 83.81 350 TYR A C 1
ATOM 2693 O O . TYR A 1 350 ? 5.693 15.091 5.883 1.00 83.81 350 TYR A O 1
ATOM 2701 N N . GLY A 1 351 ? 4.539 14.321 7.635 1.00 77.00 351 GLY A N 1
ATOM 2702 C CA . GLY A 1 351 ? 4.723 12.901 7.332 1.00 77.00 351 GLY A CA 1
ATOM 2703 C C . GLY A 1 351 ? 4.012 12.468 6.045 1.00 77.00 351 GLY A C 1
ATOM 2704 O O . GLY A 1 351 ? 4.553 11.690 5.269 1.00 77.00 351 GLY A O 1
ATOM 2705 N N . ALA A 1 352 ? 2.836 13.016 5.732 1.00 78.81 352 ALA A N 1
ATOM 2706 C CA . ALA A 1 352 ? 2.188 12.769 4.443 1.00 78.81 352 ALA A CA 1
ATOM 2707 C C . ALA A 1 352 ? 3.029 13.290 3.260 1.00 78.81 352 ALA A C 1
ATOM 2709 O O . ALA A 1 352 ? 3.047 12.660 2.203 1.00 78.81 352 ALA A O 1
ATOM 2710 N N . TYR A 1 353 ? 3.780 14.386 3.437 1.00 77.25 353 TYR A N 1
ATOM 2711 C CA . TYR A 1 353 ? 4.768 14.824 2.444 1.00 77.25 353 TYR A CA 1
ATOM 2712 C C . TYR A 1 353 ? 5.950 13.863 2.338 1.00 77.25 353 TYR A C 1
ATOM 2714 O O . TYR A 1 353 ? 6.413 13.623 1.223 1.00 77.25 353 TYR A O 1
ATOM 2722 N N . SER A 1 354 ? 6.415 13.266 3.442 1.00 70.25 354 SER A N 1
ATOM 2723 C CA . SER A 1 354 ? 7.490 12.270 3.375 1.00 70.25 354 SER A CA 1
ATOM 2724 C C . SER A 1 354 ? 7.059 10.993 2.657 1.00 70.25 354 SER A C 1
ATOM 2726 O O . SER A 1 354 ? 7.895 10.365 2.031 1.00 70.25 354 SER A O 1
ATOM 2728 N N . VAL A 1 355 ? 5.766 10.638 2.624 1.00 58.53 355 VAL A N 1
ATOM 2729 C CA . VAL A 1 355 ? 5.261 9.490 1.835 1.00 58.53 355 VAL A CA 1
ATOM 2730 C C . VAL A 1 355 ? 5.494 9.656 0.323 1.00 58.53 355 VAL A C 1
ATOM 2732 O O . VAL A 1 355 ? 5.525 8.655 -0.393 1.00 58.53 355 VAL A O 1
ATOM 2735 N N . SER A 1 356 ? 5.791 10.860 -0.186 1.00 54.00 356 SER A N 1
ATOM 2736 C CA . SER A 1 356 ? 6.333 11.025 -1.550 1.00 54.00 356 SER A CA 1
ATOM 2737 C C . SER A 1 356 ? 7.630 10.221 -1.802 1.00 54.00 356 SER A C 1
ATOM 2739 O O . SER A 1 356 ? 7.901 9.848 -2.942 1.00 54.00 356 SER A O 1
ATOM 2741 N N . GLU A 1 357 ? 8.355 9.826 -0.746 1.00 51.31 357 GLU A N 1
ATOM 2742 C CA . GLU A 1 357 ? 9.463 8.853 -0.740 1.00 51.31 357 GLU A CA 1
ATOM 2743 C C . GLU A 1 357 ? 9.061 7.494 -1.335 1.00 51.31 357 GLU A C 1
ATOM 2745 O O . GLU A 1 357 ? 9.826 6.877 -2.078 1.00 51.31 357 GLU A O 1
ATOM 2750 N N . SER A 1 358 ? 7.834 7.032 -1.072 1.00 51.34 358 SER A N 1
ATOM 2751 C CA . SER A 1 358 ? 7.325 5.783 -1.651 1.00 51.34 358 SER A CA 1
ATOM 2752 C C . SER A 1 358 ? 7.098 5.890 -3.161 1.00 51.34 358 SER A C 1
ATOM 2754 O O . SER A 1 358 ? 7.212 4.895 -3.871 1.00 51.34 358 SER A O 1
ATOM 2756 N N . LEU A 1 359 ? 6.873 7.102 -3.676 1.00 51.53 359 LEU A N 1
ATOM 2757 C CA . LEU A 1 359 ? 6.775 7.366 -5.110 1.00 51.53 359 LEU A CA 1
ATOM 2758 C C . LEU A 1 359 ? 8.165 7.365 -5.762 1.00 51.53 359 LEU A C 1
ATOM 2760 O O . LEU A 1 359 ? 8.309 6.831 -6.857 1.00 51.53 359 LEU A O 1
ATOM 2764 N N . GLY A 1 360 ? 9.190 7.842 -5.046 1.00 48.81 360 GLY A N 1
ATOM 2765 C CA . GLY A 1 360 ? 10.597 7.621 -5.390 1.00 48.81 360 GLY A CA 1
ATOM 2766 C C . GLY A 1 360 ? 10.952 6.134 -5.446 1.00 48.81 360 GLY A C 1
ATOM 2767 O O . GLY A 1 360 ? 11.606 5.718 -6.386 1.00 48.81 360 GLY A O 1
ATOM 2768 N N . LEU A 1 361 ? 10.441 5.305 -4.527 1.00 45.34 361 LEU A N 1
ATOM 2769 C CA . LEU A 1 361 ? 10.601 3.842 -4.569 1.00 45.34 361 LEU A CA 1
ATOM 2770 C C . LEU A 1 361 ? 9.860 3.176 -5.738 1.00 45.34 361 LEU A C 1
ATOM 2772 O O . LEU A 1 361 ? 10.387 2.236 -6.315 1.00 45.34 361 LEU A O 1
ATOM 2776 N N . VAL A 1 362 ? 8.672 3.653 -6.116 1.00 48.47 362 VAL A N 1
ATOM 2777 C CA . VAL A 1 362 ? 7.936 3.134 -7.284 1.00 48.47 362 VAL A CA 1
ATOM 2778 C C . VAL A 1 362 ? 8.620 3.552 -8.590 1.00 48.47 362 VAL A C 1
ATOM 2780 O O . VAL A 1 362 ? 8.772 2.735 -9.495 1.00 48.47 362 VAL A O 1
ATOM 2783 N N . ILE A 1 363 ? 9.071 4.806 -8.694 1.00 46.94 363 ILE A N 1
ATOM 2784 C CA . ILE A 1 363 ? 9.856 5.300 -9.836 1.00 46.94 363 ILE A CA 1
ATOM 2785 C C . ILE A 1 363 ? 11.186 4.552 -9.914 1.00 46.94 363 ILE A C 1
ATOM 2787 O O . ILE A 1 363 ? 11.538 4.075 -10.991 1.00 46.94 363 ILE A O 1
ATOM 2791 N N . ALA A 1 364 ? 11.871 4.372 -8.788 1.00 43.19 364 ALA A N 1
ATOM 2792 C CA . ALA A 1 364 ? 13.045 3.530 -8.652 1.00 43.19 364 ALA A CA 1
ATOM 2793 C C . ALA A 1 364 ? 12.732 2.104 -9.121 1.00 43.19 364 ALA A C 1
ATOM 2795 O O . ALA A 1 364 ? 13.408 1.615 -10.011 1.00 43.19 364 ALA A O 1
ATOM 2796 N N . ASP A 1 365 ? 11.691 1.438 -8.628 1.00 45.47 365 ASP A N 1
ATOM 2797 C CA . ASP A 1 365 ? 11.347 0.068 -9.030 1.00 45.47 365 ASP A CA 1
ATOM 2798 C C . ASP A 1 365 ? 11.060 -0.046 -10.539 1.00 45.47 365 ASP A C 1
ATOM 2800 O O . ASP A 1 365 ? 11.447 -1.034 -11.164 1.00 45.47 365 ASP A O 1
ATOM 2804 N N . PHE A 1 366 ? 10.470 0.976 -11.168 1.00 45.31 366 PHE A N 1
ATOM 2805 C CA . PHE A 1 366 ? 10.316 1.019 -12.627 1.00 45.31 366 PHE A CA 1
ATOM 2806 C C . PHE A 1 366 ? 11.633 1.278 -13.365 1.00 45.31 366 PHE A C 1
ATOM 2808 O O . PHE A 1 366 ? 11.910 0.639 -14.384 1.00 45.31 366 PHE A O 1
ATOM 2815 N N . THR A 1 367 ? 12.454 2.188 -12.849 1.00 47.03 367 THR A N 1
ATOM 2816 C CA . THR A 1 367 ? 13.721 2.597 -13.463 1.00 47.03 367 THR A CA 1
ATOM 2817 C C . THR A 1 367 ? 14.758 1.485 -13.310 1.00 47.03 367 THR A C 1
ATOM 2819 O O . THR A 1 367 ? 15.261 0.979 -14.313 1.00 47.03 367 THR A O 1
ATOM 2822 N N . PHE A 1 368 ? 14.980 1.005 -12.084 1.00 42.59 368 PHE A N 1
ATOM 2823 C CA . PHE A 1 368 ? 15.788 -0.162 -11.735 1.00 42.59 368 PHE A CA 1
ATOM 2824 C C . PHE A 1 368 ? 15.234 -1.460 -12.300 1.00 42.59 368 PHE A C 1
ATOM 2826 O O . PHE A 1 368 ? 16.035 -2.304 -12.665 1.00 42.59 368 PHE A O 1
ATOM 2833 N N . GLY A 1 369 ? 13.917 -1.649 -12.410 1.00 45.91 369 GLY A N 1
ATOM 2834 C CA . GLY A 1 369 ? 13.349 -2.820 -13.078 1.00 45.91 369 GLY A CA 1
ATOM 2835 C C . GLY A 1 369 ? 13.782 -2.884 -14.542 1.00 45.91 369 GLY A C 1
ATOM 2836 O O . GLY A 1 369 ? 14.238 -3.928 -15.006 1.00 45.91 369 GLY A O 1
ATOM 2837 N N . SER A 1 370 ? 13.734 -1.752 -15.253 1.00 43.19 370 SER A N 1
ATOM 2838 C CA . SER A 1 370 ? 14.221 -1.679 -16.637 1.00 43.19 370 SER A CA 1
ATOM 2839 C C . SER A 1 370 ? 15.743 -1.836 -16.735 1.00 43.19 370 SER A C 1
ATOM 2841 O O . SER A 1 370 ? 16.217 -2.608 -17.564 1.00 43.19 370 SER A O 1
ATOM 2843 N N . LEU A 1 371 ? 16.496 -1.213 -15.823 1.00 43.66 371 LEU A N 1
ATOM 2844 C CA . LEU A 1 371 ? 17.958 -1.296 -15.758 1.00 43.66 371 LEU A CA 1
ATOM 2845 C C . LEU A 1 371 ? 18.433 -2.707 -15.398 1.00 43.66 371 LEU A C 1
ATOM 2847 O O . LEU A 1 371 ? 19.402 -3.210 -15.951 1.00 43.66 371 LEU A O 1
ATOM 2851 N N . PHE A 1 372 ? 17.730 -3.378 -14.491 1.00 42.44 372 PHE A N 1
ATOM 2852 C CA . PHE A 1 372 ? 17.997 -4.753 -14.093 1.00 42.44 372 PHE A CA 1
ATOM 2853 C C . PHE A 1 372 ? 17.686 -5.723 -15.231 1.00 42.44 372 PHE A C 1
ATOM 2855 O O . PHE A 1 372 ? 18.456 -6.655 -15.452 1.00 42.44 372 PHE A O 1
ATOM 2862 N N . LEU A 1 373 ? 16.610 -5.486 -15.988 1.00 47.88 373 LEU A N 1
ATOM 2863 C CA . LEU A 1 373 ? 16.301 -6.247 -17.198 1.00 47.88 373 LEU A CA 1
ATOM 2864 C C . LEU A 1 373 ? 17.341 -6.018 -18.302 1.00 47.88 373 LEU A C 1
ATOM 2866 O O . LEU A 1 373 ? 17.746 -6.989 -18.937 1.00 47.88 373 LEU A O 1
ATOM 2870 N N . GLU A 1 374 ? 17.825 -4.790 -18.500 1.00 50.94 374 GLU A N 1
ATOM 2871 C CA . GLU A 1 374 ? 18.918 -4.494 -19.436 1.00 50.94 374 GLU A CA 1
ATOM 2872 C C . GLU A 1 374 ? 20.231 -5.156 -19.017 1.00 50.94 374 GLU A C 1
ATOM 2874 O O . GLU A 1 374 ? 20.887 -5.787 -19.842 1.00 50.94 374 GLU A O 1
ATOM 2879 N N . VAL A 1 375 ? 20.591 -5.092 -17.733 1.00 47.78 375 VAL A N 1
ATOM 2880 C CA . VAL A 1 375 ? 21.784 -5.763 -17.199 1.00 47.78 375 VAL A CA 1
ATOM 2881 C C . VAL A 1 375 ? 21.653 -7.282 -17.327 1.00 47.78 375 VAL A C 1
ATOM 2883 O O . VAL A 1 375 ? 22.594 -7.940 -17.762 1.00 47.78 375 VAL A O 1
ATOM 2886 N N . LEU A 1 376 ? 20.489 -7.864 -17.024 1.00 47.19 376 LEU A N 1
ATOM 2887 C CA . LEU A 1 376 ? 20.231 -9.293 -17.231 1.00 47.19 376 LEU A CA 1
ATOM 2888 C C . LEU A 1 376 ? 20.303 -9.685 -18.707 1.00 47.19 376 LEU A C 1
ATOM 2890 O O . LEU A 1 376 ? 20.839 -10.744 -19.033 1.00 47.19 376 LEU A O 1
ATOM 2894 N N . HIS A 1 377 ? 19.768 -8.852 -19.598 1.00 58.91 377 HIS A N 1
ATOM 2895 C CA . HIS A 1 377 ? 19.841 -9.063 -21.038 1.00 58.91 377 HIS A CA 1
ATOM 2896 C C . HIS A 1 377 ? 21.292 -8.999 -21.527 1.00 58.91 377 HIS A C 1
ATOM 2898 O O . HIS A 1 377 ? 21.726 -9.885 -22.258 1.00 58.91 377 HIS A O 1
ATOM 2904 N N . TYR A 1 378 ? 22.070 -8.026 -21.049 1.00 61.34 378 TYR A N 1
ATOM 2905 C CA . TYR A 1 378 ? 23.497 -7.906 -21.332 1.00 61.34 378 TYR A CA 1
ATOM 2906 C C . TYR A 1 378 ? 24.281 -9.127 -20.832 1.00 61.34 378 TYR A C 1
ATOM 2908 O O . TYR A 1 378 ? 25.060 -9.700 -21.586 1.00 61.34 378 TYR A O 1
ATOM 2916 N N . ILE A 1 379 ? 24.017 -9.598 -19.609 1.00 56.78 379 ILE A N 1
ATOM 2917 C CA . ILE A 1 379 ? 24.639 -10.812 -19.056 1.00 56.78 379 ILE A CA 1
ATOM 2918 C C . ILE A 1 379 ? 24.266 -12.049 -19.883 1.00 56.78 379 ILE A C 1
ATOM 2920 O O . ILE A 1 379 ? 25.120 -12.894 -20.139 1.00 56.78 379 ILE A O 1
ATOM 2924 N N . ARG A 1 380 ? 23.007 -12.176 -20.327 1.00 66.94 380 ARG A N 1
ATOM 2925 C CA . ARG A 1 380 ? 22.587 -13.282 -21.206 1.00 66.94 380 ARG A CA 1
ATOM 2926 C C . ARG A 1 380 ? 23.285 -13.230 -22.560 1.00 66.94 380 ARG A C 1
ATOM 2928 O O . ARG A 1 380 ? 23.721 -14.272 -23.037 1.00 66.94 380 ARG A O 1
ATOM 2935 N N . LEU A 1 381 ? 23.404 -12.045 -23.158 1.00 74.88 381 LEU A N 1
ATOM 2936 C CA . LEU A 1 381 ? 24.120 -11.852 -24.418 1.00 74.88 381 LEU A CA 1
ATOM 2937 C C . LEU A 1 381 ? 25.608 -12.166 -24.273 1.00 74.88 381 LEU A C 1
ATOM 2939 O O . LEU A 1 381 ? 26.166 -12.842 -25.133 1.00 74.88 381 LEU A O 1
ATOM 2943 N N . ASP A 1 382 ? 26.240 -11.727 -23.186 1.00 75.38 382 ASP A N 1
ATOM 2944 C CA . ASP A 1 382 ? 27.651 -12.010 -22.927 1.00 75.38 382 ASP A CA 1
ATOM 2945 C C . ASP A 1 382 ? 27.881 -13.506 -22.692 1.00 75.38 382 ASP A C 1
ATOM 2947 O O . ASP A 1 382 ? 28.786 -14.095 -23.279 1.00 75.38 382 ASP A O 1
ATOM 2951 N N . LYS A 1 383 ? 26.990 -14.166 -21.942 1.00 79.81 383 LYS A N 1
ATOM 2952 C CA . LYS A 1 383 ? 27.030 -15.620 -21.762 1.00 79.81 383 LYS A CA 1
ATOM 2953 C C . LYS A 1 383 ? 26.865 -16.367 -23.089 1.00 79.81 383 LYS A C 1
ATOM 2955 O O . LYS A 1 383 ? 27.670 -17.242 -23.389 1.00 79.81 383 LYS A O 1
ATOM 2960 N N . ALA A 1 384 ? 25.884 -15.993 -23.912 1.00 85.25 384 ALA A N 1
ATOM 2961 C CA . ALA A 1 384 ? 25.690 -16.588 -25.236 1.00 85.25 384 ALA A CA 1
ATOM 2962 C C . ALA A 1 384 ? 26.905 -16.356 -26.153 1.00 85.25 384 ALA A C 1
ATOM 2964 O O . ALA A 1 384 ? 27.291 -17.231 -26.926 1.00 85.25 384 ALA A O 1
ATOM 2965 N N . ARG A 1 385 ? 27.555 -15.191 -26.041 1.00 87.56 385 ARG A N 1
ATOM 2966 C CA . ARG A 1 385 ? 28.786 -14.872 -26.770 1.00 87.56 385 ARG A CA 1
ATOM 2967 C C . ARG A 1 385 ? 29.959 -15.734 -26.311 1.00 87.56 385 ARG A C 1
ATOM 2969 O O . ARG A 1 385 ? 30.703 -16.217 -27.161 1.00 87.56 385 ARG A O 1
ATOM 2976 N N . GLN A 1 386 ? 30.113 -15.943 -25.004 1.00 85.38 386 GLN A N 1
ATOM 2977 C CA . GLN A 1 386 ? 31.135 -16.825 -24.439 1.00 85.38 386 GLN A CA 1
ATOM 2978 C C . GLN A 1 386 ? 30.913 -18.282 -24.858 1.00 85.38 386 GLN A C 1
ATOM 2980 O O . GLN A 1 386 ? 31.861 -18.931 -25.290 1.00 85.38 386 GLN A O 1
ATOM 2985 N N . GLU A 1 387 ? 29.672 -18.773 -24.820 1.00 90.81 387 GLU A N 1
ATOM 2986 C CA . GLU A 1 387 ? 29.314 -20.118 -25.297 1.00 90.81 387 GLU A CA 1
ATOM 2987 C C . GLU A 1 387 ? 29.607 -20.277 -26.798 1.00 90.81 387 GLU A C 1
ATOM 2989 O O . GLU A 1 387 ? 30.199 -21.271 -27.219 1.00 90.81 387 GLU A O 1
ATOM 2994 N N . HIS A 1 388 ? 29.294 -19.264 -27.610 1.00 90.25 388 HIS A N 1
ATOM 2995 C CA . HIS A 1 388 ? 29.609 -19.272 -29.038 1.00 90.25 388 HIS A CA 1
ATOM 2996 C C . HIS A 1 388 ? 31.126 -19.221 -29.307 1.00 90.25 388 HIS A C 1
ATOM 2998 O O . HIS A 1 388 ? 31.616 -19.913 -30.200 1.00 90.25 388 HIS A O 1
ATOM 3004 N N . MET A 1 389 ? 31.903 -18.450 -28.536 1.00 89.38 389 MET A N 1
ATOM 3005 C CA . MET A 1 389 ? 33.371 -18.453 -28.636 1.00 89.38 389 MET A CA 1
ATOM 3006 C C . MET A 1 389 ? 33.976 -19.797 -28.216 1.00 89.38 389 MET A C 1
ATOM 3008 O O . MET A 1 389 ? 34.867 -20.289 -28.904 1.00 89.38 389 MET A O 1
ATOM 3012 N N . ALA A 1 390 ? 33.466 -20.411 -27.145 1.00 89.31 390 ALA A N 1
ATOM 3013 C CA . ALA A 1 390 ? 33.886 -21.742 -26.714 1.00 89.31 390 ALA A CA 1
ATOM 3014 C C . ALA A 1 390 ? 33.604 -22.792 -27.802 1.00 89.31 390 ALA A C 1
ATOM 3016 O O . ALA A 1 390 ? 34.504 -23.541 -28.169 1.00 89.31 390 ALA A O 1
ATOM 3017 N N . SER A 1 391 ? 32.413 -22.762 -28.416 1.00 91.56 391 SER A N 1
ATOM 3018 C CA . SER A 1 391 ? 32.081 -23.678 -29.517 1.00 91.56 391 SER A CA 1
ATOM 3019 C C . SER A 1 391 ? 32.966 -23.497 -30.756 1.00 91.56 391 SER A C 1
ATOM 3021 O O . SER A 1 391 ? 33.266 -24.476 -31.432 1.00 91.56 391 SER A O 1
ATOM 3023 N N . ARG A 1 392 ? 33.424 -22.266 -31.041 1.00 89.31 392 ARG A N 1
ATOM 3024 C CA . ARG A 1 392 ? 34.340 -21.997 -32.161 1.00 89.31 392 ARG A CA 1
ATOM 3025 C C . ARG A 1 392 ? 35.741 -22.547 -31.908 1.00 89.31 392 ARG A C 1
ATOM 3027 O O . ARG A 1 392 ? 36.337 -23.120 -32.816 1.00 89.31 392 ARG A O 1
ATOM 3034 N N . LEU A 1 393 ? 36.242 -22.400 -30.683 1.00 88.56 393 LEU A N 1
ATOM 3035 C CA . LEU A 1 393 ? 37.548 -22.934 -30.293 1.00 88.56 393 LEU A CA 1
ATOM 3036 C C . LEU A 1 393 ? 37.583 -24.466 -30.376 1.00 88.56 393 LEU A C 1
ATOM 3038 O O . LEU A 1 393 ? 38.580 -25.016 -30.841 1.00 88.56 393 LEU A O 1
ATOM 3042 N N . ASP A 1 394 ? 36.490 -25.142 -30.014 1.00 84.56 394 ASP A N 1
ATOM 3043 C CA . ASP A 1 394 ? 36.383 -26.597 -30.160 1.00 84.56 394 ASP A CA 1
ATOM 3044 C C . ASP A 1 394 ? 36.345 -27.033 -31.636 1.00 84.56 394 ASP A C 1
ATOM 3046 O O . ASP A 1 394 ? 36.979 -28.024 -32.000 1.00 84.56 394 ASP A O 1
ATOM 3050 N N . THR A 1 395 ? 35.670 -26.288 -32.521 1.00 80.06 395 THR A N 1
ATOM 3051 C CA . THR A 1 395 ? 35.660 -26.611 -33.961 1.00 80.06 395 THR A CA 1
ATOM 3052 C C . THR A 1 395 ? 37.007 -26.382 -34.648 1.00 80.06 395 THR A C 1
ATOM 3054 O O . THR A 1 395 ? 37.382 -27.169 -35.517 1.00 80.06 395 THR A O 1
ATOM 3057 N N . ASP A 1 396 ? 37.765 -25.360 -34.244 1.00 77.50 396 ASP A N 1
ATOM 3058 C CA . ASP A 1 396 ? 39.071 -25.063 -34.845 1.00 77.50 396 ASP A CA 1
ATOM 3059 C C . ASP A 1 396 ? 40.146 -26.081 -34.416 1.00 77.50 396 ASP A C 1
ATOM 3061 O O . ASP A 1 396 ? 41.049 -26.397 -35.193 1.00 77.50 396 ASP A O 1
ATOM 3065 N N . PHE A 1 397 ? 40.019 -26.680 -33.224 1.00 70.88 397 PHE A N 1
ATOM 3066 C CA . PHE A 1 397 ? 40.924 -27.742 -32.765 1.00 70.88 397 PHE A CA 1
ATOM 3067 C C . PHE A 1 397 ? 40.730 -29.074 -33.506 1.00 70.88 397 PHE A C 1
ATOM 3069 O O . PHE A 1 397 ? 41.678 -29.848 -33.641 1.00 70.88 397 PHE A O 1
ATOM 3076 N N . VAL A 1 398 ? 39.528 -29.341 -34.024 1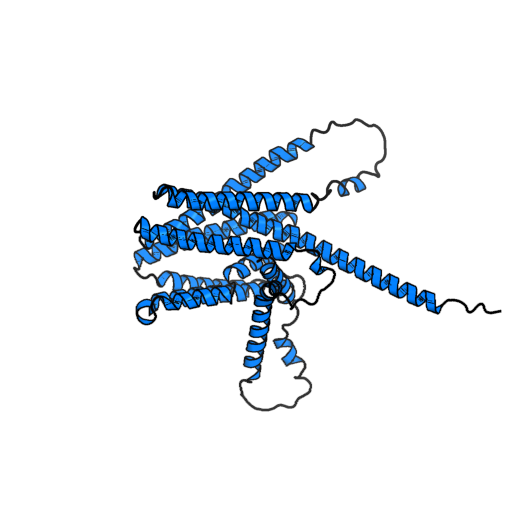.00 72.56 398 VAL A N 1
ATOM 3077 C CA . VAL A 1 398 ? 39.217 -30.577 -34.767 1.00 72.56 398 VAL A CA 1
ATOM 3078 C C . VAL A 1 398 ? 39.703 -30.516 -36.224 1.00 72.56 398 VAL A C 1
ATOM 3080 O O . VAL A 1 398 ? 39.899 -31.557 -36.851 1.00 72.56 398 VAL A O 1
ATOM 3083 N N . HIS A 1 399 ? 39.972 -29.320 -36.759 1.00 64.88 399 HIS A N 1
ATOM 3084 C CA . HIS A 1 399 ? 40.417 -29.128 -38.143 1.00 64.88 399 HIS A CA 1
ATOM 3085 C C . HIS A 1 399 ? 41.885 -28.726 -38.313 1.00 64.88 399 HIS A C 1
ATOM 3087 O O . HIS A 1 399 ? 42.283 -28.402 -39.431 1.00 64.88 399 HIS A O 1
ATOM 3093 N N . ALA A 1 400 ? 42.717 -28.807 -37.270 1.00 61.03 400 ALA A N 1
ATOM 3094 C CA . ALA A 1 400 ? 44.160 -28.664 -37.440 1.00 61.03 400 ALA A CA 1
ATOM 3095 C C . ALA A 1 400 ? 44.681 -29.774 -38.384 1.00 61.03 400 ALA A C 1
ATOM 3097 O O . ALA A 1 400 ? 44.643 -30.953 -38.016 1.00 61.03 400 ALA A O 1
ATOM 3098 N N . PRO A 1 401 ? 45.138 -29.447 -39.611 1.00 61.41 401 PRO A N 1
ATOM 3099 C CA . PRO A 1 401 ? 45.628 -30.452 -40.536 1.00 61.41 401 PRO A CA 1
ATOM 3100 C C . PRO A 1 401 ? 46.890 -31.071 -39.941 1.00 61.41 401 PRO A C 1
ATOM 3102 O O . PRO A 1 401 ? 47.830 -30.365 -39.573 1.00 61.41 401 PRO A O 1
ATOM 3105 N N . SER A 1 402 ? 46.916 -32.398 -39.855 1.00 63.91 402 SER A N 1
ATOM 3106 C CA . SER A 1 402 ? 48.104 -33.174 -39.524 1.00 63.9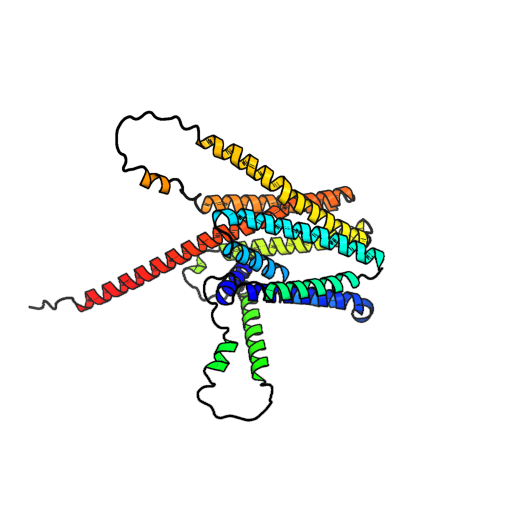1 402 SER A CA 1
ATOM 3107 C C . SER A 1 402 ? 49.145 -33.011 -40.638 1.00 63.91 402 SER A C 1
ATOM 3109 O O . SER A 1 402 ? 49.302 -33.883 -41.491 1.00 63.91 402 SER A O 1
ATOM 3111 N N . VAL A 1 403 ? 49.838 -31.874 -40.668 1.00 58.91 403 VAL A N 1
ATOM 3112 C CA . VAL A 1 403 ? 51.031 -31.673 -41.492 1.00 58.91 403 VAL A CA 1
ATOM 3113 C C . VAL A 1 403 ? 52.208 -32.224 -40.696 1.00 58.91 403 VAL A C 1
ATOM 3115 O O . VAL A 1 403 ? 52.955 -31.505 -40.041 1.00 58.91 403 VAL A O 1
ATOM 3118 N N . LEU A 1 404 ? 52.305 -33.548 -40.708 1.00 57.44 404 LEU A N 1
ATOM 3119 C CA . LEU A 1 404 ? 53.526 -34.287 -40.429 1.00 57.44 404 LEU A CA 1
ATOM 3120 C C . LEU A 1 404 ? 53.899 -34.980 -41.738 1.00 57.44 404 LEU A C 1
ATOM 3122 O O . LEU A 1 404 ? 53.356 -36.035 -42.061 1.00 57.44 404 LEU A O 1
ATOM 3126 N N . ASN A 1 405 ? 54.753 -34.305 -42.505 1.00 46.66 405 ASN A N 1
ATOM 3127 C CA . ASN A 1 405 ? 55.763 -34.887 -43.387 1.00 46.66 405 ASN A CA 1
ATOM 3128 C C . ASN A 1 405 ? 56.814 -33.831 -43.713 1.00 46.66 405 ASN A C 1
ATOM 3130 O O . ASN A 1 405 ? 56.416 -32.746 -44.197 1.00 46.66 405 ASN A O 1
#

Foldseek 3Di:
DLLVLVVLVVVCLAAFLLVLLLLLLVLVLVLLVLVLVCQVCCVPCPPVSVVVSVVSCLLRVRPSSNLSSVLSLQVLPDDPVCSLVSNLVVLLVVLVCLLVLLVVLLVCCVVVVRNSVSSVVVSVVSVVVNVVSVVDDTSDPDDHDPDPVVVVVPVVVPDDDDDDDPDPDCVVVVVVVVVSVVSVVSSCVLVVVVPPDDDPDPVPVVVDCPSNVVVVLVVCVVCCVVVLLVVLLVCCCVVVVDDPSVVSVLSSLLSVLLSCCSVPVVVVVVVVVCVVPVVVPVPPDPPPDDDDDPPCPVVVVVCVPPPCPLVNLVVVLVVLLVVLVVLLVVLSVQCVVDVDPVSVSVSSSSNSVSCVNVSSVSVCCVSVVVVVVVVVVVVVVVVVVVVVVVVVVVVVVVPPDPPDD

Sequence (405 aa):
MTGIGTKWCSTSDVYGRKLLLHVGLAGVATCVMIGWFAASRYNQFGRNVYYLEVVALTLMPAGQVISTAIFAYTADVTEKRNRSLMSGYLVTSMALGGLIGSTISTYISTVTGDLTAPLRITLILIALLAAYLSILPESLRYTPAPLPWISASIDDASDRRLPDSTATSPWAILNFFHVAKEATCMIFDPVLLILPGRVPKSVYMTMSAAPAIILFVHVLTVTANYGANSLLSTVAKLAFHWNVYEDGHYPAFMQLCMFITFFGIFPALLSIYKFVVVDSDETEVPHESNSSSWSQETLLYHSSDQALTGIGAVKMDMFFIIVGLCIMIISFLIVPMFPYIPVLYFGAAYGAYSVSESLGLVIADFTFGSLFLEVLHYIRLDKARQEHMASRLDTDFVHAPSVLN

Organism: NCBI:txid979708

Secondary structure (DSSP, 8-state):
-HHHHHHHHHHHHHH-HHHHHHHHHHHHHHHHHHHHHHHHTHHHHGGGHHHHHHHHHHHS-HHHHHHHHHHHHHHHHS-GGGHHHHHHHHHHHHHHHHHHHHHHHHHHHHHH--TTHHHHHHHHHHHHHHHHHHHSPP--SSPPPPPHHHHTTTGGGGS----------HHHHHHHHHHHHHHHHHHHHHHHTTSTT-----TTGGG--HHHHHHHHHHHHHHHHHHHHHHHHHHHHHHH---TTHHHHHHHHHHHHHHHIIIIIHHHHHHHHHHHHHHHHTTS---------TTSHHHHTTTS-----HHHHHHHHHHHHHHHHHHHHHHHHHHHHS--HHHHHHHHHHHHHHTHHHHHHHHHHHHHHHHHHHHHHHHHHHHHHHHHHHHHHHHHHHT------

pLDDT: mean 72.95, std 16.08, range [41.47, 97.19]